Protein AF-0000000078818549 (afdb_homodimer)

Structure (mmCIF, N/CA/C/O backbone):
data_AF-0000000078818549-model_v1
#
loop_
_entity.id
_entity.type
_entity.pdbx_description
1 polymer 'DUF447 family protein'
#
loop_
_atom_site.group_PDB
_atom_site.id
_atom_site.type_symbol
_atom_site.label_atom_id
_atom_site.label_alt_id
_atom_site.label_comp_id
_atom_site.label_asym_id
_atom_site.label_entity_id
_atom_site.label_seq_id
_atom_site.pdbx_PDB_ins_code
_atom_site.Cartn_x
_atom_site.Cartn_y
_atom_site.Cartn_z
_atom_site.occupancy
_atom_site.B_iso_or_equiv
_atom_site.auth_seq_id
_atom_site.auth_comp_id
_atom_site.auth_asym_id
_atom_site.auth_atom_id
_atom_site.pdbx_PDB_model_num
ATOM 1 N N . MET A 1 1 ? 32.688 60.312 -6.199 1 30.67 1 MET A N 1
ATOM 2 C CA . MET A 1 1 ? 31.375 59.781 -6.602 1 30.67 1 MET A CA 1
ATOM 3 C C . MET A 1 1 ? 31.438 58.281 -6.879 1 30.67 1 MET A C 1
ATOM 5 O O . MET A 1 1 ? 31.812 57.875 -7.98 1 30.67 1 MET A O 1
ATOM 9 N N . THR A 1 2 ? 32.062 57.469 -5.953 1 32.62 2 THR A N 1
ATOM 10 C CA . THR A 1 2 ? 32.375 56.031 -5.914 1 32.62 2 THR A CA 1
ATOM 11 C C . THR A 1 2 ? 31.078 55.219 -5.98 1 32.62 2 THR A C 1
ATOM 13 O O . THR A 1 2 ? 30.188 55.375 -5.148 1 32.62 2 THR A O 1
ATOM 16 N N . ASN A 1 3 ? 30.688 54.812 -7.258 1 31.8 3 ASN A N 1
ATOM 17 C CA . ASN A 1 3 ? 29.547 53.969 -7.59 1 31.8 3 ASN A CA 1
ATOM 18 C C . ASN A 1 3 ? 29.594 52.625 -6.84 1 31.8 3 ASN A C 1
ATOM 20 O O . ASN A 1 3 ? 30.531 51.844 -7.008 1 31.8 3 ASN A O 1
ATOM 24 N N . PHE A 1 4 ? 29.016 52.5 -5.602 1 32.09 4 PHE A N 1
ATOM 25 C CA . PHE A 1 4 ? 28.734 51.281 -4.863 1 32.09 4 PHE A CA 1
ATOM 26 C C . PHE A 1 4 ? 27.875 50.312 -5.691 1 32.09 4 PHE A C 1
ATOM 28 O O . PHE A 1 4 ? 26.688 50.562 -5.875 1 32.09 4 PHE A O 1
ATOM 35 N N . SER A 1 5 ? 28.484 49.781 -6.836 1 31.11 5 SER A N 1
ATOM 36 C CA . SER A 1 5 ? 27.766 48.719 -7.523 1 31.11 5 SER A CA 1
ATOM 37 C C . SER A 1 5 ? 27.422 47.594 -6.566 1 31.11 5 SER A C 1
ATOM 39 O O . SER A 1 5 ? 28.328 47 -5.953 1 31.11 5 SER A O 1
ATOM 41 N N . SER A 1 6 ? 26.25 47.656 -5.895 1 30.17 6 SER A N 1
ATOM 42 C CA . SER A 1 6 ? 25.609 46.594 -5.125 1 30.17 6 SER A CA 1
ATOM 43 C C . SER A 1 6 ? 25.547 45.312 -5.914 1 30.17 6 SER A C 1
ATOM 45 O O . SER A 1 6 ? 24.844 45.219 -6.914 1 30.17 6 SER A O 1
ATOM 47 N N . ASP A 1 7 ? 26.688 44.656 -6.164 1 31.66 7 ASP A N 1
ATOM 48 C CA . ASP A 1 7 ? 26.688 43.281 -6.648 1 31.66 7 ASP A CA 1
ATOM 49 C C . ASP A 1 7 ? 25.766 42.375 -5.812 1 31.66 7 ASP A C 1
ATOM 51 O O . ASP A 1 7 ? 26.141 41.938 -4.723 1 31.66 7 ASP A O 1
ATOM 55 N N . CYS A 1 8 ? 24.453 42.594 -5.781 1 24.67 8 CYS A N 1
ATOM 56 C CA . CYS A 1 8 ? 23.516 41.594 -5.289 1 24.67 8 CYS A CA 1
ATOM 57 C C . CYS A 1 8 ? 23.734 40.25 -5.977 1 24.67 8 CYS A C 1
ATOM 59 O O . CYS A 1 8 ? 23.281 40.062 -7.105 1 24.67 8 CYS A O 1
ATOM 61 N N . ARG A 1 9 ? 24.906 39.688 -5.973 1 31.58 9 ARG A N 1
ATOM 62 C CA . ARG A 1 9 ? 24.969 38.281 -6.359 1 31.58 9 ARG A CA 1
ATOM 63 C C . ARG A 1 9 ? 23.781 37.5 -5.809 1 31.58 9 ARG A C 1
ATOM 65 O O . ARG A 1 9 ? 23.547 37.5 -4.598 1 31.58 9 ARG A O 1
ATOM 72 N N . GLY A 1 10 ? 22.688 37.5 -6.469 1 27.11 10 GLY A N 1
ATOM 73 C CA . GLY A 1 10 ? 21.609 36.562 -6.203 1 27.11 10 GLY A CA 1
ATOM 74 C C . GLY A 1 10 ? 22.109 35.188 -5.719 1 27.11 10 GLY A C 1
ATOM 75 O O . GLY A 1 10 ? 22.906 34.562 -6.391 1 27.11 10 GLY A O 1
ATOM 76 N N . PHE A 1 11 ? 22.359 34.969 -4.516 1 31.12 11 PHE A N 1
ATOM 77 C CA . PHE A 1 11 ? 22.438 33.594 -4.02 1 31.12 11 PHE A CA 1
ATOM 78 C C . PHE A 1 11 ? 21.406 32.719 -4.695 1 31.12 11 PHE A C 1
ATOM 80 O O . PHE A 1 11 ? 20.203 32.875 -4.449 1 31.12 11 PHE A O 1
ATOM 87 N N . GLU A 1 12 ? 21.531 32.5 -5.902 1 34.03 12 GLU A N 1
ATOM 88 C CA . GLU A 1 12 ? 20.75 31.359 -6.395 1 34.03 12 GLU A CA 1
ATOM 89 C C . GLU A 1 12 ? 20.828 30.172 -5.434 1 34.03 12 GLU A C 1
ATOM 91 O O . GLU A 1 12 ? 21.891 29.578 -5.254 1 34.03 12 GLU A O 1
ATOM 96 N N . LYS A 1 13 ? 20.219 30.203 -4.285 1 34.94 13 LYS A N 1
ATOM 97 C CA . LYS A 1 13 ? 20.016 28.953 -3.553 1 34.94 13 LYS A CA 1
ATOM 98 C C . LYS A 1 13 ? 19.891 27.766 -4.504 1 34.94 13 LYS A C 1
ATOM 100 O O . LYS A 1 13 ? 18.953 27.719 -5.312 1 34.94 13 LYS A O 1
ATOM 105 N N . SER A 1 14 ? 20.891 27.266 -5.047 1 38.66 14 SER A N 1
ATOM 106 C CA . SER A 1 14 ? 20.859 25.969 -5.734 1 38.66 14 SER A CA 1
ATOM 107 C C . SER A 1 14 ? 20.016 24.953 -4.973 1 38.66 14 SER A C 1
ATOM 109 O O . SER A 1 14 ? 20.484 24.359 -3.998 1 38.66 14 SER A O 1
ATOM 111 N N . TYR A 1 15 ? 18.766 25.141 -4.578 1 43.28 15 TYR A N 1
ATOM 112 C CA . TYR A 1 15 ? 17.922 24.109 -4.016 1 43.28 15 TYR A CA 1
ATOM 113 C C . TYR A 1 15 ? 18.062 22.797 -4.801 1 43.28 15 TYR A C 1
ATOM 115 O O . TYR A 1 15 ? 17.766 22.766 -5.996 1 43.28 15 TYR A O 1
ATOM 123 N N . HIS A 1 16 ? 19.125 22.109 -4.688 1 54.56 16 HIS A N 1
ATOM 124 C CA . HIS A 1 16 ? 19.141 20.75 -5.219 1 54.56 16 HIS A CA 1
ATOM 125 C C . HIS A 1 16 ? 17.734 20.141 -5.219 1 54.56 16 HIS A C 1
ATOM 127 O O . HIS A 1 16 ? 17.031 20.219 -4.215 1 54.56 16 HIS A O 1
ATOM 133 N N . ALA A 1 17 ? 17.156 20.031 -6.449 1 84.12 17 ALA A N 1
ATOM 134 C CA . ALA A 1 17 ? 15.781 19.594 -6.695 1 84.12 17 ALA A CA 1
ATOM 135 C C . ALA A 1 17 ? 15.5 18.25 -6.027 1 84.12 17 ALA A C 1
ATOM 137 O O . ALA A 1 17 ? 16.188 17.266 -6.297 1 84.12 17 ALA A O 1
ATOM 138 N N . ILE A 1 18 ? 15.07 18.281 -4.746 1 94.38 18 ILE A N 1
ATOM 139 C CA . ILE A 1 18 ? 14.609 17.094 -4.047 1 94.38 18 ILE A CA 1
ATOM 140 C C . ILE A 1 18 ? 13.727 16.25 -4.973 1 94.38 18 ILE A C 1
ATOM 142 O O . ILE A 1 18 ? 12.766 16.766 -5.543 1 94.38 18 ILE A O 1
ATOM 146 N N . ASP A 1 19 ? 14.227 15.039 -5.227 1 96.81 19 ASP A N 1
ATOM 147 C CA . ASP A 1 19 ? 13.422 14.086 -5.984 1 96.81 19 ASP A CA 1
ATOM 148 C C . ASP A 1 19 ? 12.273 13.539 -5.133 1 96.81 19 ASP A C 1
ATOM 150 O O . ASP A 1 19 ? 12.453 12.555 -4.41 1 96.81 19 ASP A O 1
ATOM 154 N N . LEU A 1 20 ? 11.172 14.031 -5.207 1 98.19 20 LEU A N 1
ATOM 155 C CA . LEU A 1 20 ? 10.062 13.797 -4.301 1 98.19 20 LEU A CA 1
ATOM 156 C C . LEU A 1 20 ? 9.641 12.328 -4.328 1 98.19 20 LEU A C 1
ATOM 158 O O . LEU A 1 20 ? 9.25 11.766 -3.299 1 98.19 20 LEU A O 1
ATOM 162 N N . SER A 1 21 ? 9.734 11.719 -5.508 1 97.19 21 SER A N 1
ATOM 163 C CA . SER A 1 21 ? 9.297 10.328 -5.613 1 97.19 21 SER A CA 1
ATOM 164 C C . SER A 1 21 ? 10.188 9.406 -4.789 1 97.19 21 SER A C 1
ATOM 166 O O . SER A 1 21 ? 9.727 8.398 -4.262 1 97.19 21 SER A O 1
ATOM 168 N N . SER A 1 22 ? 11.422 9.773 -4.598 1 97 22 SER A N 1
ATOM 169 C CA . SER A 1 22 ? 12.359 8.992 -3.793 1 97 22 SER A CA 1
ATOM 170 C C . SER A 1 22 ? 11.992 9.055 -2.314 1 97 22 SER A C 1
ATOM 172 O O . SER A 1 22 ? 12.477 8.242 -1.519 1 97 22 SER A O 1
ATOM 174 N N . PHE A 1 23 ? 11.117 10.039 -2.008 1 98.12 23 PHE A N 1
ATOM 175 C CA . PHE A 1 23 ? 10.75 10.203 -0.609 1 98.12 23 PHE A CA 1
ATOM 176 C C . PHE A 1 23 ? 9.25 9.977 -0.415 1 98.12 23 PHE A C 1
ATOM 178 O O . PHE A 1 23 ? 8.68 10.391 0.595 1 98.12 23 PHE A O 1
ATOM 185 N N . GLY A 1 24 ? 8.625 9.391 -1.379 1 98.12 24 GLY A N 1
ATOM 186 C CA . GLY A 1 24 ? 7.277 8.883 -1.185 1 98.12 24 GLY A CA 1
ATOM 187 C C . GLY A 1 24 ? 6.207 9.891 -1.543 1 98.12 24 GLY A C 1
ATOM 188 O O . GLY A 1 24 ? 5.078 9.812 -1.05 1 98.12 24 GLY A O 1
ATOM 189 N N . ILE A 1 25 ? 6.586 10.906 -2.264 1 98.75 25 ILE A N 1
ATOM 190 C CA . ILE A 1 25 ? 5.613 11.828 -2.838 1 98.75 25 ILE A CA 1
ATOM 191 C C . ILE A 1 25 ? 5.504 11.594 -4.344 1 98.75 25 ILE A C 1
ATOM 193 O O . ILE A 1 25 ? 6.438 11.883 -5.094 1 98.75 25 ILE A O 1
ATOM 197 N N . ARG A 1 26 ? 4.285 11.102 -4.691 1 98 26 ARG A N 1
ATOM 198 C CA . ARG A 1 26 ? 4.145 10.625 -6.066 1 98 26 ARG A CA 1
ATOM 199 C C . ARG A 1 26 ? 2.883 11.188 -6.711 1 98 26 ARG A C 1
ATOM 201 O O . ARG A 1 26 ? 2.021 11.742 -6.027 1 98 26 ARG A O 1
ATOM 208 N N . GLU A 1 27 ? 2.791 11.039 -8.086 1 98.12 27 GLU A N 1
ATOM 209 C CA . GLU A 1 27 ? 1.569 11.414 -8.797 1 98.12 27 GLU A CA 1
ATOM 210 C C . GLU A 1 27 ? 0.348 10.727 -8.18 1 98.12 27 GLU A C 1
ATOM 212 O O . GLU A 1 27 ? 0.426 9.578 -7.746 1 98.12 27 GLU A O 1
ATOM 217 N N . GLY A 1 28 ? -0.752 11.43 -8.18 1 98.38 28 GLY A N 1
ATOM 218 C CA . GLY A 1 28 ? -1.913 10.953 -7.441 1 98.38 28 GLY A CA 1
ATOM 219 C C . GLY A 1 28 ? -1.933 11.414 -5.996 1 98.38 28 GLY A C 1
ATOM 220 O O . GLY A 1 28 ? -1.523 12.539 -5.691 1 98.38 28 GLY A O 1
ATOM 221 N N . ILE A 1 29 ? -2.479 10.656 -5.133 1 98.88 29 ILE A N 1
ATOM 222 C CA . ILE A 1 29 ? -2.553 11.039 -3.729 1 98.88 29 ILE A CA 1
ATOM 223 C C . ILE A 1 29 ? -1.66 10.117 -2.898 1 98.88 29 ILE A C 1
ATOM 225 O O . ILE A 1 29 ? -1.874 8.898 -2.861 1 98.88 29 ILE A O 1
ATOM 229 N N . SER A 1 30 ? -0.631 10.648 -2.371 1 98.94 30 SER A N 1
ATOM 230 C CA . SER A 1 30 ? 0.213 9.953 -1.408 1 98.94 30 SER A CA 1
ATOM 231 C C . SER A 1 30 ? -0.363 10.047 0.001 1 98.94 30 SER A C 1
ATOM 233 O O . SER A 1 30 ? -0.475 11.141 0.561 1 98.94 30 SER A O 1
ATOM 235 N N . GLU A 1 31 ? -0.776 8.883 0.556 1 98.94 31 GLU A N 1
ATOM 236 C CA . GLU A 1 31 ? -1.288 8.867 1.923 1 98.94 31 GLU A CA 1
ATOM 237 C C . GLU A 1 31 ? -0.149 8.852 2.939 1 98.94 31 GLU A C 1
ATOM 239 O O . GLU A 1 31 ? 0.521 7.828 3.109 1 98.94 31 GLU A O 1
ATOM 244 N N . VAL A 1 32 ? 0.062 9.961 3.574 1 98.94 32 VAL A N 1
ATOM 245 C CA . VAL A 1 32 ? 1.129 10.109 4.559 1 98.94 32 VAL A CA 1
ATOM 246 C C . VAL A 1 32 ? 0.555 10.641 5.867 1 98.94 32 VAL A C 1
ATOM 248 O O . VAL A 1 32 ? -0.626 10.992 5.941 1 98.94 32 VAL A O 1
ATOM 251 N N . ILE A 1 33 ? 1.368 10.547 6.898 1 98.94 33 ILE A N 1
ATOM 252 C CA . ILE A 1 33 ? 1.052 11.305 8.102 1 98.94 33 ILE A CA 1
ATOM 253 C C . ILE A 1 33 ? 1.846 12.602 8.125 1 98.94 33 ILE A C 1
ATOM 255 O O . ILE A 1 33 ? 3.078 12.594 8.07 1 98.94 33 ILE A O 1
ATOM 259 N N . VAL A 1 34 ? 1.136 13.695 8.172 1 98.94 34 VAL A N 1
ATOM 260 C CA . VAL A 1 34 ? 1.768 15.008 8.172 1 98.94 34 VAL A CA 1
ATOM 261 C C . VAL A 1 34 ? 2 15.477 9.609 1 98.94 34 VAL A C 1
ATOM 263 O O . VAL A 1 34 ? 1.132 15.312 10.469 1 98.94 34 VAL A O 1
ATOM 266 N N . SER A 1 35 ? 3.158 15.969 9.82 1 98.94 35 SER A N 1
ATOM 267 C CA . SER A 1 35 ? 3.451 16.609 11.102 1 98.94 35 SER A CA 1
ATOM 268 C C . SER A 1 35 ? 3.627 18.125 10.938 1 98.94 35 SER A C 1
ATOM 270 O O . SER A 1 35 ? 4.164 18.578 9.922 1 98.94 35 SER A O 1
ATOM 272 N N . THR A 1 36 ? 3.152 18.828 11.867 1 98.69 36 THR A N 1
ATOM 273 C CA . THR A 1 36 ? 3.189 20.281 11.891 1 98.69 36 THR A CA 1
ATOM 274 C C . THR A 1 36 ? 3.408 20.797 13.305 1 98.69 36 THR A C 1
ATOM 276 O O . THR A 1 36 ? 3.297 20.031 14.273 1 98.69 36 THR A O 1
ATOM 279 N N . GLY A 1 37 ? 3.812 22.078 13.43 1 97.31 37 GLY A N 1
ATOM 280 C CA . GLY A 1 37 ? 3.879 22.766 14.711 1 97.31 37 GLY A CA 1
ATOM 281 C C . GLY A 1 37 ? 5.273 22.781 15.305 1 97.31 37 GLY A C 1
ATOM 282 O O . GLY A 1 37 ? 5.793 21.734 15.711 1 97.31 37 GLY A O 1
ATOM 283 N N . PHE A 1 38 ? 5.84 23.906 15.492 1 92.38 38 PHE A N 1
ATOM 284 C CA . PHE A 1 38 ? 7.184 24.047 16.031 1 92.38 38 PHE A CA 1
ATOM 285 C C . PHE A 1 38 ? 7.207 23.734 17.531 1 92.38 38 PHE A C 1
ATOM 287 O O . PHE A 1 38 ? 8 22.891 17.969 1 92.38 38 PHE A O 1
ATOM 294 N N . GLU A 1 39 ? 6.379 24.312 18.328 1 89.12 39 GLU A N 1
ATOM 295 C CA . GLU A 1 39 ? 6.367 24.172 19.766 1 89.12 39 GLU A CA 1
ATOM 296 C C . GLU A 1 39 ? 5.5 22.984 20.203 1 89.12 39 GLU A C 1
ATOM 298 O O . GLU A 1 39 ? 5.895 22.203 21.062 1 89.12 39 GLU A O 1
ATOM 303 N N . ASN A 1 40 ? 4.32 22.891 19.641 1 93.38 40 ASN A N 1
ATOM 304 C CA . ASN A 1 40 ? 3.365 21.828 19.906 1 93.38 40 ASN A CA 1
ATOM 305 C C . ASN A 1 40 ? 3.074 21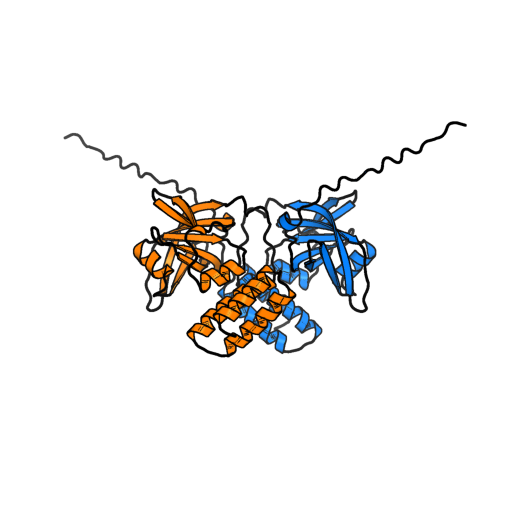 18.656 1 93.38 40 ASN A C 1
ATOM 307 O O . ASN A 1 40 ? 2.107 21.281 17.938 1 93.38 40 ASN A O 1
ATOM 311 N N . PRO A 1 41 ? 3.848 19.938 18.469 1 98 41 PRO A N 1
ATOM 312 C CA . PRO A 1 41 ? 3.715 19.203 17.219 1 98 41 PRO A CA 1
ATOM 313 C C . PRO A 1 41 ? 2.404 18.422 17.125 1 98 41 PRO A C 1
ATOM 315 O O . PRO A 1 41 ? 1.904 17.9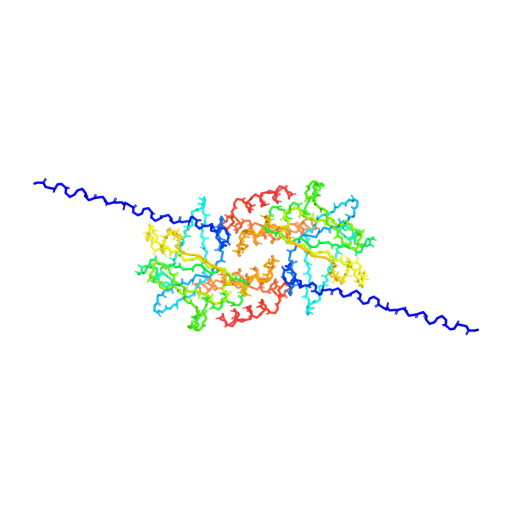38 18.141 1 98 41 PRO A O 1
ATOM 318 N N . ASN A 1 42 ? 1.86 18.391 15.992 1 98.69 42 ASN A N 1
ATOM 319 C CA . ASN A 1 42 ? 0.674 17.625 15.648 1 98.69 42 ASN A CA 1
ATOM 320 C C . ASN A 1 42 ? 0.948 16.672 14.484 1 98.69 42 ASN A C 1
ATOM 322 O O . ASN A 1 42 ? 1.733 16.984 13.586 1 98.69 42 ASN A O 1
ATOM 326 N N . ALA A 1 43 ? 0.365 15.516 14.586 1 98.88 43 ALA A N 1
ATOM 327 C CA . ALA A 1 43 ? 0.417 14.547 13.492 1 98.88 43 ALA A CA 1
ATOM 328 C C . ALA A 1 43 ? -0.987 14.133 13.055 1 98.88 43 ALA A C 1
ATOM 330 O O . ALA A 1 43 ? -1.861 13.898 13.898 1 98.88 43 ALA A O 1
ATOM 331 N N . ALA A 1 44 ? -1.205 14.07 11.766 1 98.81 44 ALA A N 1
ATOM 332 C CA . ALA A 1 44 ? -2.488 13.625 11.227 1 98.81 44 ALA A CA 1
ATOM 333 C C . ALA A 1 44 ? -2.328 13.062 9.82 1 98.81 44 ALA A C 1
ATOM 335 O O . ALA A 1 44 ? -1.536 13.578 9.023 1 98.81 44 ALA A O 1
ATOM 336 N N . PRO A 1 45 ? -3.068 11.992 9.508 1 98.81 45 PRO A N 1
ATOM 337 C CA . PRO A 1 45 ? -3.049 11.516 8.117 1 98.81 45 PRO A CA 1
ATOM 338 C C . PRO A 1 45 ? -3.58 12.555 7.133 1 98.81 45 PRO A C 1
ATOM 340 O O . PRO A 1 45 ? -4.625 13.164 7.375 1 98.81 45 PRO A O 1
ATOM 343 N N . ILE A 1 46 ? -2.83 12.852 6.117 1 98.75 46 ILE A N 1
ATOM 344 C CA . ILE A 1 46 ? -3.178 13.781 5.051 1 98.75 46 ILE A CA 1
ATOM 345 C C . ILE A 1 46 ? -2.771 13.195 3.699 1 98.75 46 ILE A C 1
ATOM 347 O O . ILE A 1 46 ? -1.704 12.594 3.572 1 98.75 46 ILE A O 1
ATOM 351 N N . GLY A 1 47 ? -3.67 13.25 2.717 1 98.81 47 GLY A N 1
ATOM 352 C CA . GLY A 1 47 ? -3.285 12.953 1.345 1 98.81 47 GLY A CA 1
ATOM 353 C C . GLY A 1 47 ? -2.566 14.102 0.666 1 98.81 47 GLY A C 1
ATOM 354 O O . GLY A 1 47 ? -3.139 15.18 0.484 1 98.81 47 GLY A O 1
ATOM 355 N N . VAL A 1 48 ? -1.32 13.914 0.367 1 98.94 48 VAL A N 1
ATOM 356 C CA . VAL A 1 48 ? -0.613 14.875 -0.471 1 98.94 48 VAL A CA 1
ATOM 357 C C . VAL A 1 48 ? -0.939 14.617 -1.94 1 98.94 48 VAL A C 1
ATOM 359 O O . VAL A 1 48 ? -0.656 13.539 -2.467 1 98.94 48 VAL A O 1
ATOM 362 N N . ILE A 1 49 ? -1.545 15.594 -2.58 1 98.88 49 ILE A N 1
ATOM 363 C CA . ILE A 1 49 ? -1.981 15.453 -3.965 1 98.88 49 ILE A CA 1
ATOM 364 C C . ILE A 1 49 ? -0.896 15.977 -4.902 1 98.88 49 ILE A C 1
ATOM 366 O O . ILE A 1 49 ? -0.381 17.078 -4.711 1 98.88 49 ILE A O 1
ATOM 370 N N . THR A 1 50 ? -0.503 15.172 -5.875 1 98.75 50 THR A N 1
ATOM 371 C CA . THR A 1 50 ? 0.484 15.594 -6.859 1 98.75 50 THR A CA 1
ATOM 372 C C . THR A 1 50 ? -0.092 15.508 -8.273 1 98.75 50 THR A C 1
ATOM 374 O O . THR A 1 50 ? -0.582 14.461 -8.688 1 98.75 50 THR A O 1
ATOM 377 N N . LYS A 1 51 ? -0.091 16.531 -8.93 1 97 51 LYS A N 1
ATOM 378 C CA . LYS A 1 51 ? -0.478 16.641 -10.336 1 97 51 LYS A CA 1
ATOM 379 C C . LYS A 1 51 ? 0.63 17.281 -11.164 1 97 51 LYS A C 1
ATOM 381 O O . LYS A 1 51 ? 1.025 18.422 -10.906 1 97 51 LYS A O 1
ATOM 386 N N . GLY A 1 52 ? 1.129 16.562 -12.109 1 95.56 52 GLY A N 1
ATOM 387 C CA . GLY A 1 52 ? 2.205 17.062 -12.945 1 95.56 52 GLY A CA 1
ATOM 388 C C . GLY A 1 52 ? 3.463 17.391 -12.164 1 95.56 52 GLY A C 1
ATOM 389 O O . GLY A 1 52 ? 4.098 18.422 -12.398 1 95.56 52 GLY A O 1
ATOM 390 N N . GLY A 1 53 ? 3.645 16.641 -11.195 1 95.88 53 GLY A N 1
ATOM 391 C CA . GLY A 1 53 ? 4.852 16.812 -10.406 1 95.88 53 GLY A CA 1
ATOM 392 C C . GLY A 1 53 ? 4.742 17.906 -9.367 1 95.88 53 GLY A C 1
ATOM 393 O O . GLY A 1 53 ? 5.715 18.219 -8.672 1 95.88 53 GLY A O 1
ATOM 394 N N . LYS A 1 54 ? 3.592 18.453 -9.234 1 97.62 54 LYS A N 1
ATOM 395 C CA . LYS A 1 54 ? 3.389 19.547 -8.297 1 97.62 54 LYS A CA 1
ATOM 396 C C . LYS A 1 54 ? 2.514 19.125 -7.125 1 97.62 54 LYS A C 1
ATOM 398 O O . LYS A 1 54 ? 1.298 18.984 -7.266 1 97.62 54 LYS A O 1
ATOM 403 N N . PRO A 1 55 ? 3.148 19.031 -5.992 1 98.81 55 PRO A N 1
ATOM 404 C CA . PRO A 1 55 ? 2.355 18.594 -4.844 1 98.81 55 PRO A CA 1
ATOM 405 C C . PRO A 1 55 ? 1.619 19.734 -4.156 1 98.81 55 PRO A C 1
ATOM 407 O O . PRO A 1 55 ? 2.137 20.859 -4.09 1 98.81 55 PRO A O 1
ATOM 410 N N . PHE A 1 56 ? 0.46 19.469 -3.615 1 98.81 56 PHE A N 1
ATOM 411 C CA . PHE A 1 56 ? -0.293 20.406 -2.793 1 98.81 56 PHE A CA 1
ATOM 412 C C . PHE A 1 56 ? -1.16 19.656 -1.782 1 98.81 56 PHE A C 1
ATOM 414 O O . PHE A 1 56 ? -1.288 18.438 -1.846 1 98.81 56 PHE A O 1
ATOM 421 N N . VAL A 1 57 ? -1.697 20.391 -0.779 1 98.81 57 VAL A N 1
ATOM 422 C CA . VAL A 1 57 ? -2.551 19.812 0.252 1 98.81 57 VAL A CA 1
ATOM 423 C C . VAL A 1 57 ? -3.846 20.609 0.364 1 98.81 57 VAL A C 1
ATOM 425 O O . VAL A 1 57 ? -3.898 21.781 -0.04 1 98.81 57 VAL A O 1
ATOM 428 N N . ARG A 1 58 ? -4.828 19.922 0.785 1 98.31 58 ARG A N 1
ATOM 429 C CA . ARG A 1 58 ? -6.109 20.469 1.204 1 98.31 58 ARG A CA 1
ATOM 430 C C . ARG A 1 58 ? -6.379 20.188 2.676 1 98.31 58 ARG A C 1
ATOM 432 O O . ARG A 1 58 ? -6.566 19.031 3.061 1 98.31 58 ARG A O 1
ATOM 439 N N . LEU A 1 59 ? -6.367 21.172 3.465 1 98.44 59 LEU A N 1
ATOM 440 C CA . LEU A 1 59 ? -6.496 21.016 4.91 1 98.44 59 LEU A CA 1
ATOM 441 C C . LEU A 1 59 ? -7.844 21.531 5.398 1 98.44 59 LEU A C 1
ATOM 443 O O . LEU A 1 59 ? -8.219 22.672 5.098 1 98.44 59 LEU A O 1
ATOM 447 N N . PHE A 1 60 ? -8.516 20.75 6.148 1 95.31 60 PHE A N 1
ATOM 448 C CA . PHE A 1 60 ? -9.836 21.125 6.648 1 95.31 60 PHE A CA 1
ATOM 449 C C . PHE A 1 60 ? -9.727 22.234 7.688 1 95.31 60 PHE A C 1
ATOM 451 O O . PHE A 1 60 ? -8.953 22.125 8.641 1 95.31 60 PHE A O 1
ATOM 458 N N . LYS A 1 61 ? -10.531 23.219 7.543 1 94.81 61 LYS A N 1
ATOM 459 C CA . LYS A 1 61 ? -10.523 24.344 8.477 1 94.81 61 LYS A CA 1
ATOM 460 C C . LYS A 1 61 ? -10.898 23.891 9.883 1 94.81 61 LYS A C 1
ATOM 462 O O . LYS A 1 61 ? -11.805 23.062 10.062 1 94.81 61 LYS A O 1
ATOM 467 N N . GLY A 1 62 ? -10.125 24.438 10.859 1 93.38 62 GLY A N 1
ATOM 468 C CA . GLY A 1 62 ? -10.43 24.125 12.242 1 93.38 62 GLY A CA 1
ATOM 469 C C . GLY A 1 62 ? -9.594 22.969 12.773 1 93.38 62 GLY A C 1
ATOM 470 O O . GLY A 1 62 ? -9.57 22.719 13.984 1 93.38 62 GLY A O 1
ATOM 471 N N . SER A 1 63 ? -8.938 22.203 11.906 1 95.38 63 SER A N 1
ATOM 472 C CA . SER A 1 63 ? -8.055 21.141 12.375 1 95.38 63 SER A CA 1
ATOM 473 C C . SER A 1 63 ? -6.777 21.719 12.984 1 95.38 63 SER A C 1
ATOM 475 O O . SER A 1 63 ? -6.434 22.875 12.742 1 95.38 63 SER A O 1
ATOM 477 N N . HIS A 1 64 ? -6.102 20.969 13.789 1 96.69 64 HIS A N 1
ATOM 478 C CA . HIS A 1 64 ? -4.797 21.359 14.312 1 96.69 64 HIS A CA 1
ATOM 479 C C . HIS A 1 64 ? -3.801 21.594 13.18 1 96.69 64 HIS A C 1
ATOM 481 O O . HIS A 1 64 ? -3.033 22.547 13.211 1 96.69 64 HIS A O 1
ATOM 487 N N . THR A 1 65 ? -3.826 20.719 12.141 1 97.5 65 THR A N 1
ATOM 488 C CA . THR A 1 65 ? -2.93 20.844 11 1 97.5 65 THR A CA 1
ATOM 489 C C . THR A 1 65 ? -3.16 22.156 10.266 1 97.5 65 THR A C 1
ATOM 491 O O . THR A 1 65 ? -2.205 22.859 9.93 1 97.5 65 THR A O 1
ATOM 494 N N . TRP A 1 66 ? -4.43 22.453 10.094 1 97.12 66 TRP A N 1
ATOM 495 C CA . TRP A 1 66 ? -4.785 23.719 9.453 1 97.12 66 TRP A CA 1
ATOM 496 C C . TRP A 1 66 ? -4.266 24.906 10.258 1 97.12 66 TRP A C 1
ATOM 498 O O . TRP A 1 66 ? -3.652 25.812 9.695 1 97.12 66 TRP A O 1
ATOM 508 N N . THR A 1 67 ? -4.477 24.938 11.547 1 97.06 67 THR A N 1
ATOM 509 C CA . THR A 1 67 ? -4.062 26.016 12.422 1 97.06 67 THR A CA 1
ATOM 510 C C . THR A 1 67 ? -2.555 26.234 12.344 1 97.06 67 THR A C 1
ATOM 512 O O . THR A 1 67 ? -2.09 27.359 12.18 1 97.06 67 THR A O 1
ATOM 515 N N . ASN A 1 68 ? -1.831 25.156 12.43 1 97.94 68 ASN A N 1
ATOM 516 C CA . ASN A 1 68 ? -0.375 25.234 12.414 1 97.94 68 ASN A CA 1
ATOM 517 C C . ASN A 1 68 ? 0.143 25.734 11.07 1 97.94 68 ASN A C 1
ATOM 519 O O . ASN A 1 68 ? 1.03 26.594 11.023 1 97.94 68 ASN A O 1
ATOM 523 N N . VAL A 1 69 ? -0.401 25.25 9.969 1 97.94 69 VAL A N 1
ATOM 524 C CA . VAL A 1 69 ? 0.061 25.625 8.633 1 97.94 69 VAL A CA 1
ATOM 525 C C . VAL A 1 69 ? -0.33 27.062 8.344 1 97.94 69 VAL A C 1
ATOM 527 O O . VAL A 1 69 ? 0.438 27.812 7.73 1 97.94 69 VAL A O 1
ATOM 530 N N . ALA A 1 70 ? -1.536 27.422 8.781 1 96.56 70 ALA A N 1
ATOM 531 C CA . ALA A 1 70 ? -1.968 28.812 8.594 1 96.56 70 ALA A CA 1
ATOM 532 C C . ALA A 1 70 ? -1.014 29.781 9.289 1 96.56 70 ALA A C 1
ATOM 534 O O . ALA A 1 70 ? -0.738 30.859 8.766 1 96.56 70 ALA A O 1
ATOM 535 N N . LYS A 1 71 ? -0.5 29.391 10.391 1 96.38 71 LYS A N 1
ATOM 536 C CA . LYS A 1 71 ? 0.354 30.25 11.211 1 96.38 71 LYS A CA 1
ATOM 537 C C . LYS A 1 71 ? 1.812 30.141 10.773 1 96.38 71 LYS A C 1
ATOM 539 O O . LYS A 1 71 ? 2.49 31.172 10.609 1 96.38 71 LYS A O 1
ATOM 544 N N . GLU A 1 72 ? 2.293 28.906 10.531 1 97.12 72 GLU A N 1
ATOM 545 C CA . GLU A 1 72 ? 3.729 28.656 10.43 1 97.12 72 GLU A CA 1
ATOM 546 C C . GLU A 1 72 ? 4.145 28.422 8.977 1 97.12 72 GLU A C 1
ATOM 548 O O . GLU A 1 72 ? 5.32 28.547 8.633 1 97.12 72 GLU A O 1
ATOM 553 N N . ARG A 1 73 ? 3.281 27.953 8.125 1 97.56 73 ARG A N 1
ATOM 554 C CA . ARG A 1 73 ? 3.445 27.797 6.68 1 97.56 73 ARG A CA 1
ATOM 555 C C . ARG A 1 73 ? 4.395 26.656 6.352 1 97.56 73 ARG A C 1
ATOM 557 O O . ARG A 1 73 ? 5.062 26.672 5.316 1 97.56 73 ARG A O 1
ATOM 564 N N . TYR A 1 74 ? 4.531 25.688 7.258 1 98.38 74 TYR A N 1
ATOM 565 C CA . TYR A 1 74 ? 5.359 24.516 7.016 1 98.38 74 TYR A CA 1
ATOM 566 C C . TYR A 1 74 ? 4.633 23.234 7.43 1 98.38 74 TYR A C 1
ATOM 568 O O . TYR A 1 74 ? 3.762 23.266 8.305 1 98.38 74 TYR A O 1
ATOM 576 N N . LEU A 1 75 ? 4.941 22.203 6.797 1 98.75 75 LEU A N 1
ATOM 577 C CA . LEU A 1 75 ? 4.555 20.859 7.219 1 98.75 75 LEU A CA 1
ATOM 578 C C . LEU A 1 75 ? 5.598 19.828 6.785 1 98.75 75 LEU A C 1
ATOM 580 O O . LEU A 1 75 ? 6.449 20.125 5.945 1 98.75 75 LEU A O 1
ATOM 584 N N . ALA A 1 76 ? 5.613 18.734 7.422 1 98.88 76 ALA A N 1
ATOM 585 C CA . ALA A 1 76 ? 6.453 17.609 7.016 1 98.88 76 ALA A CA 1
ATOM 586 C C . ALA A 1 76 ? 5.609 16.391 6.684 1 98.88 76 ALA A C 1
ATOM 588 O O . ALA A 1 76 ? 4.703 16.031 7.438 1 98.88 76 ALA A O 1
ATOM 589 N N . SER A 1 77 ? 5.867 15.797 5.539 1 98.94 77 SER A N 1
ATOM 590 C CA . SER A 1 77 ? 5.27 14.5 5.242 1 98.94 77 SER A CA 1
ATOM 591 C C . SER A 1 77 ? 6.09 13.367 5.852 1 98.94 77 SER A C 1
ATOM 593 O O . SER A 1 77 ? 7.32 13.414 5.859 1 98.94 77 SER A O 1
ATOM 595 N N . ASN A 1 78 ? 5.48 12.398 6.445 1 98.94 78 ASN A N 1
ATOM 596 C CA . ASN A 1 78 ? 6.082 11.18 6.988 1 98.94 78 ASN A CA 1
ATOM 597 C C . ASN A 1 78 ? 5.508 9.93 6.328 1 98.94 78 ASN A C 1
ATOM 599 O O . ASN A 1 78 ? 4.324 9.633 6.48 1 98.94 78 ASN A O 1
ATOM 603 N N . VAL A 1 79 ? 6.32 9.219 5.578 1 98.88 79 VAL A N 1
ATOM 604 C CA . VAL A 1 79 ? 5.891 7.938 5.02 1 98.88 79 VAL A CA 1
ATOM 605 C C . VAL A 1 79 ? 5.957 6.852 6.09 1 98.88 79 VAL A C 1
ATOM 607 O O . VAL A 1 79 ? 7.027 6.578 6.637 1 98.88 79 VAL A O 1
ATOM 610 N N . VAL A 1 80 ? 4.836 6.328 6.41 1 98.56 80 VAL A N 1
ATOM 611 C CA . VAL A 1 80 ? 4.707 5.293 7.43 1 98.56 80 VAL A CA 1
ATOM 612 C C . VAL A 1 80 ? 3.898 4.121 6.879 1 98.56 80 VAL A C 1
ATOM 614 O O . VAL A 1 80 ? 2.982 4.316 6.074 1 98.56 80 VAL A O 1
ATOM 617 N N . TYR A 1 81 ? 4.195 2.908 7.293 1 97.94 81 TYR A N 1
ATOM 618 C CA . TYR A 1 81 ? 3.469 1.721 6.859 1 97.94 81 TYR A CA 1
ATOM 619 C C . TYR A 1 81 ? 2.787 1.037 8.039 1 97.94 81 TYR A C 1
ATOM 621 O O . TYR A 1 81 ? 2.334 -0.105 7.922 1 97.94 81 TYR A O 1
ATOM 629 N N . ASP A 1 82 ? 2.721 1.696 9.18 1 97.94 82 ASP A N 1
ATOM 630 C CA . ASP A 1 82 ? 2.107 1.18 10.398 1 97.94 82 ASP A CA 1
ATOM 631 C C . ASP A 1 82 ? 0.617 1.509 10.445 1 97.94 82 ASP A C 1
ATOM 633 O O . ASP A 1 82 ? 0.237 2.662 10.656 1 97.94 82 ASP A O 1
ATOM 637 N N . PRO A 1 83 ? -0.241 0.441 10.281 1 98.75 83 PRO A N 1
ATOM 638 C CA . PRO A 1 83 ? -1.68 0.715 10.281 1 98.75 83 PRO A CA 1
ATOM 639 C C . PRO A 1 83 ? -2.178 1.272 11.609 1 98.75 83 PRO A C 1
ATOM 641 O O . PRO A 1 83 ? -3.092 2.1 11.633 1 98.75 83 PRO A O 1
ATOM 644 N N . LEU A 1 84 ? -1.571 0.882 12.641 1 98.75 84 LEU A N 1
ATOM 645 C CA . LEU A 1 84 ? -1.981 1.359 13.953 1 98.75 84 LEU A CA 1
ATOM 646 C C . LEU A 1 84 ? -1.686 2.848 14.109 1 98.75 84 LEU A C 1
ATOM 648 O O . LEU A 1 84 ? -2.488 3.59 14.68 1 98.75 84 LEU A O 1
ATOM 652 N N . LEU A 1 85 ? -0.582 3.268 13.617 1 98.88 85 LEU A N 1
ATOM 653 C CA . LEU A 1 85 ? -0.201 4.672 13.711 1 98.88 85 LEU A CA 1
ATOM 654 C C . LEU A 1 85 ? -1.149 5.551 12.906 1 98.88 85 LEU A C 1
ATOM 656 O O . LEU A 1 85 ? -1.452 6.676 13.297 1 98.88 85 LEU A O 1
ATOM 660 N N . PHE A 1 86 ? -1.68 5.059 11.773 1 98.94 86 PHE A N 1
ATOM 661 C CA . PHE A 1 86 ? -2.682 5.789 11 1 98.94 86 PHE A CA 1
ATOM 662 C C . PHE A 1 86 ? -3.945 6.004 11.828 1 98.94 86 PHE A C 1
ATOM 664 O O . PHE A 1 86 ? -4.484 7.113 11.867 1 98.94 86 PHE A O 1
ATOM 671 N N . VAL A 1 87 ? -4.359 4.953 12.492 1 98.94 87 VAL A N 1
ATOM 672 C CA . VAL A 1 87 ? -5.57 5.059 13.297 1 98.94 87 VAL A CA 1
ATOM 673 C C . VAL A 1 87 ? -5.32 5.977 14.492 1 98.94 87 VAL A C 1
ATOM 675 O O . VAL A 1 87 ? -6.109 6.887 14.758 1 98.94 87 VAL A O 1
ATOM 678 N N . ARG A 1 88 ? -4.211 5.852 15.18 1 98.88 88 ARG A N 1
ATOM 679 C CA . ARG A 1 88 ? -3.893 6.648 16.359 1 98.88 88 ARG A CA 1
ATOM 680 C C . ARG A 1 88 ? -3.785 8.133 16 1 98.88 88 ARG A C 1
ATOM 682 O O . ARG A 1 88 ? -4.344 8.977 16.703 1 98.88 88 ARG A O 1
ATOM 689 N N . SER A 1 89 ? -3.143 8.422 14.922 1 98.81 89 SER A N 1
ATOM 690 C CA . SER A 1 89 ? -2.914 9.812 14.555 1 98.81 89 SER A CA 1
ATOM 691 C C . SER A 1 89 ? -4.184 10.461 14.008 1 98.81 89 SER A C 1
ATOM 693 O O . SER A 1 89 ? -4.262 11.68 13.883 1 98.81 89 SER A O 1
ATOM 695 N N . THR A 1 90 ? -5.129 9.648 13.648 1 98.69 90 THR A N 1
ATOM 696 C CA . THR A 1 90 ? -6.414 10.172 13.203 1 98.69 90 THR A CA 1
ATOM 697 C C . THR A 1 90 ? -7.266 10.609 14.383 1 98.69 90 THR A C 1
ATOM 699 O O . THR A 1 90 ? -7.914 11.656 14.336 1 98.69 90 THR A O 1
ATOM 702 N N . PHE A 1 91 ? -7.184 9.867 15.477 1 98.38 91 PHE A N 1
ATOM 703 C CA . PHE A 1 91 ? -8.219 10.055 16.484 1 98.38 91 PHE A CA 1
ATOM 704 C C . PHE A 1 91 ? -7.621 10.555 17.797 1 98.38 91 PHE A C 1
ATOM 706 O O . PHE A 1 91 ? -8.352 10.945 18.703 1 98.38 91 PHE A O 1
ATOM 713 N N . PHE A 1 92 ? -6.266 10.547 17.859 1 98.19 92 PHE A N 1
ATOM 714 C CA . PHE A 1 92 ? -5.59 10.969 19.078 1 98.19 92 PHE A CA 1
ATOM 715 C C . PHE A 1 92 ? -4.398 11.867 18.766 1 98.19 92 PHE A C 1
ATOM 717 O O . PHE A 1 92 ? -3.844 11.789 17.656 1 98.19 92 PHE A O 1
ATOM 724 N N . ASP A 1 93 ? -4.066 12.719 19.766 1 98.12 93 ASP A N 1
ATOM 725 C CA . ASP A 1 93 ? -2.783 13.406 19.703 1 98.12 93 ASP A CA 1
ATOM 726 C C . ASP A 1 93 ? -1.636 12.469 20.062 1 98.12 93 ASP A C 1
ATOM 728 O O . ASP A 1 93 ? -1.691 11.773 21.078 1 98.12 93 ASP A O 1
ATOM 732 N N . LEU A 1 94 ? -0.687 12.461 19.219 1 98.62 94 LEU A N 1
ATOM 733 C CA . LEU A 1 94 ? 0.479 11.641 19.531 1 98.62 94 LEU A CA 1
ATOM 734 C C . LEU A 1 94 ? 1.312 12.281 20.641 1 98.62 94 LEU A C 1
ATOM 736 O O . LEU A 1 94 ? 1.275 13.5 20.828 1 98.62 94 LEU A O 1
ATOM 740 N N . GLU A 1 95 ? 2.039 11.477 21.328 1 98.25 95 GLU A N 1
ATOM 741 C CA . GLU A 1 95 ? 2.924 11.977 22.375 1 98.25 95 GLU A CA 1
ATOM 742 C C . GLU A 1 95 ? 4.145 12.672 21.781 1 98.25 95 GLU A C 1
ATOM 744 O O . GLU A 1 95 ? 4.621 12.289 20.703 1 98.25 95 GLU A O 1
ATOM 749 N N . LEU A 1 96 ? 4.637 13.578 22.562 1 97.88 96 LEU A N 1
ATOM 750 C CA . LEU A 1 96 ? 5.812 14.328 22.141 1 97.88 96 LEU A CA 1
ATOM 751 C C . LEU A 1 96 ? 6.98 13.383 21.844 1 97.88 96 LEU A C 1
ATOM 753 O O . LEU A 1 96 ? 7.785 13.641 20.953 1 97.88 96 LEU A O 1
ATOM 757 N N . SER A 1 97 ? 7.066 12.289 22.578 1 98.06 97 SER A N 1
ATOM 758 C CA . SER A 1 97 ? 8.172 11.344 22.469 1 98.06 97 SER A CA 1
ATOM 759 C C . SER A 1 97 ? 8.133 10.609 21.125 1 98.06 97 SER A C 1
ATOM 761 O O . SER A 1 97 ? 9.109 9.953 20.75 1 98.06 97 SER A O 1
ATOM 763 N N . GLU A 1 98 ? 7.098 10.711 20.375 1 98.44 98 GLU A N 1
ATOM 764 C CA . GLU A 1 98 ? 6.961 10.016 19.094 1 98.44 98 GLU A CA 1
ATOM 765 C C . GLU A 1 98 ? 7.484 10.867 17.938 1 98.44 98 GLU A C 1
ATOM 767 O O . GLU A 1 98 ? 7.531 10.414 16.797 1 98.44 98 GLU A O 1
ATOM 772 N N . PHE A 1 99 ? 7.906 12.055 18.312 1 98.56 99 PHE A N 1
ATOM 773 C CA . PHE A 1 99 ? 8.461 12.969 17.328 1 98.56 99 PHE A CA 1
ATOM 774 C C . PHE A 1 99 ? 9.969 13.102 17.5 1 98.56 99 PHE A C 1
ATOM 776 O O . PHE A 1 99 ? 10.5 12.875 18.594 1 98.56 99 PHE A O 1
ATOM 783 N N . GLU A 1 100 ? 10.633 13.367 16.484 1 97.62 100 GLU A N 1
ATOM 784 C CA . GLU A 1 100 ? 11.992 13.898 16.453 1 97.62 100 GLU A CA 1
ATOM 785 C C . GLU A 1 100 ? 12.094 15.117 15.555 1 97.62 100 GLU A C 1
ATOM 787 O O . GLU A 1 100 ? 11.18 15.391 14.766 1 97.62 100 GLU A O 1
ATOM 792 N N . TYR A 1 101 ? 13.102 15.883 15.711 1 97.81 101 TYR A N 1
ATOM 793 C CA . TYR A 1 101 ? 13.203 17.156 15.008 1 97.81 101 TYR A CA 1
ATOM 794 C C . TYR A 1 101 ? 14.375 17.156 14.039 1 97.81 101 TYR A C 1
ATOM 796 O O . TYR A 1 101 ? 15.445 16.641 14.352 1 97.81 101 TYR A O 1
ATOM 804 N N . VAL A 1 102 ? 14.102 17.688 12.883 1 97.75 102 VAL A N 1
ATOM 805 C CA . VAL A 1 102 ? 15.148 17.766 11.867 1 97.75 102 VAL A CA 1
ATOM 806 C C . VAL A 1 102 ? 15.383 19.234 11.477 1 97.75 102 VAL A C 1
ATOM 808 O O . VAL A 1 102 ? 14.445 20.031 11.43 1 97.75 102 VAL A O 1
ATOM 811 N N . PRO A 1 103 ? 16.578 19.547 11.172 1 95.69 103 PRO A N 1
ATOM 812 C CA . PRO A 1 103 ? 16.906 20.922 10.797 1 95.69 103 PRO A CA 1
ATOM 813 C C . PRO A 1 103 ? 16.625 21.203 9.32 1 95.69 103 PRO A C 1
ATOM 815 O O . PRO A 1 103 ? 16.875 20.359 8.469 1 95.69 103 PRO A O 1
ATOM 818 N N . ALA A 1 104 ? 16.031 22.312 9.055 1 92.75 104 ALA A N 1
ATOM 819 C CA . ALA A 1 104 ? 15.883 22.828 7.695 1 92.75 104 ALA A CA 1
ATOM 820 C C . ALA A 1 104 ? 15.797 24.344 7.695 1 92.75 104 ALA A C 1
ATOM 822 O O . ALA A 1 104 ? 14.961 24.938 8.383 1 92.75 104 ALA A O 1
ATOM 823 N N . GLY A 1 105 ? 16.703 25.016 6.926 1 89.88 105 GLY A N 1
ATOM 824 C CA . GLY A 1 105 ? 16.656 26.469 6.793 1 89.88 105 GLY A CA 1
ATOM 825 C C . GLY A 1 105 ? 16.781 27.188 8.117 1 89.88 105 GLY A C 1
ATOM 826 O O . GLY A 1 105 ? 16.078 28.172 8.367 1 89.88 105 GLY A O 1
ATOM 827 N N . GLY A 1 106 ? 17.438 26.688 9.008 1 91.81 106 GLY A N 1
ATOM 828 C CA . GLY A 1 106 ? 17.688 27.344 10.289 1 91.81 106 GLY A CA 1
ATOM 829 C C . GLY A 1 106 ? 16.594 27.078 11.312 1 91.81 106 GLY A C 1
ATOM 830 O O . GLY A 1 106 ? 16.641 27.625 12.422 1 91.81 106 GLY A O 1
ATOM 831 N N . LEU A 1 107 ? 15.633 26.328 10.953 1 95.19 107 LEU A N 1
ATOM 832 C CA . LEU A 1 107 ? 14.547 25.938 11.836 1 95.19 107 LEU A CA 1
ATOM 833 C C . LEU A 1 107 ? 14.578 24.438 12.102 1 95.19 107 LEU A C 1
ATOM 835 O O . LEU A 1 107 ? 15.375 23.719 11.5 1 95.19 107 LEU A O 1
ATOM 839 N N . LYS A 1 108 ? 13.789 24.062 13.07 1 97.31 108 LYS A N 1
ATOM 840 C CA . LYS A 1 108 ? 13.625 22.641 13.352 1 97.31 108 LYS A CA 1
ATOM 841 C C . LYS A 1 108 ? 12.188 22.203 13.125 1 97.31 108 LYS A C 1
ATOM 843 O O . LYS A 1 108 ? 11.25 22.891 13.539 1 97.31 108 LYS A O 1
ATOM 848 N N . PHE A 1 109 ? 12.047 21.109 12.5 1 98.19 109 PHE A N 1
ATOM 849 C CA . PHE A 1 109 ? 10.719 20.641 12.141 1 98.19 109 PHE A CA 1
ATOM 850 C C . PHE A 1 109 ? 10.438 19.266 12.75 1 98.19 109 PHE A C 1
ATOM 852 O O . PHE A 1 109 ? 11.312 18.391 12.758 1 98.19 109 PHE A O 1
ATOM 859 N N . PRO A 1 110 ? 9.305 19.078 13.305 1 98.62 110 PRO A N 1
ATOM 860 C CA . PRO A 1 110 ? 8.953 17.75 13.844 1 98.62 110 PRO A CA 1
ATOM 861 C C . PRO A 1 110 ? 8.68 16.734 12.75 1 98.62 110 PRO A C 1
ATOM 863 O O . PRO A 1 110 ? 7.945 17.016 11.797 1 98.62 110 PRO A O 1
ATOM 866 N N . ILE A 1 111 ? 9.273 15.602 12.812 1 98.69 111 ILE A N 1
ATOM 867 C CA . ILE A 1 111 ? 8.938 14.43 12 1 98.69 111 ILE A CA 1
ATOM 868 C C . ILE A 1 111 ? 8.633 13.242 12.914 1 98.69 111 ILE A C 1
ATOM 870 O O . ILE A 1 111 ? 8.938 13.273 14.109 1 98.69 111 ILE A O 1
ATOM 874 N N . LEU A 1 112 ? 8 12.242 12.391 1 98.81 112 LEU A N 1
ATOM 875 C CA . LEU A 1 112 ? 7.691 11.055 13.172 1 98.81 112 LEU A CA 1
ATOM 876 C C . LEU A 1 112 ? 8.891 10.117 13.242 1 98.81 112 LEU A C 1
ATOM 878 O O . LEU A 1 112 ? 9.523 9.836 12.219 1 98.81 112 LEU A O 1
ATOM 882 N N . LYS A 1 113 ? 9.117 9.578 14.422 1 98.31 113 LYS A N 1
ATOM 883 C CA . LYS A 1 113 ? 10.227 8.641 14.602 1 98.31 113 LYS A CA 1
ATOM 884 C C . LYS A 1 113 ? 10.016 7.379 13.773 1 98.31 113 LYS A C 1
ATOM 886 O O . LYS A 1 113 ? 10.984 6.77 13.312 1 98.31 113 LYS A O 1
ATOM 891 N N . GLU A 1 114 ? 8.789 7.02 13.562 1 98.06 114 GLU A N 1
ATOM 892 C CA . GLU A 1 114 ? 8.453 5.777 12.867 1 98.06 114 GLU A CA 1
ATOM 893 C C . GLU A 1 114 ? 8.469 5.965 11.359 1 98.06 114 GLU A C 1
ATOM 895 O O . GLU A 1 114 ? 8.273 5.008 10.602 1 98.06 114 GLU A O 1
ATOM 900 N N . ALA A 1 115 ? 8.711 7.184 10.891 1 98.56 115 ALA A N 1
ATOM 901 C CA . ALA A 1 115 ? 8.695 7.434 9.445 1 98.56 115 ALA A CA 1
ATOM 902 C C . ALA A 1 115 ? 9.875 6.746 8.758 1 98.56 115 ALA A C 1
ATOM 904 O O . ALA A 1 115 ? 10.992 6.75 9.281 1 98.56 115 ALA A O 1
ATOM 905 N N . VAL A 1 116 ? 9.602 6.148 7.613 1 98.19 116 VAL A N 1
ATOM 906 C CA . VAL A 1 116 ? 10.672 5.605 6.777 1 98.19 116 VAL A CA 1
ATOM 907 C C . VAL A 1 116 ? 11.398 6.746 6.062 1 98.19 116 VAL A C 1
ATOM 909 O O . VAL A 1 116 ? 12.625 6.75 5.973 1 98.19 116 VAL A O 1
ATOM 912 N N . ALA A 1 117 ? 10.656 7.688 5.598 1 98.5 117 ALA A N 1
ATOM 913 C CA . ALA A 1 117 ? 11.133 8.883 4.906 1 98.5 117 ALA A CA 1
ATOM 914 C C . ALA A 1 117 ? 10.273 10.094 5.262 1 98.5 117 ALA A C 1
ATOM 916 O O . ALA A 1 117 ? 9.133 9.953 5.707 1 98.5 117 ALA A O 1
ATOM 917 N N . TRP A 1 118 ? 10.898 11.25 5.125 1 98.75 118 TRP A N 1
ATOM 918 C CA . TRP A 1 118 ? 10.172 12.492 5.391 1 98.75 118 TRP A CA 1
ATOM 919 C C . TRP A 1 118 ? 10.609 13.594 4.43 1 98.75 118 TRP A C 1
ATOM 921 O O . TRP A 1 118 ? 11.727 13.562 3.914 1 98.75 118 TRP A O 1
ATOM 931 N N . VAL A 1 119 ? 9.727 14.523 4.137 1 98.81 119 VAL A N 1
ATOM 932 C CA . VAL A 1 119 ? 10 15.75 3.398 1 98.81 119 VAL A CA 1
ATOM 933 C C . VAL A 1 119 ? 9.414 16.953 4.148 1 98.81 119 VAL A C 1
ATOM 935 O O . VAL A 1 119 ? 8.242 16.938 4.52 1 98.81 119 VAL A O 1
ATOM 938 N N . VAL A 1 120 ? 10.219 17.938 4.434 1 98.81 120 VAL A N 1
ATOM 939 C CA . VAL A 1 120 ? 9.75 19.203 4.949 1 98.81 120 VAL A CA 1
ATOM 940 C C . VAL A 1 120 ? 9.367 20.125 3.791 1 98.81 120 VAL A C 1
ATOM 942 O O . VAL A 1 120 ? 10.148 20.297 2.848 1 98.81 120 VAL A O 1
ATOM 945 N N . PHE A 1 121 ? 8.156 20.672 3.895 1 98.69 121 PHE A N 1
ATOM 946 C CA . PHE A 1 121 ? 7.656 21.547 2.846 1 98.69 121 PHE A CA 1
ATOM 947 C C . PHE A 1 121 ? 7.379 22.953 3.398 1 98.69 121 PHE A C 1
ATOM 949 O O . PHE A 1 121 ? 6.875 23.094 4.516 1 98.69 121 PHE A O 1
ATOM 956 N N . GLU A 1 122 ? 7.695 23.891 2.602 1 98.5 122 GLU A N 1
ATOM 957 C CA . GLU A 1 122 ? 7.074 25.203 2.754 1 98.5 122 GLU A CA 1
ATOM 958 C C . GLU A 1 122 ? 5.746 25.281 2.006 1 98.5 122 GLU A C 1
ATOM 960 O O . GLU A 1 122 ? 5.648 24.844 0.859 1 98.5 122 GLU A O 1
ATOM 965 N N . CYS A 1 123 ? 4.746 25.75 2.684 1 98.5 123 CYS A N 1
ATOM 966 C CA . CYS A 1 123 ? 3.439 25.953 2.066 1 98.5 123 CYS A CA 1
ATOM 967 C C . CYS A 1 123 ? 3.346 27.328 1.418 1 98.5 123 CYS A C 1
ATOM 969 O O . CYS A 1 123 ? 3.436 28.344 2.102 1 98.5 123 CYS A O 1
ATOM 971 N N . VAL A 1 124 ? 3.115 27.312 0.112 1 98.44 124 VAL A N 1
ATOM 972 C CA . VAL A 1 124 ? 3.072 28.562 -0.623 1 98.44 124 VAL A CA 1
ATOM 973 C C . VAL A 1 124 ? 1.764 28.672 -1.404 1 98.44 124 VAL A C 1
ATOM 975 O O . VAL A 1 124 ? 1.023 27.688 -1.515 1 98.44 124 VAL A O 1
ATOM 978 N N . ASN A 1 125 ? 1.433 29.875 -1.911 1 98.06 125 ASN A N 1
ATOM 979 C CA . ASN A 1 125 ? 0.21 30.109 -2.672 1 98.06 125 ASN A CA 1
ATOM 980 C C . ASN A 1 125 ? -1.02 29.578 -1.935 1 98.06 125 ASN A C 1
ATOM 982 O O . ASN A 1 125 ? -1.826 28.844 -2.508 1 98.06 125 ASN A O 1
ATOM 986 N N . VAL A 1 126 ? -1.059 29.953 -0.73 1 97.69 126 VAL A N 1
ATOM 987 C CA . VAL A 1 126 ? -2.107 29.469 0.162 1 97.69 126 VAL A CA 1
ATOM 988 C C . VAL A 1 126 ? -3.438 30.125 -0.2 1 97.69 126 VAL A C 1
ATOM 990 O O . VAL A 1 126 ? -3.529 31.359 -0.286 1 97.69 126 VAL A O 1
ATOM 993 N N . LYS A 1 127 ? -4.391 29.297 -0.512 1 96.5 127 LYS A N 1
ATOM 994 C CA . LYS A 1 127 ? -5.754 29.734 -0.788 1 96.5 127 LYS A CA 1
ATOM 995 C C . LYS A 1 127 ? -6.73 29.188 0.248 1 96.5 127 LYS A C 1
ATOM 997 O O . LYS A 1 127 ? -6.695 28 0.579 1 96.5 127 LYS A O 1
ATOM 1002 N N . ASN A 1 128 ? -7.566 30.109 0.77 1 93.56 128 ASN A N 1
ATOM 1003 C CA . ASN A 1 128 ? -8.594 29.703 1.718 1 93.56 128 ASN A CA 1
ATOM 1004 C C . ASN A 1 128 ? -9.969 29.625 1.056 1 93.56 128 ASN A C 1
ATOM 1006 O O . ASN A 1 128 ? -10.406 30.594 0.42 1 93.56 128 ASN A O 1
ATOM 1010 N N . THR A 1 129 ? -10.516 28.453 1.137 1 92.81 129 THR A N 1
ATOM 1011 C CA . THR A 1 129 ? -11.93 28.328 0.799 1 92.81 129 THR A CA 1
ATOM 1012 C C . THR A 1 129 ? -12.789 28.312 2.061 1 92.81 129 THR A C 1
ATOM 1014 O O . THR A 1 129 ? -12.273 28.484 3.168 1 92.81 129 THR A O 1
ATOM 1017 N N . ASP A 1 130 ? -14.07 28.25 1.879 1 92.31 130 ASP A N 1
ATOM 1018 C CA . ASP A 1 130 ? -14.969 28.219 3.029 1 92.31 130 ASP A CA 1
ATOM 1019 C C . ASP A 1 130 ? -14.68 27 3.914 1 92.31 130 ASP A C 1
ATOM 1021 O O . ASP A 1 130 ? -14.859 27.062 5.133 1 92.31 130 ASP A O 1
ATOM 1025 N N . GLN A 1 131 ? -14.133 25.969 3.289 1 93.38 131 GLN A N 1
ATOM 1026 C CA . GLN A 1 131 ? -14.07 24.734 4.059 1 93.38 131 GLN A CA 1
ATOM 1027 C C . GLN A 1 131 ? -12.633 24.266 4.227 1 93.38 131 GLN A C 1
ATOM 1029 O O . GLN A 1 131 ? -12.344 23.406 5.062 1 93.38 131 GLN A O 1
ATOM 1034 N N . ALA A 1 132 ? -11.742 24.891 3.406 1 95.62 132 ALA A N 1
ATOM 1035 C CA . ALA A 1 132 ? -10.422 24.266 3.395 1 95.62 132 ALA A CA 1
ATOM 1036 C C . ALA A 1 132 ? -9.336 25.281 3.066 1 95.62 132 ALA A C 1
ATOM 1038 O O . ALA A 1 132 ? -9.609 26.312 2.449 1 95.62 132 ALA A O 1
ATOM 1039 N N . LEU A 1 133 ? -8.148 25.031 3.523 1 97.56 133 LEU A N 1
ATOM 1040 C CA . LEU A 1 133 ? -6.91 25.688 3.102 1 97.56 133 LEU A CA 1
ATOM 1041 C C . LEU A 1 133 ? -6.176 24.844 2.068 1 97.56 133 LEU A C 1
ATOM 1043 O O . LEU A 1 133 ? -5.91 23.656 2.301 1 97.56 133 LEU A O 1
ATOM 1047 N N . ILE A 1 134 ? -5.992 25.391 0.874 1 98.38 134 ILE A N 1
ATOM 1048 C CA . ILE A 1 134 ? -5.223 24.734 -0.176 1 98.38 134 ILE A CA 1
ATOM 1049 C C . ILE A 1 134 ? -3.852 25.391 -0.304 1 98.38 134 ILE A C 1
ATOM 1051 O O . ILE A 1 134 ? -3.746 26.609 -0.371 1 98.38 134 ILE A O 1
ATOM 1055 N N . ALA A 1 135 ? -2.791 24.625 -0.275 1 98.69 135 ALA A N 1
ATOM 1056 C CA . ALA A 1 135 ? -1.44 25.172 -0.35 1 98.69 135 ALA A CA 1
ATOM 1057 C C . ALA A 1 135 ? -0.555 24.328 -1.264 1 98.69 135 ALA A C 1
ATOM 1059 O O . ALA A 1 135 ? -0.612 23.094 -1.229 1 98.69 135 ALA A O 1
ATOM 1060 N N . GLU A 1 136 ? 0.158 25 -2.104 1 98.75 136 GLU A N 1
ATOM 1061 C CA . GLU A 1 136 ? 1.226 24.328 -2.846 1 98.75 136 GLU A CA 1
ATOM 1062 C C . GLU A 1 136 ? 2.41 24.016 -1.94 1 98.75 136 GLU A C 1
ATOM 1064 O O . GLU A 1 136 ? 2.688 24.75 -0.988 1 98.75 136 GLU A O 1
ATOM 1069 N N . LEU A 1 137 ? 3.084 22.953 -2.252 1 98.81 137 LEU A N 1
ATOM 1070 C CA . LEU A 1 137 ? 4.16 22.469 -1.389 1 98.81 137 LEU A CA 1
ATOM 1071 C C . LEU A 1 137 ? 5.512 22.594 -2.084 1 98.81 137 LEU A C 1
ATOM 1073 O O . LEU A 1 137 ? 5.711 22.047 -3.168 1 98.81 137 LEU A O 1
ATOM 1077 N N . VAL A 1 138 ? 6.43 23.297 -1.479 1 98.38 138 VAL A N 1
ATOM 1078 C CA . VAL A 1 138 ? 7.801 23.438 -1.962 1 98.38 138 VAL A CA 1
ATOM 1079 C C . VAL A 1 138 ? 8.75 22.703 -1.021 1 98.38 138 VAL A C 1
ATOM 1081 O O . VAL A 1 138 ? 8.906 23.078 0.142 1 98.38 138 VAL A O 1
ATOM 1084 N N . PRO A 1 139 ? 9.367 21.625 -1.536 1 98.44 139 PRO A N 1
ATOM 1085 C CA . PRO A 1 139 ? 10.258 20.891 -0.646 1 98.44 139 PRO A CA 1
ATOM 1086 C C . PRO A 1 139 ? 11.477 21.703 -0.212 1 98.44 139 PRO A C 1
ATOM 1088 O O . PRO A 1 139 ? 12.086 22.391 -1.032 1 98.44 139 PRO A O 1
ATOM 1091 N N . VAL A 1 140 ? 11.812 21.547 1.121 1 97.44 140 VAL A N 1
ATOM 1092 C CA . VAL A 1 140 ? 12.938 22.328 1.63 1 97.44 140 VAL A CA 1
ATOM 1093 C C . VAL A 1 140 ? 14.016 21.391 2.16 1 97.44 140 VAL A C 1
ATOM 1095 O O . VAL A 1 140 ? 15.203 21.734 2.162 1 97.44 140 VAL A O 1
ATOM 1098 N N . GLU A 1 141 ? 13.609 20.266 2.652 1 97.94 141 GLU A N 1
ATOM 1099 C CA . GLU A 1 141 ? 14.508 19.25 3.17 1 97.94 141 GLU A CA 1
ATOM 1100 C C . GLU A 1 141 ? 13.867 17.859 3.125 1 97.94 141 GLU A C 1
ATOM 1102 O O . GLU A 1 141 ? 12.641 17.75 3.146 1 97.94 141 GLU A O 1
ATOM 1107 N N . ALA A 1 142 ? 14.672 16.875 2.949 1 98.56 142 ALA A N 1
ATOM 1108 C CA . ALA A 1 142 ? 14.172 15.5 2.932 1 98.56 142 ALA A CA 1
ATOM 1109 C C . ALA A 1 142 ? 15.188 14.531 3.527 1 98.56 142 ALA A C 1
ATOM 1111 O O . ALA A 1 142 ? 16.375 14.844 3.598 1 98.56 142 ALA A O 1
ATOM 1112 N N . GLY A 1 143 ? 14.672 13.414 3.996 1 98.06 143 GLY A N 1
ATOM 1113 C CA . GLY A 1 143 ? 15.578 12.422 4.551 1 98.06 143 GLY A CA 1
ATOM 1114 C C . GLY A 1 143 ? 14.906 11.078 4.809 1 98.06 143 GLY A C 1
ATOM 1115 O O . GLY A 1 143 ? 13.719 10.914 4.543 1 98.06 143 GLY A O 1
ATOM 1116 N N . PHE A 1 144 ? 15.758 10.078 5.227 1 97.69 144 PHE A N 1
ATOM 1117 C CA . PHE A 1 144 ? 15.328 8.727 5.574 1 97.69 144 PHE A CA 1
ATOM 1118 C C . PHE A 1 144 ? 15.656 8.414 7.031 1 97.69 144 PHE A C 1
ATOM 1120 O O . PHE A 1 144 ? 16.625 8.938 7.578 1 97.69 144 PHE A O 1
ATOM 1127 N N . ASN A 1 145 ? 14.75 7.652 7.613 1 96.94 145 ASN A N 1
ATOM 1128 C CA . ASN A 1 145 ? 15.133 6.918 8.82 1 96.94 145 ASN A CA 1
ATOM 1129 C C . ASN A 1 145 ? 15.625 5.512 8.484 1 96.94 145 ASN A C 1
ATOM 1131 O O . ASN A 1 145 ? 14.828 4.59 8.312 1 96.94 145 ASN A O 1
ATOM 1135 N N . GLU A 1 146 ? 16.844 5.316 8.469 1 93.12 146 GLU A N 1
ATOM 1136 C CA . GLU A 1 146 ? 17.469 4.117 7.938 1 93.12 146 GLU A CA 1
ATOM 1137 C C . GLU A 1 146 ? 17.031 2.873 8.703 1 93.12 146 GLU A C 1
ATOM 1139 O O . GLU A 1 146 ? 16.938 1.784 8.133 1 93.12 146 GLU A O 1
ATOM 1144 N N . GLU A 1 147 ? 16.75 3.066 9.953 1 92.25 147 GLU A N 1
ATOM 1145 C CA . GLU A 1 147 ? 16.344 1.938 10.781 1 92.25 147 GLU A CA 1
ATOM 1146 C C . GLU A 1 147 ? 15.031 1.336 10.281 1 92.25 147 GLU A C 1
ATOM 1148 O O . GLU A 1 147 ? 14.766 0.151 10.492 1 92.25 147 GLU A O 1
ATOM 1153 N N . HIS A 1 148 ? 14.266 2.186 9.586 1 92.62 148 HIS A N 1
ATOM 1154 C CA . HIS A 1 148 ? 12.953 1.725 9.156 1 92.62 148 HIS A CA 1
ATOM 1155 C C . HIS A 1 148 ? 12.945 1.395 7.664 1 92.62 148 HIS A C 1
ATOM 1157 O O . HIS A 1 148 ? 11.898 1.046 7.109 1 92.62 148 HIS A O 1
ATOM 1163 N N . ARG A 1 149 ? 14.07 1.41 7.07 1 90.62 149 ARG A N 1
ATOM 1164 C CA . ARG A 1 149 ? 14.164 1.165 5.633 1 90.62 149 ARG A CA 1
ATOM 1165 C C . ARG A 1 149 ? 14.484 -0.297 5.348 1 90.62 149 ARG A C 1
ATOM 1167 O O . 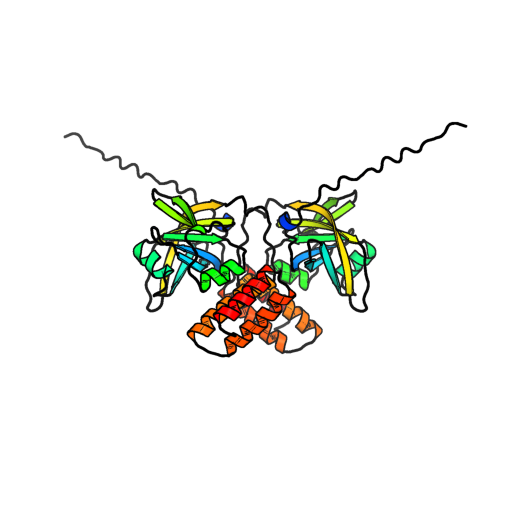ARG A 1 149 ? 14.5 -0.721 4.188 1 90.62 149 ARG A O 1
ATOM 1174 N N . LYS A 1 150 ? 14.68 -0.994 6.32 1 89.44 150 LYS A N 1
ATOM 1175 C CA . LYS A 1 150 ? 15.148 -2.365 6.141 1 89.44 150 LYS A CA 1
ATOM 1176 C C . LYS A 1 150 ? 14.047 -3.246 5.559 1 89.44 150 LYS A C 1
ATOM 1178 O O . LYS A 1 150 ? 14.297 -4.055 4.664 1 89.44 150 LYS A O 1
ATOM 1183 N N . ASP A 1 151 ? 12.883 -3.078 6.035 1 93.81 151 ASP A N 1
ATOM 1184 C CA . ASP A 1 151 ? 11.766 -3.877 5.543 1 93.81 151 ASP A CA 1
ATOM 1185 C C . ASP A 1 151 ? 11.133 -3.242 4.305 1 93.81 151 ASP A C 1
ATOM 1187 O O . ASP A 1 151 ? 10.789 -2.061 4.316 1 93.81 151 ASP A O 1
ATOM 1191 N N . LEU A 1 152 ? 11.055 -4.027 3.262 1 96.31 152 LEU A N 1
ATOM 1192 C CA . LEU A 1 152 ? 10.438 -3.545 2.029 1 96.31 152 LEU A CA 1
ATOM 1193 C C . LEU A 1 152 ? 8.914 -3.566 2.137 1 96.31 152 LEU A C 1
ATOM 1195 O O . LEU A 1 152 ? 8.32 -4.613 2.402 1 96.31 152 LEU A O 1
ATOM 1199 N N . PRO A 1 153 ? 8.32 -2.418 2.014 1 96.69 153 PRO A N 1
ATOM 1200 C CA . PRO A 1 153 ? 6.855 -2.443 1.952 1 96.69 153 PRO A CA 1
ATOM 1201 C C . PRO A 1 153 ? 6.328 -3.309 0.81 1 96.69 153 PRO A C 1
ATOM 1203 O O . PRO A 1 153 ? 6.965 -3.4 -0.244 1 96.69 153 PRO A O 1
ATOM 1206 N N . VAL A 1 154 ? 5.234 -3.953 1.048 1 98.5 154 VAL A N 1
ATOM 1207 C CA . VAL A 1 154 ? 4.582 -4.805 0.059 1 98.5 154 VAL A CA 1
ATOM 1208 C C . VAL A 1 154 ? 3.068 -4.598 0.121 1 98.5 154 VAL A C 1
ATOM 1210 O O . VAL A 1 154 ? 2.512 -4.363 1.196 1 98.5 154 VAL A O 1
ATOM 1213 N N . PRO A 1 155 ? 2.428 -4.59 -1.081 1 98.75 155 PRO A N 1
ATOM 1214 C CA . PRO A 1 155 ? 0.968 -4.477 -1.032 1 98.75 155 PRO A CA 1
ATOM 1215 C C . PRO A 1 155 ? 0.328 -5.504 -0.098 1 98.75 155 PRO A C 1
ATOM 1217 O O . PRO A 1 155 ? 0.686 -6.684 -0.133 1 98.75 155 PRO A O 1
ATOM 1220 N N . ASN A 1 156 ? -0.499 -5.051 0.747 1 98.81 156 ASN A N 1
ATOM 1221 C CA . ASN A 1 156 ? -1.235 -5.828 1.738 1 98.81 156 ASN A CA 1
ATOM 1222 C C . ASN A 1 156 ? -2.676 -5.344 1.872 1 98.81 156 ASN A C 1
ATOM 1224 O O . ASN A 1 156 ? -2.918 -4.207 2.279 1 98.81 156 ASN A O 1
ATOM 1228 N N . ARG A 1 157 ? -3.59 -6.207 1.562 1 98.88 157 ARG A N 1
ATOM 1229 C CA . ARG A 1 157 ? -4.992 -5.809 1.51 1 98.88 157 ARG A CA 1
ATOM 1230 C C . ARG A 1 157 ? -5.539 -5.551 2.908 1 98.88 157 ARG A C 1
ATOM 1232 O O . ARG A 1 157 ? -6.523 -4.824 3.07 1 98.88 157 ARG A O 1
ATOM 1239 N N . GLY A 1 158 ? -4.945 -6.184 3.943 1 98.88 158 GLY A N 1
ATOM 1240 C CA . GLY A 1 158 ? -5.316 -5.852 5.309 1 98.88 158 GLY A CA 1
ATOM 1241 C C . GLY A 1 158 ? -4.949 -4.43 5.695 1 98.88 158 GLY A C 1
ATOM 1242 O O . GLY A 1 158 ? -5.77 -3.705 6.266 1 98.88 158 GLY A O 1
ATOM 1243 N N . PHE A 1 159 ? -3.721 -4.016 5.371 1 98.94 159 PHE A N 1
ATOM 1244 C CA . PHE A 1 159 ? -3.283 -2.645 5.602 1 98.94 159 PHE A CA 1
ATOM 1245 C C . PHE A 1 159 ? -4.191 -1.658 4.879 1 98.94 159 PHE A C 1
ATOM 1247 O O . PHE A 1 159 ? -4.645 -0.675 5.473 1 98.94 159 PHE A O 1
ATOM 1254 N N . ASN A 1 160 ? -4.48 -1.959 3.596 1 98.88 160 ASN A N 1
ATOM 1255 C CA . ASN A 1 160 ? -5.352 -1.109 2.793 1 98.88 160 ASN A CA 1
ATOM 1256 C C . ASN A 1 160 ? -6.734 -0.967 3.426 1 98.88 160 ASN A C 1
ATOM 1258 O O . ASN A 1 160 ? -7.32 0.116 3.406 1 98.88 160 ASN A O 1
ATOM 1262 N N . ALA A 1 161 ? -7.188 -2.084 3.967 1 98.88 161 ALA A N 1
ATOM 1263 C CA . ALA A 1 161 ? -8.5 -2.104 4.602 1 98.88 161 ALA A CA 1
ATOM 1264 C C . ALA A 1 161 ? -8.539 -1.183 5.82 1 98.88 161 ALA A C 1
ATOM 1266 O O . ALA A 1 161 ? -9.523 -0.472 6.039 1 98.88 161 ALA A O 1
ATOM 1267 N N . VAL A 1 162 ? -7.535 -1.205 6.602 1 98.94 162 VAL A N 1
ATOM 1268 C CA . VAL A 1 162 ? -7.473 -0.335 7.77 1 98.94 162 VAL A CA 1
ATOM 1269 C C . VAL A 1 162 ? -7.543 1.126 7.332 1 98.94 162 VAL A C 1
ATOM 1271 O O . VAL A 1 162 ? -8.25 1.93 7.945 1 98.94 162 VAL A O 1
ATOM 1274 N N . LEU A 1 163 ? -6.812 1.499 6.297 1 98.88 163 LEU A N 1
ATOM 1275 C CA . LEU A 1 163 ? -6.844 2.867 5.793 1 98.88 163 LEU A CA 1
ATOM 1276 C C . LEU A 1 163 ? -8.266 3.27 5.406 1 98.88 163 LEU A C 1
ATOM 1278 O O . LEU A 1 163 ? -8.758 4.316 5.832 1 98.88 163 LEU A O 1
ATOM 1282 N N . GLU A 1 164 ? -8.914 2.402 4.641 1 98.88 164 GLU A N 1
ATOM 1283 C CA . GLU A 1 164 ? -10.273 2.697 4.203 1 98.88 164 GLU A CA 1
ATOM 1284 C C . GLU A 1 164 ? -11.234 2.797 5.387 1 98.88 164 GLU A C 1
ATOM 1286 O O . GLU A 1 164 ? -12.062 3.703 5.449 1 98.88 164 GLU A O 1
ATOM 1291 N N . ALA A 1 165 ? -11.094 1.81 6.277 1 98.88 165 ALA A N 1
ATOM 1292 C CA . ALA A 1 165 ? -11.961 1.82 7.453 1 98.88 165 ALA A CA 1
ATOM 1293 C C . ALA A 1 165 ? -11.789 3.113 8.25 1 98.88 165 ALA A C 1
ATOM 1295 O O . ALA A 1 165 ? -12.766 3.66 8.766 1 98.88 165 ALA A O 1
ATOM 1296 N N . THR A 1 166 ? -10.602 3.574 8.383 1 98.88 166 THR A N 1
ATOM 1297 C CA . THR A 1 166 ? -10.312 4.797 9.125 1 98.88 166 THR A CA 1
ATOM 1298 C C . THR A 1 166 ? -10.977 6.004 8.461 1 98.88 166 THR A C 1
ATOM 1300 O O . THR A 1 166 ? -11.539 6.859 9.141 1 98.88 166 THR A O 1
ATOM 1303 N N . VAL A 1 167 ? -10.906 6.094 7.133 1 98.56 167 VAL A N 1
ATOM 1304 C CA . VAL 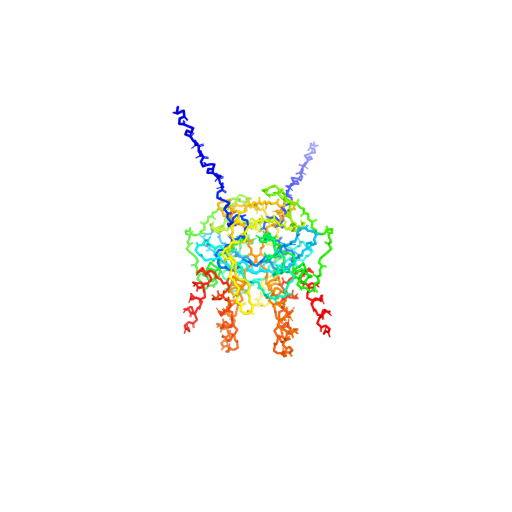A 1 167 ? -11.586 7.152 6.387 1 98.56 167 VAL A CA 1
ATOM 1305 C C . VAL A 1 167 ? -13.086 7.109 6.676 1 98.56 167 VAL A C 1
ATOM 1307 O O . VAL A 1 167 ? -13.688 8.141 6.996 1 98.56 167 VAL A O 1
ATOM 1310 N N . HIS A 1 168 ? -13.656 5.938 6.625 1 98.56 168 HIS A N 1
ATOM 1311 C CA . HIS A 1 168 ? -15.094 5.797 6.867 1 98.56 168 HIS A CA 1
ATOM 1312 C C . HIS A 1 168 ? -15.438 6.117 8.32 1 98.56 168 HIS A C 1
ATOM 1314 O O . HIS A 1 168 ? -16.516 6.645 8.602 1 98.56 168 HIS A O 1
ATOM 1320 N N . ALA A 1 169 ? -14.562 5.75 9.18 1 98.69 169 ALA A N 1
ATOM 1321 C CA . ALA A 1 169 ? -14.789 6.051 10.586 1 98.69 169 ALA A CA 1
ATOM 1322 C C . ALA A 1 169 ? -14.883 7.555 10.82 1 98.69 169 ALA A C 1
ATOM 1324 O O . ALA A 1 169 ? -15.734 8.023 11.586 1 98.69 169 ALA A O 1
ATOM 1325 N N . THR A 1 170 ? -14 8.312 10.18 1 97.69 170 THR A N 1
ATOM 1326 C CA . THR A 1 170 ? -14.047 9.766 10.297 1 97.69 170 THR A CA 1
ATOM 1327 C C . THR A 1 170 ? -15.367 10.305 9.766 1 97.69 170 THR A C 1
ATOM 1329 O O . THR A 1 170 ? -15.969 11.195 10.375 1 97.69 170 THR A O 1
ATOM 1332 N N . ARG A 1 171 ? -15.836 9.75 8.672 1 96.88 171 ARG A N 1
ATOM 1333 C CA . ARG A 1 171 ? -17.109 10.18 8.102 1 96.88 171 ARG A CA 1
ATOM 1334 C C . ARG A 1 171 ? -18.266 9.805 9.008 1 96.88 171 ARG A C 1
ATOM 1336 O O . ARG A 1 171 ? -19.219 10.57 9.164 1 96.88 171 ARG A O 1
ATOM 1343 N N . TYR A 1 172 ? -18.141 8.664 9.562 1 97.75 172 TYR A N 1
ATOM 1344 C CA . TYR A 1 172 ? -19.172 8.219 10.484 1 97.75 172 TYR A CA 1
ATOM 1345 C C . TYR A 1 172 ? -19.281 9.156 11.688 1 97.75 172 TYR A C 1
ATOM 1347 O O . TYR A 1 172 ? -20.375 9.531 12.102 1 97.75 172 TYR A O 1
ATOM 1355 N N . GLN A 1 173 ? -18.188 9.523 12.211 1 96.06 173 GLN A N 1
ATOM 1356 C CA . GLN A 1 173 ? -18.172 10.43 13.352 1 96.06 173 GLN A CA 1
ATOM 1357 C C . GLN A 1 173 ? -18.75 11.797 12.977 1 96.06 173 GLN A C 1
ATOM 1359 O O . GLN A 1 173 ? -19.406 12.445 13.789 1 96.06 173 GLN A O 1
ATOM 1364 N N . LEU A 1 174 ? -18.531 12.172 11.758 1 94 174 LEU A N 1
ATOM 1365 C CA . LEU A 1 174 ? -18.984 13.477 11.289 1 94 174 LEU A CA 1
ATOM 1366 C C . LEU A 1 174 ? -20.469 13.461 10.984 1 94 174 LEU A C 1
ATOM 1368 O O . LEU A 1 174 ? -21.188 14.43 11.266 1 94 174 LEU A O 1
ATOM 1372 N N . THR A 1 175 ? -21 12.297 10.484 1 96.56 175 THR A N 1
ATOM 1373 C CA . THR A 1 175 ? -22.328 12.344 9.898 1 96.56 175 THR A CA 1
ATOM 1374 C C . THR A 1 175 ? -23.297 11.461 10.688 1 96.56 175 THR A C 1
ATOM 1376 O O . THR A 1 175 ? -24.516 11.672 10.641 1 96.56 175 THR A O 1
ATOM 1379 N N . GLY A 1 176 ? -22.781 10.414 11.25 1 95.12 176 GLY A N 1
ATOM 1380 C CA . GLY A 1 176 ? -23.609 9.445 11.945 1 95.12 176 GLY A CA 1
ATOM 1381 C C . GLY A 1 176 ? -24.328 8.492 11 1 95.12 176 GLY A C 1
ATOM 1382 O O . GLY A 1 176 ? -25.172 7.699 11.438 1 95.12 176 GLY A O 1
ATOM 1383 N N . GLU A 1 177 ? -24.031 8.539 9.766 1 97.31 177 GLU A N 1
ATOM 1384 C CA . GLU A 1 177 ? -24.734 7.699 8.789 1 97.31 177 GLU A CA 1
ATOM 1385 C C . GLU A 1 177 ? -24.297 6.242 8.906 1 97.31 177 GLU A C 1
ATOM 1387 O O . GLU A 1 177 ? -23.109 5.934 8.766 1 97.31 177 GLU A O 1
ATOM 1392 N N . GLU A 1 178 ? -25.203 5.328 8.914 1 96.44 178 GLU A N 1
ATOM 1393 C CA . GLU A 1 178 ? -24.984 3.914 9.195 1 96.44 178 GLU A CA 1
ATOM 1394 C C . GLU A 1 178 ? -24.266 3.23 8.031 1 96.44 178 GLU A C 1
ATOM 1396 O O . GLU A 1 178 ? -23.625 2.199 8.219 1 96.44 178 GLU A O 1
ATOM 1401 N N . LYS A 1 179 ? -24.375 3.824 6.91 1 96.69 179 LYS A N 1
ATOM 1402 C CA . LYS A 1 179 ? -23.719 3.225 5.754 1 96.69 179 LYS A CA 1
ATOM 1403 C C . LYS A 1 179 ? -22.203 3.115 5.973 1 96.69 179 LYS A C 1
ATOM 1405 O O . LYS A 1 179 ? -21.578 2.168 5.5 1 96.69 179 LYS A O 1
ATOM 1410 N N . TYR A 1 180 ? -21.625 4.02 6.707 1 98 180 TYR A N 1
ATOM 1411 C CA . TYR A 1 180 ? -20.188 4 6.961 1 98 180 TYR A CA 1
ATOM 1412 C C . TYR A 1 180 ? -19.812 2.861 7.906 1 98 180 TYR A C 1
ATOM 1414 O O . TYR A 1 180 ? -18.719 2.287 7.797 1 98 180 TYR A O 1
ATOM 1422 N N . LEU A 1 181 ? -20.734 2.496 8.773 1 97.5 181 LEU A N 1
ATOM 1423 C CA . LEU A 1 181 ? -20.484 1.351 9.641 1 97.5 181 LEU A CA 1
ATOM 1424 C C . LEU A 1 181 ? -20.438 0.058 8.836 1 97.5 181 LEU A C 1
ATOM 1426 O O . LEU A 1 181 ? -19.641 -0.832 9.141 1 97.5 181 LEU A O 1
ATOM 1430 N N . GLU A 1 182 ? -21.266 -0.011 7.836 1 96.75 182 GLU A N 1
ATOM 1431 C CA . GLU A 1 182 ? -21.25 -1.183 6.965 1 96.75 182 GLU A CA 1
ATOM 1432 C C . GLU A 1 182 ? -19.922 -1.301 6.223 1 96.75 182 GLU A C 1
ATOM 1434 O O . GLU A 1 182 ? -19.359 -2.393 6.113 1 96.75 182 GLU A O 1
ATOM 1439 N N . TRP A 1 183 ? -19.484 -0.171 5.812 1 97.25 183 TRP A N 1
ATOM 1440 C CA . TRP A 1 183 ? -18.172 -0.141 5.152 1 97.25 183 TRP A CA 1
ATOM 1441 C C . TRP A 1 183 ? -17.062 -0.554 6.113 1 97.25 183 TRP A C 1
ATOM 1443 O O . TRP A 1 183 ? -16.188 -1.35 5.758 1 97.25 183 TRP A O 1
ATOM 1453 N N . ILE A 1 184 ? -17.125 -0.06 7.266 1 98.62 184 ILE A N 1
ATOM 1454 C CA . ILE A 1 184 ? -16.109 -0.367 8.266 1 98.62 184 ILE A CA 1
ATOM 1455 C C . ILE A 1 184 ? -16.094 -1.866 8.547 1 98.62 184 ILE A C 1
ATOM 1457 O O . ILE A 1 184 ? -15.039 -2.484 8.633 1 98.62 184 ILE A O 1
ATOM 1461 N N . ARG A 1 185 ? -17.25 -2.469 8.656 1 97.88 185 ARG A N 1
ATOM 1462 C CA . ARG A 1 185 ? -17.344 -3.902 8.914 1 97.88 185 ARG A CA 1
ATOM 1463 C C . ARG A 1 185 ? -16.766 -4.707 7.75 1 97.88 185 ARG A C 1
ATOM 1465 O O . ARG A 1 185 ? -16.078 -5.707 7.957 1 97.88 185 ARG A O 1
ATOM 1472 N N . HIS A 1 186 ? -17.109 -4.246 6.598 1 97.12 186 HIS A N 1
ATOM 1473 C CA . HIS A 1 186 ? -16.547 -4.883 5.41 1 97.12 186 HIS A CA 1
ATOM 1474 C C . HIS A 1 186 ? -15.023 -4.867 5.445 1 97.12 186 HIS A C 1
ATOM 1476 O O . HIS A 1 186 ? -14.391 -5.902 5.227 1 97.12 186 HIS A O 1
ATOM 1482 N N . TYR A 1 187 ? -14.43 -3.768 5.738 1 98.62 187 TYR A N 1
ATOM 1483 C CA . TYR A 1 187 ? -12.977 -3.629 5.742 1 98.62 187 TYR A CA 1
ATOM 1484 C C . TYR A 1 187 ? -12.367 -4.359 6.93 1 98.62 187 TYR A C 1
ATOM 1486 O O . TYR A 1 187 ? -11.25 -4.879 6.84 1 98.62 187 TYR A O 1
ATOM 1494 N N . GLU A 1 188 ? -13.133 -4.398 8.016 1 98.75 188 GLU A N 1
ATOM 1495 C CA . GLU A 1 188 ? -12.664 -5.188 9.148 1 98.75 188 GLU A CA 1
ATOM 1496 C C . GLU A 1 188 ? -12.492 -6.656 8.766 1 98.75 188 GLU A C 1
ATOM 1498 O O . GLU A 1 188 ? -11.531 -7.301 9.18 1 98.75 188 GLU A O 1
ATOM 1503 N N . THR A 1 189 ? -13.398 -7.16 8 1 98.44 189 THR A N 1
ATOM 1504 C CA . THR A 1 189 ? -13.305 -8.539 7.523 1 98.44 189 THR A CA 1
ATOM 1505 C C . THR A 1 189 ? -12.039 -8.727 6.688 1 98.44 189 THR A C 1
ATOM 1507 O O . THR A 1 189 ? -11.312 -9.711 6.863 1 98.44 189 THR A O 1
ATOM 1510 N N . LEU A 1 190 ? -11.734 -7.809 5.816 1 98.5 190 LEU A N 1
ATOM 1511 C CA . LEU A 1 190 ? -10.539 -7.867 4.977 1 98.5 190 LEU A CA 1
ATOM 1512 C C . LEU A 1 190 ? -9.273 -7.77 5.82 1 98.5 190 LEU A C 1
ATOM 1514 O O . LEU A 1 190 ? -8.312 -8.508 5.59 1 98.5 190 LEU A O 1
ATOM 1518 N N . ALA A 1 191 ? -9.266 -6.84 6.781 1 98.88 191 ALA A N 1
ATOM 1519 C CA . ALA A 1 191 ? -8.109 -6.684 7.664 1 98.88 191 ALA A CA 1
ATOM 1520 C C . ALA A 1 191 ? -7.844 -7.965 8.453 1 98.88 191 ALA A C 1
ATOM 1522 O O . ALA A 1 191 ? -6.691 -8.359 8.633 1 98.88 191 ALA A O 1
ATOM 1523 N N . SER A 1 192 ? -8.906 -8.602 8.898 1 98.5 192 SER A N 1
ATOM 1524 C CA . SER A 1 192 ? -8.797 -9.828 9.68 1 98.5 192 SER A CA 1
ATOM 1525 C C . SER A 1 192 ? -8.25 -10.977 8.828 1 98.5 192 SER A C 1
ATOM 1527 O O . SER A 1 192 ? -7.434 -11.766 9.305 1 98.5 192 SER A O 1
ATOM 1529 N N . LYS A 1 193 ? -8.633 -11.008 7.59 1 98.06 193 LYS A N 1
ATOM 1530 C CA . LYS A 1 193 ? -8.273 -12.117 6.711 1 98.06 193 LYS A CA 1
ATOM 1531 C C . LYS A 1 193 ? -6.883 -11.906 6.113 1 98.06 193 LYS A C 1
ATOM 1533 O O . LYS A 1 193 ? -6.117 -12.867 5.961 1 98.06 193 LYS A O 1
ATOM 1538 N N . CYS A 1 194 ? -6.531 -10.688 5.789 1 98.62 194 CYS A N 1
ATOM 1539 C CA . CYS A 1 194 ? -5.367 -10.453 4.938 1 98.62 194 CYS A CA 1
ATOM 1540 C C . CYS A 1 194 ? -4.242 -9.789 5.723 1 98.62 194 CYS A C 1
ATOM 1542 O O . CYS A 1 194 ? -3.1 -9.75 5.266 1 98.62 194 CYS A O 1
ATOM 1544 N N . GLY A 1 195 ? -4.609 -9.203 6.883 1 98.56 195 GLY A N 1
ATOM 1545 C CA . GLY A 1 195 ? -3.627 -8.453 7.648 1 98.56 195 GLY A CA 1
ATOM 1546 C C . GLY A 1 195 ? -2.881 -9.305 8.656 1 98.56 195 GLY A C 1
ATOM 1547 O O . GLY A 1 195 ? -3.195 -10.484 8.828 1 98.56 195 GLY A O 1
ATOM 1548 N N . SER A 1 196 ? -1.849 -8.773 9.219 1 98 196 SER A N 1
ATOM 1549 C CA . SER A 1 196 ? -1.165 -9.336 10.383 1 98 196 SER A CA 1
ATOM 1550 C C . SER A 1 196 ? -1.841 -8.914 11.68 1 98 196 SER A C 1
ATOM 1552 O O . SER A 1 196 ? -2.945 -8.359 11.664 1 98 196 SER A O 1
ATOM 1554 N N . ASP A 1 197 ? -1.176 -9.172 12.758 1 97.69 197 ASP A N 1
ATOM 1555 C CA . ASP A 1 197 ? -1.678 -8.758 14.062 1 97.69 197 ASP A CA 1
ATOM 1556 C C . ASP A 1 197 ? -1.758 -7.238 14.164 1 97.69 197 ASP A C 1
ATOM 1558 O O . ASP A 1 197 ? -2.629 -6.699 14.852 1 97.69 197 ASP A O 1
ATOM 1562 N N . GLU A 1 198 ? -0.903 -6.539 13.484 1 97.88 198 GLU A N 1
ATOM 1563 C CA . GLU A 1 198 ? -0.897 -5.078 13.547 1 97.88 198 GLU A CA 1
ATOM 1564 C C . GLU A 1 198 ? -2.176 -4.496 12.953 1 97.88 198 GLU A C 1
ATOM 1566 O O . GLU A 1 198 ? -2.752 -3.557 13.508 1 97.88 198 GLU A O 1
ATOM 1571 N N . GLU A 1 199 ? -2.623 -5.07 11.82 1 98.81 199 GLU A N 1
ATOM 1572 C CA . GLU A 1 199 ? -3.879 -4.613 11.234 1 98.81 199 GLU A CA 1
ATOM 1573 C C . GLU A 1 199 ? -5.062 -4.941 12.141 1 98.81 199 GLU A C 1
ATOM 1575 O O . GLU A 1 199 ? -5.988 -4.141 12.273 1 98.81 199 GLU A O 1
ATOM 1580 N N . LYS A 1 200 ? -5.004 -6.078 12.703 1 98.69 200 LYS A N 1
ATOM 1581 C CA . LYS A 1 200 ? -6.078 -6.473 13.609 1 98.69 200 LYS A CA 1
ATOM 1582 C C . LYS A 1 200 ? -6.145 -5.543 14.82 1 98.69 200 LYS A C 1
ATOM 1584 O O . LYS A 1 200 ? -7.23 -5.133 15.234 1 98.69 200 LYS A O 1
ATOM 1589 N N . LYS A 1 201 ? -5.016 -5.227 15.367 1 98.75 201 LYS A N 1
ATOM 1590 C CA . LYS A 1 201 ? -4.945 -4.281 16.484 1 98.75 201 LYS A CA 1
ATOM 1591 C C . LYS A 1 201 ? -5.48 -2.914 16.078 1 98.75 201 LYS A C 1
ATOM 1593 O O . LYS A 1 201 ? -6.191 -2.266 16.844 1 98.75 201 LYS A O 1
ATOM 1598 N N . ALA A 1 202 ? -5.137 -2.486 14.891 1 98.88 202 ALA A N 1
ATOM 1599 C CA . ALA A 1 202 ? -5.602 -1.195 14.391 1 98.88 202 ALA A CA 1
ATOM 1600 C C . ALA A 1 202 ? -7.125 -1.163 14.289 1 98.88 202 ALA A C 1
ATOM 1602 O O . ALA A 1 202 ? -7.762 -0.196 14.711 1 98.88 202 ALA A O 1
ATOM 1603 N N . MET A 1 203 ? -7.699 -2.248 13.789 1 98.88 203 MET A N 1
ATOM 1604 C CA . MET A 1 203 ? -9.156 -2.316 13.664 1 98.88 203 MET A CA 1
ATOM 1605 C C . MET A 1 203 ? -9.812 -2.342 15.039 1 98.88 203 MET A C 1
ATOM 1607 O O . MET A 1 203 ? -10.867 -1.727 15.234 1 98.88 203 MET A O 1
ATOM 1611 N N . LYS A 1 204 ? -9.219 -3.09 15.93 1 98.75 204 LYS A N 1
ATOM 1612 C CA . LYS A 1 204 ? -9.742 -3.123 17.281 1 98.75 204 LYS A CA 1
ATOM 1613 C C . LYS A 1 204 ? -9.789 -1.723 17.891 1 98.75 204 LYS A C 1
ATOM 1615 O O . LYS A 1 204 ? -10.797 -1.328 18.484 1 98.75 204 LYS A O 1
ATOM 1620 N N . LEU A 1 205 ? -8.711 -0.995 17.766 1 98.81 205 LEU A N 1
ATOM 1621 C CA . LEU A 1 205 ? -8.656 0.373 18.266 1 98.81 205 LEU A CA 1
ATOM 1622 C C . LEU A 1 205 ? -9.734 1.232 17.609 1 98.81 205 LEU A C 1
ATOM 1624 O O . LEU A 1 205 ? -10.383 2.039 18.281 1 98.81 205 LEU A O 1
ATOM 1628 N N . LEU A 1 206 ? -9.898 1.064 16.297 1 98.75 206 LEU A N 1
ATOM 1629 C CA . LEU A 1 206 ? -10.898 1.82 15.555 1 98.75 206 LEU A CA 1
ATOM 1630 C C . LEU A 1 206 ? -12.297 1.561 16.109 1 98.75 206 LEU A C 1
ATOM 1632 O O . LEU A 1 206 ? -13.078 2.496 16.297 1 98.75 206 LEU A O 1
ATOM 1636 N N . TYR A 1 207 ? -12.562 0.354 16.438 1 98.25 207 TYR A N 1
ATOM 1637 C CA . TYR A 1 207 ? -13.844 -0.012 17.016 1 98.25 207 TYR A CA 1
ATOM 1638 C C . TYR A 1 207 ? -14.008 0.616 18.406 1 98.25 207 TYR A C 1
ATOM 1640 O O . TYR A 1 207 ? -15.094 1.105 18.734 1 98.25 207 TYR A O 1
ATOM 1648 N N . GLU A 1 208 ? -12.984 0.593 19.141 1 98.25 208 GLU A N 1
ATOM 1649 C CA . GLU A 1 208 ? -13.023 1.208 20.469 1 98.25 208 GLU A CA 1
ATOM 1650 C C . GLU A 1 208 ? -13.328 2.701 20.375 1 98.25 208 GLU A C 1
ATOM 1652 O O . GLU A 1 208 ? -14.148 3.223 21.125 1 98.25 208 GLU A O 1
ATOM 1657 N N . VAL A 1 209 ? -12.656 3.34 19.453 1 97.88 209 VAL A N 1
ATOM 1658 C CA . VAL A 1 209 ? -12.844 4.773 19.234 1 97.88 209 VAL A CA 1
ATOM 1659 C C . VAL A 1 209 ? -14.305 5.059 18.906 1 97.88 209 VAL A C 1
ATOM 1661 O O . VAL A 1 209 ? -14.867 6.062 19.344 1 97.88 209 VAL A O 1
ATOM 1664 N N . LEU A 1 210 ? -14.93 4.18 18.141 1 96.88 210 LEU A N 1
ATOM 1665 C CA . LEU A 1 210 ? -16.297 4.391 17.672 1 96.88 210 LEU A CA 1
ATOM 1666 C C . LEU A 1 210 ? -17.312 3.906 18.688 1 96.88 210 LEU A C 1
ATOM 1668 O O . LEU A 1 210 ? -18.5 4.207 18.578 1 96.88 210 LEU A O 1
ATOM 1672 N N . GLY A 1 211 ? -16.844 3.148 19.703 1 95.25 211 GLY A N 1
ATOM 1673 C CA . GLY A 1 211 ? -17.75 2.609 20.719 1 95.25 211 GLY A CA 1
ATOM 1674 C C . GLY A 1 211 ? -18.625 1.489 20.188 1 95.25 211 GLY A C 1
ATOM 1675 O O . GLY A 1 211 ? -19.797 1.394 20.562 1 95.25 211 GLY A O 1
ATOM 1676 N N . ILE A 1 212 ? -18.172 0.789 19.281 1 87.75 212 ILE A N 1
ATOM 1677 C CA . ILE A 1 212 ? -18.953 -0.306 18.703 1 87.75 212 ILE A CA 1
ATOM 1678 C C . ILE A 1 212 ? -18.172 -1.613 18.844 1 87.75 212 ILE A C 1
ATOM 1680 O O . ILE A 1 212 ? -16.953 -1.603 18.969 1 87.75 212 ILE A O 1
ATOM 1684 N N . MET B 1 1 ? 41.688 -54.75 6.887 1 30.56 1 MET B N 1
ATOM 1685 C CA . MET B 1 1 ? 40.344 -54.375 7.254 1 30.56 1 MET B CA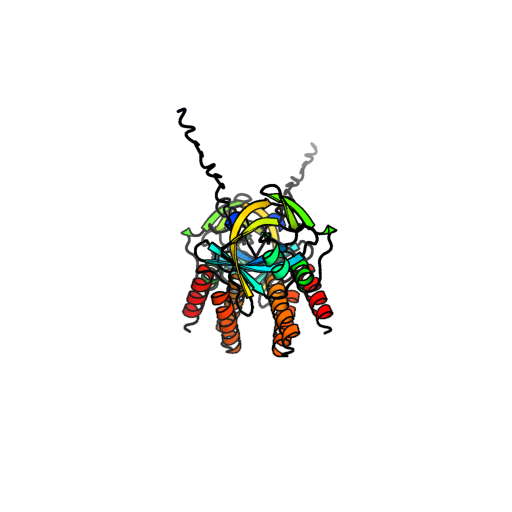 1
ATOM 1686 C C . MET B 1 1 ? 40.219 -52.875 7.516 1 30.56 1 MET B C 1
ATOM 1688 O O . MET B 1 1 ? 40.5 -52.406 8.625 1 30.56 1 MET B O 1
ATOM 1692 N N . THR B 1 2 ? 40.781 -51.969 6.605 1 33.22 2 THR B N 1
ATOM 1693 C CA . THR B 1 2 ? 40.906 -50.531 6.578 1 33.22 2 THR B CA 1
ATOM 1694 C C . THR B 1 2 ? 39.531 -49.844 6.605 1 33.22 2 THR B C 1
ATOM 1696 O O . THR B 1 2 ? 38.688 -50.156 5.773 1 33.22 2 THR B O 1
ATOM 1699 N N . ASN B 1 3 ? 39.094 -49.438 7.867 1 31.34 3 ASN B N 1
ATOM 1700 C CA . ASN B 1 3 ? 37.844 -48.719 8.203 1 31.34 3 ASN B CA 1
ATOM 1701 C C . ASN B 1 3 ? 37.719 -47.438 7.406 1 31.34 3 ASN B C 1
ATOM 1703 O O . ASN B 1 3 ? 38.531 -46.531 7.547 1 31.34 3 ASN B O 1
ATOM 1707 N N . PHE B 1 4 ? 37.188 -47.438 6.16 1 32.62 4 PHE B N 1
ATOM 1708 C CA . PHE B 1 4 ? 36.781 -46.281 5.375 1 32.62 4 PHE B CA 1
ATOM 1709 C C . PHE B 1 4 ? 35.75 -45.438 6.137 1 32.62 4 PHE B C 1
ATOM 1711 O O . PHE B 1 4 ? 34.594 -45.844 6.258 1 32.62 4 PHE B O 1
ATOM 1718 N N . SER B 1 5 ? 36.219 -44.812 7.305 1 31.02 5 SER B N 1
ATOM 1719 C CA . SER B 1 5 ? 35.312 -43.875 7.949 1 31.02 5 SER B CA 1
ATOM 1720 C C . SER B 1 5 ? 34.844 -42.781 6.973 1 31.02 5 SER B C 1
ATOM 1722 O O . SER B 1 5 ? 35.688 -42.062 6.414 1 31.02 5 SER B O 1
ATOM 1724 N N . SER B 1 6 ? 33.781 -43.062 6.219 1 30.22 6 SER B N 1
ATOM 1725 C CA . SER B 1 6 ? 33.031 -42.125 5.402 1 30.22 6 SER B CA 1
ATOM 1726 C C . SER B 1 6 ? 32.688 -40.844 6.184 1 30.22 6 SER B C 1
ATOM 1728 O O . SER B 1 6 ? 31.906 -40.875 7.129 1 30.22 6 SER B O 1
ATOM 1730 N N . ASP B 1 7 ? 33.688 -39.969 6.5 1 32.34 7 ASP B N 1
ATOM 1731 C CA . ASP B 1 7 ? 33.438 -38.625 7 1 32.34 7 ASP B CA 1
ATOM 1732 C C . ASP B 1 7 ? 32.406 -37.906 6.129 1 32.34 7 ASP B C 1
ATOM 1734 O O . ASP B 1 7 ? 32.75 -37.406 5.062 1 32.34 7 ASP B O 1
ATOM 1738 N N . CYS B 1 8 ? 31.156 -38.312 6.051 1 24.56 8 CYS B N 1
ATOM 1739 C CA . CYS B 1 8 ? 30.078 -37.469 5.516 1 24.56 8 CYS B CA 1
ATOM 1740 C C . CYS B 1 8 ? 30.016 -36.125 6.211 1 24.56 8 CYS B C 1
ATOM 1742 O O . CYS B 1 8 ? 29.484 -36 7.312 1 24.56 8 CYS B O 1
ATOM 1744 N N . ARG B 1 9 ? 31.094 -35.375 6.281 1 32.28 9 ARG B N 1
ATOM 1745 C CA . ARG B 1 9 ? 30.875 -33.969 6.703 1 32.28 9 ARG B CA 1
ATOM 1746 C C . ARG B 1 9 ? 29.609 -33.406 6.086 1 32.28 9 ARG B C 1
ATOM 1748 O O . ARG B 1 9 ? 29.438 -33.438 4.863 1 32.28 9 ARG B O 1
ATOM 1755 N N . GLY B 1 10 ? 28.531 -33.562 6.691 1 28.27 10 GLY B N 1
ATOM 1756 C CA . GLY B 1 10 ? 27.312 -32.812 6.359 1 28.27 10 GLY B CA 1
ATOM 1757 C C . GLY B 1 10 ? 27.578 -31.422 5.852 1 28.27 10 GLY B C 1
ATOM 1758 O O . GLY B 1 10 ? 28.234 -30.625 6.527 1 28.27 10 GLY B O 1
ATOM 1759 N N . PHE B 1 11 ? 27.828 -31.172 4.633 1 30.91 11 PHE B N 1
ATOM 1760 C CA . PHE B 1 11 ? 27.703 -29.812 4.125 1 30.91 11 PHE B CA 1
ATOM 1761 C C . PHE B 1 11 ? 26.5 -29.094 4.754 1 30.91 11 PHE B C 1
ATOM 1763 O O . PHE B 1 11 ? 25.359 -29.422 4.438 1 30.91 11 PHE B O 1
ATOM 1770 N N . GLU B 1 12 ? 26.547 -28.844 5.973 1 33.81 12 GLU B N 1
ATOM 1771 C CA . GLU B 1 12 ? 25.578 -27.844 6.434 1 33.81 12 GLU B CA 1
ATOM 1772 C C . GLU B 1 12 ? 25.516 -26.656 5.484 1 33.81 12 GLU B C 1
ATOM 1774 O O . GLU B 1 12 ? 26.5 -25.906 5.367 1 33.81 12 GLU B O 1
ATOM 1779 N N . LYS B 1 13 ? 24.984 -26.781 4.25 1 35.25 13 LYS B N 1
ATOM 1780 C CA . LYS B 1 13 ? 24.641 -25.578 3.506 1 35.25 13 LYS B CA 1
ATOM 1781 C C . LYS B 1 13 ? 24.281 -24.438 4.449 1 35.25 13 LYS B C 1
ATOM 1783 O O . LYS B 1 13 ? 23.312 -24.531 5.219 1 35.25 13 LYS B O 1
ATOM 1788 N N . SER B 1 14 ? 25.141 -23.766 5.035 1 39.41 14 SER B N 1
ATOM 1789 C CA . SER B 1 14 ? 24.875 -22.516 5.719 1 39.41 14 SER B CA 1
ATOM 1790 C C . SER B 1 14 ? 23.891 -21.641 4.934 1 39.41 14 SER B C 1
ATOM 1792 O O . SER B 1 14 ? 24.266 -21.016 3.947 1 39.41 14 SER B O 1
ATOM 1794 N N . TYR B 1 15 ? 22.703 -22.062 4.488 1 42.78 15 TYR B N 1
ATOM 1795 C CA . TYR B 1 15 ? 21.719 -21.172 3.898 1 42.78 15 TYR B CA 1
ATOM 1796 C C . TYR B 1 15 ? 21.625 -19.859 4.676 1 42.78 15 TYR B C 1
ATOM 1798 O O . TYR B 1 15 ? 21.297 -19.859 5.867 1 42.78 15 TYR B O 1
ATOM 1806 N N . HIS B 1 16 ? 22.547 -19 4.574 1 55.12 16 HIS B N 1
ATOM 1807 C CA . HIS B 1 16 ? 22.312 -17.656 5.098 1 55.12 16 HIS B CA 1
ATOM 1808 C C . HIS B 1 16 ? 20.828 -17.312 5.051 1 55.12 16 HIS B C 1
ATOM 1810 O O . HIS B 1 16 ? 20.172 -17.5 4.023 1 55.12 16 HIS B O 1
ATOM 1816 N N . ALA B 1 17 ? 20.203 -17.328 6.254 1 84.81 17 ALA B N 1
ATOM 1817 C CA . ALA B 1 17 ? 18.766 -17.141 6.457 1 84.81 17 ALA B CA 1
ATOM 1818 C C . ALA B 1 17 ? 18.281 -15.859 5.789 1 84.81 17 ALA B C 1
ATOM 1820 O O . ALA B 1 17 ? 18.781 -14.773 6.082 1 84.81 17 ALA B O 1
ATOM 1821 N N . ILE B 1 18 ? 17.891 -15.93 4.508 1 94.31 18 ILE B N 1
ATOM 1822 C CA . ILE B 1 18 ? 17.25 -14.82 3.799 1 94.31 18 ILE B CA 1
ATOM 1823 C C . ILE B 1 18 ? 16.219 -14.148 4.711 1 94.31 18 ILE B C 1
ATOM 1825 O O . ILE B 1 18 ? 15.344 -14.812 5.266 1 94.31 18 ILE B O 1
ATOM 1829 N N . ASP B 1 19 ? 16.516 -12.867 4.992 1 96.81 19 ASP B N 1
ATOM 1830 C CA . ASP B 1 19 ? 15.547 -12.07 5.734 1 96.81 19 ASP B CA 1
ATOM 1831 C C . ASP B 1 19 ? 14.344 -11.711 4.863 1 96.81 19 ASP B C 1
ATOM 1833 O O . ASP B 1 19 ? 14.367 -10.711 4.141 1 96.81 19 ASP B O 1
ATOM 1837 N N . LEU B 1 20 ? 13.336 -12.383 4.918 1 98.19 20 LEU B N 1
ATOM 1838 C CA . LEU B 1 20 ? 12.211 -12.328 3.99 1 98.19 20 LEU B CA 1
ATOM 1839 C C . LEU B 1 20 ? 11.555 -10.953 4.008 1 98.19 20 LEU B C 1
ATOM 1841 O O . LEU B 1 20 ? 11.094 -10.469 2.969 1 98.19 20 LEU B O 1
ATOM 1845 N N . SER B 1 21 ? 11.523 -10.336 5.195 1 97.12 21 SER B N 1
ATOM 1846 C CA . SER B 1 21 ? 10.859 -9.039 5.289 1 97.12 21 SER B CA 1
ATOM 1847 C C . SER B 1 21 ? 11.602 -7.98 4.477 1 97.12 21 SER B C 1
ATOM 1849 O O . SER B 1 21 ? 10.984 -7.062 3.936 1 97.12 21 SER B O 1
ATOM 1851 N N . SER B 1 22 ? 12.875 -8.117 4.312 1 97 22 SER B N 1
ATOM 1852 C CA . SER B 1 22 ? 13.68 -7.199 3.52 1 97 22 SER B CA 1
ATOM 1853 C C . SER B 1 22 ? 13.352 -7.316 2.033 1 97 22 SER B C 1
ATOM 1855 O O . SER B 1 22 ? 13.711 -6.434 1.246 1 97 22 SER B O 1
ATOM 1857 N N . PHE B 1 23 ? 12.664 -8.43 1.71 1 98.12 23 PHE B N 1
ATOM 1858 C CA . PHE B 1 23 ? 12.352 -8.656 0.305 1 98.12 23 PHE B CA 1
ATOM 1859 C C . PHE B 1 23 ? 10.844 -8.68 0.089 1 98.12 23 PHE B C 1
ATOM 1861 O O . PHE B 1 23 ? 10.359 -9.18 -0.928 1 98.12 23 PHE B O 1
ATOM 1868 N N . GLY B 1 24 ? 10.109 -8.203 1.042 1 98.12 24 GLY B N 1
ATOM 1869 C CA . GLY B 1 24 ? 8.695 -7.93 0.829 1 98.12 24 GLY B CA 1
ATOM 1870 C C . GLY B 1 24 ? 7.801 -9.102 1.173 1 98.12 24 GLY B C 1
ATOM 1871 O O . GLY B 1 24 ? 6.684 -9.211 0.667 1 98.12 24 GLY B O 1
ATOM 1872 N N . ILE B 1 25 ? 8.344 -10.047 1.902 1 98.75 25 ILE B N 1
ATOM 1873 C CA . ILE B 1 25 ? 7.527 -11.125 2.463 1 98.75 25 ILE B CA 1
ATOM 1874 C C . ILE B 1 25 ? 7.352 -10.906 3.965 1 98.75 25 ILE B C 1
ATOM 1876 O O . ILE B 1 25 ? 8.312 -11.031 4.73 1 98.75 25 ILE B O 1
ATOM 1880 N N . ARG B 1 26 ? 6.055 -10.625 4.293 1 97.94 26 ARG B N 1
ATOM 1881 C CA . ARG B 1 26 ? 5.816 -10.188 5.664 1 97.94 26 ARG B CA 1
ATOM 1882 C C . ARG B 1 26 ? 4.656 -10.961 6.289 1 97.94 26 ARG B C 1
ATOM 1884 O O . ARG B 1 26 ? 3.92 -11.656 5.59 1 97.94 26 ARG B O 1
ATOM 1891 N N . GLU B 1 27 ? 4.527 -10.82 7.66 1 98.12 27 GLU B N 1
ATOM 1892 C CA . GLU B 1 27 ? 3.373 -11.398 8.352 1 98.12 27 GLU B CA 1
ATOM 1893 C C . GLU B 1 27 ? 2.064 -10.93 7.719 1 98.12 27 GLU B C 1
ATOM 1895 O O . GLU B 1 27 ? 1.953 -9.789 7.281 1 98.12 27 GLU B O 1
ATOM 1900 N N . GLY B 1 28 ? 1.097 -11.812 7.699 1 98.38 28 GLY B N 1
ATOM 1901 C CA . GLY B 1 28 ? -0.116 -11.539 6.945 1 98.38 28 GLY B CA 1
ATOM 1902 C C . GLY B 1 28 ? -0.036 -11.992 5.5 1 98.38 28 GLY B C 1
ATOM 1903 O O . GLY B 1 28 ? 0.562 -13.023 5.203 1 98.38 28 GLY B O 1
ATOM 1904 N N . ILE B 1 29 ? -0.68 -11.336 4.637 1 98.88 29 ILE B N 1
ATOM 1905 C CA . ILE B 1 29 ? -0.668 -11.719 3.229 1 98.88 29 ILE B CA 1
ATOM 1906 C C . ILE B 1 29 ? 0.067 -10.656 2.408 1 98.88 29 ILE B C 1
ATOM 1908 O O . ILE B 1 29 ? -0.343 -9.5 2.375 1 98.88 29 ILE B O 1
ATOM 1912 N N . SER B 1 30 ? 1.172 -11.016 1.894 1 98.94 30 SER B N 1
ATOM 1913 C CA . SER B 1 30 ? 1.9 -10.18 0.942 1 98.94 30 SER B CA 1
ATOM 1914 C C . SER B 1 30 ? 1.369 -10.367 -0.475 1 98.94 30 SER B C 1
ATOM 1916 O O . SER B 1 30 ? 1.452 -11.461 -1.035 1 98.94 30 SER B O 1
ATOM 1918 N N . GLU B 1 31 ? 0.776 -9.289 -1.036 1 98.94 31 GLU B N 1
ATOM 1919 C CA . GLU B 1 31 ? 0.29 -9.352 -2.41 1 98.94 31 GLU B CA 1
ATOM 1920 C C . GLU B 1 31 ? 1.425 -9.141 -3.408 1 98.94 31 GLU B C 1
ATOM 1922 O O . GLU B 1 31 ? 1.924 -8.023 -3.561 1 98.94 31 GLU B O 1
ATOM 1927 N N . VAL B 1 32 ? 1.826 -10.203 -4.047 1 98.94 32 VAL B N 1
ATOM 1928 C CA . VAL B 1 32 ? 2.918 -10.164 -5.016 1 98.94 32 VAL B CA 1
ATOM 1929 C C . VAL B 1 32 ? 2.459 -10.781 -6.332 1 98.94 32 VAL B C 1
ATOM 1931 O O . VAL B 1 32 ? 1.352 -11.32 -6.426 1 98.94 32 VAL B O 1
ATOM 1934 N N . ILE B 1 33 ? 3.26 -10.555 -7.344 1 98.94 33 ILE B N 1
ATOM 1935 C CA . ILE B 1 33 ? 3.092 -11.344 -8.555 1 98.94 33 ILE B CA 1
ATOM 1936 C C . ILE B 1 33 ? 4.094 -12.5 -8.562 1 98.94 33 ILE B C 1
ATOM 1938 O O . ILE B 1 33 ? 5.305 -12.281 -8.5 1 98.94 33 ILE B O 1
ATOM 1942 N N . VAL B 1 34 ? 3.572 -13.695 -8.609 1 98.94 34 VAL B N 1
ATOM 1943 C CA . VAL B 1 34 ? 4.414 -14.883 -8.602 1 98.94 34 VAL B CA 1
ATOM 1944 C C . VAL B 1 34 ? 4.742 -15.305 -10.031 1 98.94 34 VAL B C 1
ATOM 1946 O O . VAL B 1 34 ? 3.871 -15.281 -10.906 1 98.94 34 VAL B O 1
ATOM 1949 N N . SER B 1 35 ? 5.973 -15.602 -10.234 1 98.94 35 SER B N 1
ATOM 1950 C CA . SER B 1 35 ? 6.387 -16.188 -11.508 1 98.94 35 SER B CA 1
ATOM 1951 C C . SER B 1 35 ? 6.809 -17.641 -11.336 1 98.94 35 SER B C 1
ATOM 1953 O O . SER B 1 35 ? 7.398 -18.016 -10.32 1 98.94 35 SER B O 1
ATOM 1955 N N . THR B 1 36 ? 6.473 -18.406 -12.258 1 98.69 36 THR B N 1
ATOM 1956 C CA . THR B 1 36 ? 6.754 -19.844 -12.281 1 98.69 36 THR B CA 1
ATOM 1957 C C . THR B 1 36 ? 7.078 -20.312 -13.695 1 98.69 36 THR B C 1
ATOM 1959 O O . THR B 1 36 ? 6.871 -19.578 -14.664 1 98.69 36 THR B O 1
ATOM 1962 N N . GLY B 1 37 ? 7.688 -21.5 -13.812 1 97.31 37 GLY B N 1
ATOM 1963 C CA . GLY B 1 37 ? 7.891 -22.156 -15.094 1 97.31 37 GLY B CA 1
ATOM 1964 C C . GLY B 1 37 ? 9.281 -21.953 -15.664 1 97.31 37 GLY B C 1
ATOM 1965 O O . GLY B 1 37 ? 9.633 -20.828 -16.062 1 97.31 37 GLY B O 1
ATOM 1966 N N . PHE B 1 38 ? 10.031 -22.953 -15.836 1 92.12 38 PHE B N 1
ATOM 1967 C CA . PHE B 1 38 ? 11.391 -22.891 -16.359 1 92.12 38 PHE B CA 1
ATOM 1968 C C . PHE B 1 38 ? 11.391 -22.547 -17.844 1 92.12 38 PHE B C 1
ATOM 1970 O O . PHE B 1 38 ? 12.039 -21.594 -18.266 1 92.12 38 PHE B O 1
ATOM 1977 N N . GLU B 1 39 ? 10.688 -23.266 -18.656 1 88.88 39 GLU B N 1
ATOM 1978 C CA . GLU B 1 39 ? 10.68 -23.125 -20.109 1 88.88 39 GLU B CA 1
ATOM 1979 C C . GLU B 1 39 ? 9.633 -22.109 -20.562 1 88.88 39 GLU B C 1
ATOM 1981 O O . GLU B 1 39 ? 9.906 -21.25 -21.406 1 88.88 39 GLU B O 1
ATOM 1986 N N . ASN B 1 40 ? 8.445 -22.219 -20.016 1 93.44 40 ASN B N 1
ATOM 1987 C CA . ASN B 1 40 ? 7.324 -21.328 -20.312 1 93.44 40 ASN B CA 1
ATOM 1988 C C . ASN B 1 40 ? 6.871 -20.562 -19.062 1 93.44 40 ASN B C 1
ATOM 1990 O O . ASN B 1 40 ? 5.949 -21 -18.375 1 93.44 40 ASN B O 1
ATOM 1994 N N . PRO B 1 41 ? 7.457 -19.391 -18.875 1 98.06 41 PRO B N 1
ATOM 1995 C CA . PRO B 1 41 ? 7.18 -18.688 -17.625 1 98.06 41 PRO B CA 1
ATOM 1996 C C . PRO B 1 41 ? 5.754 -18.141 -17.547 1 98.06 41 PRO B C 1
ATOM 1998 O O . PRO B 1 41 ? 5.191 -17.734 -18.578 1 98.06 41 PRO B O 1
ATOM 2001 N N . ASN B 1 42 ? 5.199 -18.203 -16.422 1 98.69 42 ASN B N 1
ATOM 2002 C CA . ASN B 1 42 ? 3.895 -17.641 -16.094 1 98.69 42 ASN B CA 1
ATOM 2003 C C . ASN B 1 42 ? 3.984 -16.656 -14.93 1 98.69 42 ASN B C 1
ATOM 2005 O O . ASN B 1 42 ? 4.793 -16.844 -14.016 1 98.69 42 ASN B O 1
ATOM 2009 N N . ALA B 1 43 ? 3.215 -15.617 -15.039 1 98.88 43 ALA B N 1
ATOM 2010 C CA . ALA B 1 43 ? 3.086 -14.656 -13.953 1 98.88 43 ALA B CA 1
ATOM 2011 C C . ALA B 1 43 ? 1.628 -14.484 -13.531 1 98.88 43 ALA B C 1
ATOM 2013 O O . ALA B 1 43 ? 0.738 -14.398 -14.383 1 98.88 43 ALA B O 1
ATOM 2014 N N . ALA B 1 44 ? 1.378 -14.453 -12.242 1 98.88 44 ALA B N 1
ATOM 2015 C CA . ALA B 1 44 ? 0.031 -14.234 -11.727 1 98.88 44 ALA B CA 1
ATOM 2016 C C . ALA B 1 44 ? 0.075 -13.656 -10.312 1 98.88 44 ALA B C 1
ATOM 2018 O O . ALA B 1 44 ? 0.93 -14.031 -9.508 1 98.88 44 ALA B O 1
ATOM 2019 N N . PRO B 1 45 ? -0.833 -12.727 -10.016 1 98.81 45 PRO B N 1
ATOM 2020 C CA . PRO B 1 45 ? -0.912 -12.258 -8.633 1 98.81 45 PRO B CA 1
ATOM 2021 C C . PRO B 1 45 ? -1.273 -13.375 -7.648 1 98.81 45 PRO B C 1
ATOM 2023 O O . PRO B 1 45 ? -2.195 -14.148 -7.906 1 98.81 45 PRO B O 1
ATOM 2026 N N . ILE B 1 46 ? -0.504 -13.531 -6.625 1 98.75 46 ILE B N 1
ATOM 2027 C CA . ILE B 1 46 ? -0.704 -14.508 -5.562 1 98.75 46 ILE B CA 1
ATOM 2028 C C . ILE B 1 46 ? -0.427 -13.859 -4.207 1 98.75 46 ILE B C 1
ATOM 2030 O O . ILE B 1 46 ? 0.513 -13.078 -4.066 1 98.75 46 ILE B O 1
ATOM 2034 N N . GLY B 1 47 ? -1.314 -14.078 -3.236 1 98.81 47 GLY B N 1
ATOM 2035 C CA . GLY B 1 47 ? -1.009 -13.719 -1.859 1 98.81 47 GLY B CA 1
ATOM 2036 C C . GLY B 1 47 ? -0.117 -14.734 -1.167 1 98.81 47 GLY B C 1
ATOM 2037 O O . GLY B 1 47 ? -0.506 -15.891 -0.985 1 98.81 47 GLY B O 1
ATOM 2038 N N . VAL B 1 48 ? 1.077 -14.328 -0.843 1 98.94 48 VAL B N 1
ATOM 2039 C CA . VAL B 1 48 ? 1.925 -15.156 0.004 1 98.94 48 VAL B CA 1
ATOM 2040 C C . VAL B 1 48 ? 1.541 -14.961 1.47 1 98.94 48 VAL B C 1
ATOM 2042 O O . VAL B 1 48 ? 1.63 -13.852 1.998 1 98.94 48 VAL B O 1
ATOM 2045 N N . ILE B 1 49 ? 1.097 -16.031 2.098 1 98.88 49 ILE B N 1
ATOM 2046 C CA . ILE B 1 49 ? 0.622 -15.969 3.477 1 98.88 49 ILE B CA 1
ATOM 2047 C C . ILE B 1 49 ? 1.765 -16.312 4.43 1 98.88 49 ILE B C 1
ATOM 2049 O O . ILE B 1 49 ? 2.455 -17.312 4.246 1 98.88 49 ILE B O 1
ATOM 2053 N N . THR B 1 50 ? 2.006 -15.453 5.41 1 98.75 50 THR B N 1
ATOM 2054 C CA . THR B 1 50 ? 3.039 -15.711 6.406 1 98.75 50 THR B CA 1
ATOM 2055 C C . THR B 1 50 ? 2.441 -15.727 7.812 1 98.75 50 THR B C 1
ATOM 2057 O O . THR B 1 50 ? 1.773 -14.773 8.219 1 98.75 50 THR B O 1
ATOM 2060 N N . LYS B 1 51 ? 2.615 -16.734 8.477 1 96.94 51 LYS B N 1
ATOM 2061 C CA . LYS B 1 51 ? 2.236 -16.906 9.875 1 96.94 51 LYS B CA 1
ATOM 2062 C C . LYS B 1 51 ? 3.43 -17.344 10.719 1 96.94 51 LYS B C 1
ATOM 2064 O O . LYS B 1 51 ? 4.012 -18.406 10.469 1 96.94 51 LYS B O 1
ATOM 2069 N N . GLY B 1 52 ? 3.789 -16.547 11.656 1 95.5 52 GLY B N 1
ATOM 2070 C CA . GLY B 1 52 ? 4.926 -16.875 12.508 1 95.5 52 GLY B CA 1
ATOM 2071 C C . GLY B 1 52 ? 6.23 -16.984 11.734 1 95.5 52 GLY B C 1
ATOM 2072 O O . GLY B 1 52 ? 7.023 -17.906 11.984 1 95.5 52 GLY B O 1
ATOM 2073 N N . GLY B 1 53 ? 6.289 -16.219 10.773 1 95.75 53 GLY B N 1
ATOM 2074 C CA . GLY B 1 53 ? 7.516 -16.188 9.992 1 95.75 53 GLY B CA 1
ATOM 2075 C C . GLY B 1 53 ? 7.605 -17.297 8.961 1 95.75 53 GLY B C 1
ATOM 2076 O O . GLY B 1 53 ? 8.625 -17.438 8.281 1 95.75 53 GLY B O 1
ATOM 2077 N N . LYS B 1 54 ? 6.562 -18 8.812 1 97.62 54 LYS B N 1
ATOM 2078 C CA . LYS B 1 54 ? 6.555 -19.125 7.879 1 97.62 54 LYS B CA 1
ATOM 2079 C C . LYS B 1 54 ? 5.633 -18.859 6.691 1 97.62 54 LYS B C 1
ATOM 2081 O O . LYS B 1 54 ? 4.41 -18.938 6.82 1 97.62 54 LYS B O 1
ATOM 2086 N N . PRO B 1 55 ? 6.254 -18.656 5.57 1 98.81 55 PRO B N 1
ATOM 2087 C CA . PRO B 1 55 ? 5.41 -18.344 4.414 1 98.81 55 PRO B CA 1
ATOM 2088 C C . PRO B 1 55 ? 4.883 -19.594 3.719 1 98.81 55 PRO B C 1
ATOM 2090 O O . PRO B 1 55 ? 5.582 -20.609 3.658 1 98.81 55 PRO B O 1
ATOM 2093 N N . PHE B 1 56 ? 3.705 -19.516 3.16 1 98.81 56 PHE B N 1
ATOM 2094 C CA . PHE B 1 56 ? 3.129 -20.562 2.328 1 98.81 56 PHE B CA 1
ATOM 2095 C C . PHE B 1 56 ? 2.166 -19.984 1.304 1 98.81 56 PHE B C 1
ATOM 2097 O O . PHE B 1 56 ? 1.835 -18.797 1.364 1 98.81 56 PHE B O 1
ATOM 2104 N N . VAL B 1 57 ? 1.768 -20.781 0.294 1 98.81 57 VAL B N 1
ATOM 2105 C CA . VAL B 1 57 ? 0.844 -20.359 -0.75 1 98.81 57 VAL B CA 1
ATOM 2106 C C . VAL B 1 57 ? -0.298 -21.359 -0.88 1 98.81 57 VAL B C 1
ATOM 2108 O O . VAL B 1 57 ? -0.163 -22.516 -0.476 1 98.81 57 VAL B O 1
ATOM 2111 N N . ARG B 1 58 ? -1.375 -20.844 -1.318 1 98.31 58 ARG B N 1
ATOM 2112 C CA . ARG B 1 58 ? -2.541 -21.594 -1.756 1 98.31 58 ARG B CA 1
ATOM 2113 C C . ARG B 1 58 ? -2.834 -21.359 -3.232 1 98.31 58 ARG B C 1
ATOM 2115 O O . ARG B 1 58 ? -3.215 -20.25 -3.619 1 98.31 58 ARG B O 1
ATOM 2122 N N . LEU B 1 59 ? -2.643 -22.328 -4.02 1 98.44 59 LEU B N 1
ATOM 2123 C CA . LEU B 1 59 ? -2.77 -22.188 -5.465 1 98.44 59 LEU B CA 1
ATOM 2124 C C . LEU B 1 59 ? -4.004 -22.922 -5.977 1 98.44 59 LEU B C 1
ATOM 2126 O O . LEU B 1 59 ? -4.188 -24.109 -5.688 1 98.44 59 LEU B O 1
ATOM 2130 N N . PHE B 1 60 ? -4.793 -22.25 -6.727 1 95.38 60 PHE B N 1
ATOM 2131 C CA . PHE B 1 60 ? -6.023 -22.844 -7.246 1 95.38 60 PHE B CA 1
ATOM 2132 C C . PHE B 1 60 ? -5.719 -23.922 -8.281 1 95.38 60 PHE B C 1
ATOM 2134 O O . PHE B 1 60 ? -4.961 -23.672 -9.227 1 95.38 60 PHE B O 1
ATOM 2141 N N . LYS B 1 61 ? -6.352 -25.016 -8.156 1 94.75 61 LYS B N 1
ATOM 2142 C CA . LYS B 1 61 ? -6.152 -26.125 -9.086 1 94.75 61 LYS B CA 1
ATOM 2143 C C . LYS B 1 61 ? -6.566 -25.734 -10.508 1 94.75 61 LYS B C 1
ATOM 2145 O O . LYS B 1 61 ? -7.594 -25.094 -10.703 1 94.75 61 LYS B O 1
ATOM 2150 N N . GLY B 1 62 ? -5.695 -26.172 -11.453 1 93.31 62 GLY B N 1
ATOM 2151 C CA . GLY B 1 62 ? -6.02 -25.906 -12.844 1 93.31 62 GLY B CA 1
ATOM 2152 C C . GLY B 1 62 ? -5.387 -24.625 -13.367 1 93.31 62 GLY B C 1
ATOM 2153 O O . GLY B 1 62 ? -5.367 -24.391 -14.578 1 93.31 62 GLY B O 1
ATOM 2154 N N . SER B 1 63 ? -4.883 -23.766 -12.477 1 95.31 63 SER B N 1
ATOM 2155 C CA . SER B 1 63 ? -4.184 -22.562 -12.938 1 95.31 63 SER B CA 1
ATOM 2156 C C . SER B 1 63 ? -2.818 -22.906 -13.523 1 95.31 63 SER B C 1
ATOM 2158 O O . SER B 1 63 ? -2.291 -24 -13.281 1 95.31 63 SER B O 1
ATOM 2160 N N . HIS B 1 64 ? -2.27 -22.062 -14.328 1 96.62 64 HIS B N 1
ATOM 2161 C CA . HIS B 1 64 ? -0.91 -22.234 -14.828 1 96.62 64 HIS B CA 1
ATOM 2162 C C . HIS B 1 64 ? 0.095 -22.297 -13.688 1 96.62 64 HIS B C 1
ATOM 2164 O O . HIS B 1 64 ? 1.009 -23.125 -13.703 1 96.62 64 HIS B O 1
ATOM 2170 N N . THR B 1 65 ? -0.087 -21.453 -12.656 1 97.5 65 THR B N 1
ATOM 2171 C CA . THR B 1 65 ? 0.802 -21.422 -11.492 1 97.5 65 THR B CA 1
ATOM 2172 C C . THR B 1 65 ? 0.781 -22.766 -10.766 1 97.5 65 THR B C 1
ATOM 2174 O O . THR B 1 65 ? 1.833 -23.297 -10.414 1 97.5 65 THR B O 1
ATOM 2177 N N . TRP B 1 66 ? -0.431 -23.25 -10.609 1 97.12 66 TRP B N 1
ATOM 2178 C CA . TRP B 1 66 ? -0.585 -24.562 -9.969 1 97.12 66 TRP B CA 1
ATOM 2179 C C . TRP B 1 66 ? 0.138 -25.641 -10.766 1 97.12 66 TRP B C 1
ATOM 2181 O O . TRP B 1 66 ? 0.885 -26.438 -10.195 1 97.12 66 TRP B O 1
ATOM 2191 N N . THR B 1 67 ? -0.039 -25.703 -12.055 1 97.06 67 THR B N 1
ATOM 2192 C CA . THR B 1 67 ? 0.562 -26.703 -12.93 1 97.06 67 THR B CA 1
ATOM 2193 C C . THR B 1 67 ? 2.084 -26.672 -12.828 1 97.06 67 THR B C 1
ATOM 2195 O O . THR B 1 67 ? 2.727 -27.703 -12.656 1 97.06 67 THR B O 1
ATOM 2198 N N . ASN B 1 68 ? 2.621 -25.484 -12.898 1 97.94 68 ASN B N 1
ATOM 2199 C CA . ASN B 1 68 ? 4.07 -25.312 -12.867 1 97.94 68 ASN B CA 1
ATOM 2200 C C . ASN B 1 68 ? 4.648 -25.734 -11.516 1 97.94 68 ASN B C 1
ATOM 2202 O O . ASN B 1 68 ? 5.664 -26.422 -11.453 1 97.94 68 ASN B O 1
ATOM 2206 N N . VAL B 1 69 ? 4.016 -25.344 -10.422 1 97.94 69 VAL B N 1
ATOM 2207 C CA . VAL B 1 69 ? 4.516 -25.641 -9.086 1 97.94 69 VAL B CA 1
ATOM 2208 C C . VAL B 1 69 ? 4.367 -27.141 -8.797 1 97.94 69 VAL B C 1
ATOM 2210 O O . VAL B 1 69 ? 5.242 -27.734 -8.172 1 97.94 69 VAL B O 1
ATOM 2213 N N . ALA B 1 70 ? 3.242 -27.688 -9.25 1 96.62 70 ALA B N 1
ATOM 2214 C CA . ALA B 1 70 ? 3.047 -29.125 -9.062 1 96.62 70 ALA B CA 1
ATOM 2215 C C . ALA B 1 70 ? 4.16 -29.922 -9.742 1 96.62 70 ALA B C 1
ATOM 2217 O O . ALA B 1 70 ? 4.605 -30.938 -9.219 1 96.62 70 ALA B O 1
ATOM 2218 N N . LYS B 1 71 ? 4.625 -29.438 -10.836 1 96.38 71 LYS B N 1
ATOM 2219 C CA . LYS B 1 71 ? 5.621 -30.141 -11.641 1 96.38 71 LYS B CA 1
ATOM 2220 C C . LYS B 1 71 ? 7.035 -29.797 -11.188 1 96.38 71 LYS B C 1
ATOM 2222 O O . LYS B 1 71 ? 7.871 -30.688 -11.016 1 96.38 71 LYS B O 1
ATOM 2227 N N . GLU B 1 72 ? 7.301 -28.5 -10.938 1 97.06 72 GLU B N 1
ATOM 2228 C CA . GLU B 1 72 ? 8.672 -28.031 -10.805 1 97.06 72 GLU B CA 1
ATOM 2229 C C . GLU B 1 72 ? 9.016 -27.719 -9.352 1 97.06 72 GLU B C 1
ATOM 2231 O O . GLU B 1 72 ? 10.195 -27.641 -8.992 1 97.06 72 GLU B O 1
ATOM 2236 N N . ARG B 1 73 ? 8.078 -27.406 -8.516 1 97.56 73 ARG B N 1
ATOM 2237 C CA . ARG B 1 73 ? 8.188 -27.234 -7.07 1 97.56 73 ARG B CA 1
ATOM 2238 C C . ARG B 1 73 ? 8.93 -25.938 -6.734 1 97.56 73 ARG B C 1
ATOM 2240 O O . ARG B 1 73 ? 9.578 -25.844 -5.688 1 97.56 73 ARG B O 1
ATOM 2247 N N . TYR B 1 74 ? 8.906 -24.969 -7.637 1 98.38 74 TYR B N 1
ATOM 2248 C CA . TYR B 1 74 ? 9.523 -23.672 -7.387 1 98.38 74 TYR B CA 1
ATOM 2249 C C . TYR B 1 74 ? 8.602 -22.531 -7.812 1 98.38 74 TYR B C 1
ATOM 2251 O O . TYR B 1 74 ? 7.762 -22.703 -8.703 1 98.38 74 TYR B O 1
ATOM 2259 N N . LEU B 1 75 ? 8.727 -21.453 -7.184 1 98.75 75 LEU B N 1
ATOM 2260 C CA . LEU B 1 75 ? 8.133 -20.203 -7.613 1 98.75 75 LEU B CA 1
ATOM 2261 C C . LEU B 1 75 ? 8.977 -19.016 -7.168 1 98.75 75 LEU B C 1
ATOM 2263 O O . LEU B 1 75 ? 9.852 -19.156 -6.309 1 98.75 75 LEU B O 1
ATOM 2267 N N . ALA B 1 76 ? 8.82 -17.922 -7.797 1 98.88 76 ALA B N 1
ATOM 2268 C CA . ALA B 1 76 ? 9.453 -16.688 -7.383 1 98.88 76 ALA B CA 1
ATOM 2269 C C . ALA B 1 76 ? 8.414 -15.609 -7.062 1 98.88 76 ALA B C 1
ATOM 2271 O O . ALA B 1 76 ? 7.469 -15.406 -7.832 1 98.88 76 ALA B O 1
ATOM 2272 N N . SER B 1 77 ? 8.555 -14.992 -5.914 1 98.94 77 SER B N 1
ATOM 2273 C CA . SER B 1 77 ? 7.742 -13.812 -5.625 1 98.94 77 SER B CA 1
ATOM 2274 C C . SER B 1 77 ? 8.367 -12.555 -6.223 1 98.94 77 SER B C 1
ATOM 2276 O O . SER B 1 77 ? 9.586 -12.398 -6.211 1 98.94 77 SER B O 1
ATOM 2278 N N . ASN B 1 78 ? 7.617 -11.695 -6.828 1 98.94 78 ASN B N 1
ATOM 2279 C CA . ASN B 1 78 ? 8.016 -10.391 -7.363 1 98.94 78 ASN B CA 1
ATOM 2280 C C . ASN B 1 78 ? 7.23 -9.258 -6.715 1 98.94 78 ASN B C 1
ATOM 2282 O O . ASN B 1 78 ? 6.016 -9.156 -6.887 1 98.94 78 ASN B O 1
ATOM 2286 N N . VAL B 1 79 ? 7.895 -8.422 -5.949 1 98.88 79 VAL B N 1
ATOM 2287 C CA . VAL B 1 79 ? 7.25 -7.238 -5.395 1 98.88 79 VAL B CA 1
ATOM 2288 C C . VAL B 1 79 ? 7.152 -6.156 -6.465 1 98.88 79 VAL B C 1
ATOM 2290 O O . VAL B 1 79 ? 8.172 -5.703 -6.996 1 98.88 79 VAL B O 1
ATOM 2293 N N . VAL B 1 80 ? 5.953 -5.812 -6.809 1 98.5 80 VAL B N 1
ATOM 2294 C CA . VAL B 1 80 ? 5.672 -4.812 -7.832 1 98.5 80 VAL B CA 1
ATOM 2295 C C . VAL B 1 80 ? 4.672 -3.793 -7.297 1 98.5 80 VAL B C 1
ATOM 2297 O O . VAL B 1 80 ? 3.785 -4.137 -6.512 1 98.5 80 VAL B O 1
ATOM 2300 N N . TYR B 1 81 ? 4.77 -2.543 -7.695 1 97.81 81 TYR B N 1
ATOM 2301 C CA . TYR B 1 81 ? 3.842 -1.496 -7.281 1 97.81 81 TYR B CA 1
ATOM 2302 C C . TYR B 1 81 ? 3.086 -0.933 -8.477 1 97.81 81 TYR B C 1
ATOM 2304 O O . TYR B 1 81 ? 2.473 0.134 -8.383 1 97.81 81 TYR B O 1
ATOM 2312 N N . ASP B 1 82 ? 3.146 -1.602 -9.617 1 97.88 82 ASP B N 1
ATOM 2313 C CA . ASP B 1 82 ? 2.477 -1.198 -10.844 1 97.88 82 ASP B CA 1
ATOM 2314 C C . ASP B 1 82 ? 1.062 -1.771 -10.914 1 97.88 82 ASP B C 1
ATOM 2316 O O . ASP B 1 82 ? 0.882 -2.969 -11.133 1 97.88 82 ASP B O 1
ATOM 2320 N N . PRO B 1 83 ? 0.034 -0.865 -10.766 1 98.75 83 PRO B N 1
ATOM 2321 C CA . PRO B 1 83 ? -1.34 -1.373 -10.781 1 98.75 83 PRO B CA 1
ATOM 2322 C C . PRO B 1 83 ? -1.722 -2.004 -12.117 1 98.75 83 PRO B C 1
ATOM 2324 O O . PRO B 1 83 ? -2.486 -2.971 -12.148 1 98.75 83 PRO B O 1
ATOM 2327 N N . LEU B 1 84 ? -1.173 -1.513 -13.141 1 98.75 84 LEU B N 1
ATOM 2328 C CA . LEU B 1 84 ? -1.478 -2.051 -14.461 1 98.75 84 LEU B CA 1
ATOM 2329 C C . LEU B 1 84 ? -0.935 -3.467 -14.609 1 98.75 84 LEU B C 1
ATOM 2331 O O . LEU B 1 84 ? -1.597 -4.332 -15.188 1 98.75 84 LEU B O 1
ATOM 2335 N N . LEU B 1 85 ? 0.216 -3.699 -14.102 1 98.81 85 LEU B N 1
ATOM 2336 C CA . LEU B 1 85 ? 0.826 -5.023 -14.195 1 98.81 85 LEU B CA 1
ATOM 2337 C C . LEU B 1 85 ? 0.026 -6.043 -13.391 1 98.81 85 LEU B C 1
ATOM 2339 O O . LEU B 1 85 ? -0.08 -7.207 -13.789 1 98.81 85 LEU B O 1
ATOM 2343 N N . PHE B 1 86 ? -0.592 -5.656 -12.273 1 98.94 86 PHE B N 1
ATOM 2344 C CA . PHE B 1 86 ? -1.468 -6.543 -11.516 1 98.94 86 PHE B CA 1
ATOM 2345 C C . PHE B 1 86 ? -2.666 -6.965 -12.359 1 98.94 86 PHE B C 1
ATOM 2347 O O . PHE B 1 86 ? -3.01 -8.148 -12.406 1 98.94 86 PHE B O 1
ATOM 2354 N N . VAL B 1 87 ? -3.236 -5.992 -13.031 1 98.94 87 VAL B N 1
ATOM 2355 C CA . VAL B 1 87 ? -4.406 -6.301 -13.852 1 98.94 87 VAL B CA 1
ATOM 2356 C C . VAL B 1 87 ? -3.988 -7.164 -15.039 1 98.94 87 VAL B C 1
ATOM 2358 O O . VAL B 1 87 ? -4.609 -8.195 -15.32 1 98.94 87 VAL B O 1
ATOM 2361 N N . ARG B 1 88 ? -2.91 -6.852 -15.703 1 98.88 88 ARG B N 1
ATOM 2362 C CA . ARG B 1 88 ? -2.445 -7.582 -16.875 1 98.88 88 ARG B CA 1
ATOM 2363 C C . ARG B 1 88 ? -2.098 -9.023 -16.516 1 98.88 88 ARG B C 1
ATOM 2365 O O . ARG B 1 88 ? -2.498 -9.961 -17.219 1 98.88 88 ARG B O 1
ATOM 2372 N N . SER B 1 89 ? -1.424 -9.203 -15.43 1 98.81 89 SER B N 1
ATOM 2373 C CA . SER B 1 89 ? -0.972 -10.547 -15.062 1 98.81 89 SER B CA 1
ATOM 2374 C C . SER B 1 89 ? -2.123 -11.391 -14.531 1 98.81 89 SER B C 1
ATOM 2376 O O . SER B 1 89 ? -1.995 -12.609 -14.398 1 98.81 89 SER B O 1
ATOM 2378 N N . THR B 1 90 ? -3.193 -10.75 -14.188 1 98.75 90 THR B N 1
ATOM 2379 C CA . THR B 1 90 ? -4.379 -11.484 -13.758 1 98.75 90 THR B CA 1
ATOM 2380 C C . THR B 1 90 ? -5.125 -12.062 -14.953 1 98.75 90 THR B C 1
ATOM 2382 O O . THR B 1 90 ? -5.59 -13.203 -14.914 1 98.75 90 THR B O 1
ATOM 2385 N N . PHE B 1 91 ? -5.152 -11.312 -16.047 1 98.38 91 PHE B N 1
ATOM 2386 C CA . PHE B 1 91 ? -6.129 -11.672 -17.062 1 98.38 91 PHE B CA 1
ATOM 2387 C C . PHE B 1 91 ? -5.434 -12.062 -18.359 1 98.38 91 PHE B C 1
ATOM 2389 O O . PHE B 1 91 ? -6.074 -12.57 -19.281 1 98.38 91 PHE B O 1
ATOM 2396 N N . PHE B 1 92 ? -4.098 -11.82 -18.422 1 98.25 92 PHE B N 1
ATOM 2397 C CA . PHE B 1 92 ? -3.344 -12.125 -19.625 1 98.25 92 PHE B CA 1
ATOM 2398 C C . PHE B 1 92 ? -2.021 -12.805 -19.281 1 98.25 92 PHE B C 1
ATOM 2400 O O . PHE B 1 92 ? -1.503 -12.641 -18.172 1 98.25 92 PHE B O 1
ATOM 2407 N N . ASP B 1 93 ? -1.547 -13.586 -20.281 1 98.19 93 ASP B N 1
ATOM 2408 C CA . ASP B 1 93 ? -0.165 -14.047 -20.188 1 98.19 93 ASP B CA 1
ATOM 2409 C C . ASP B 1 93 ? 0.812 -12.93 -20.547 1 98.19 93 ASP B C 1
ATOM 2411 O O . ASP B 1 93 ? 0.647 -12.25 -21.562 1 98.19 93 ASP B O 1
ATOM 2415 N N . LEU B 1 94 ? 1.737 -12.766 -19.703 1 98.62 94 LEU B N 1
ATOM 2416 C CA . LEU B 1 94 ? 2.754 -11.766 -20 1 98.62 94 LEU B CA 1
ATOM 2417 C C . LEU B 1 94 ? 3.693 -12.25 -21.094 1 98.62 94 LEU B C 1
ATOM 2419 O O . LEU B 1 94 ? 3.861 -13.461 -21.281 1 98.62 94 LEU B O 1
ATOM 2423 N N . GLU B 1 95 ? 4.285 -11.328 -21.766 1 98.25 95 GLU B N 1
ATOM 2424 C CA . GLU B 1 95 ? 5.258 -11.672 -22.812 1 98.25 95 GLU B CA 1
ATOM 2425 C C . GLU B 1 95 ? 6.57 -12.148 -22.188 1 98.25 95 GLU B C 1
ATOM 2427 O O . GLU B 1 95 ? 6.957 -11.695 -21.109 1 98.25 95 GLU B O 1
ATOM 2432 N N . LEU B 1 96 ? 7.219 -12.977 -22.969 1 97.88 96 LEU B N 1
ATOM 2433 C CA . LEU B 1 96 ? 8.5 -13.516 -22.516 1 97.88 96 LEU B CA 1
ATOM 2434 C C . LEU B 1 96 ? 9.484 -12.398 -22.219 1 97.88 96 LEU B C 1
ATOM 2436 O O . LEU B 1 96 ? 10.305 -12.516 -21.297 1 97.88 96 LEU B O 1
ATOM 2440 N N . SER B 1 97 ? 9.398 -11.297 -22.938 1 98.06 97 SER B N 1
ATOM 2441 C CA . SER B 1 97 ? 10.328 -10.18 -22.812 1 98.06 97 SER B CA 1
ATOM 2442 C C . SER B 1 97 ? 10.148 -9.469 -21.469 1 98.06 97 SER B C 1
ATOM 2444 O O . SER B 1 97 ? 10.992 -8.664 -21.078 1 98.06 97 SER B O 1
ATOM 2446 N N . GLU B 1 98 ? 9.125 -9.742 -20.734 1 98.44 98 GLU B N 1
ATOM 2447 C CA . GLU B 1 98 ? 8.859 -9.086 -19.453 1 98.44 98 GLU B CA 1
ATOM 2448 C C . GLU B 1 98 ? 9.5 -9.836 -18.297 1 98.44 98 GLU B C 1
ATOM 2450 O O . GLU B 1 98 ? 9.461 -9.375 -17.156 1 98.44 98 GLU B O 1
ATOM 2455 N N . PHE B 1 99 ? 10.117 -10.938 -18.656 1 98.56 99 PHE B N 1
ATOM 2456 C CA . PHE B 1 99 ? 10.805 -11.75 -17.656 1 98.56 99 PHE B CA 1
ATOM 2457 C C . PHE B 1 99 ? 12.312 -11.625 -17.812 1 98.56 99 PHE B C 1
ATOM 2459 O O . PHE B 1 99 ? 12.812 -11.312 -18.891 1 98.56 99 PHE B O 1
ATOM 2466 N N . GLU B 1 100 ? 12.984 -11.773 -16.781 1 97.62 100 GLU B N 1
ATOM 2467 C CA . GLU B 1 100 ? 14.414 -12.062 -16.75 1 97.62 100 GLU B CA 1
ATOM 2468 C C . GLU B 1 100 ? 14.703 -13.258 -15.836 1 97.62 100 GLU B C 1
ATOM 2470 O O . GLU B 1 100 ? 13.844 -13.68 -15.062 1 97.62 100 GLU B O 1
ATOM 2475 N N . TYR B 1 101 ? 15.844 -13.852 -15.977 1 97.81 101 TYR B N 1
ATOM 2476 C CA . TYR B 1 101 ? 16.141 -15.094 -15.273 1 97.81 101 TYR B CA 1
ATOM 2477 C C . TYR B 1 101 ? 17.281 -14.898 -14.281 1 97.81 101 TYR B C 1
ATOM 2479 O O . TYR B 1 101 ? 18.266 -14.203 -14.586 1 97.81 101 TYR B O 1
ATOM 2487 N N . VAL B 1 102 ? 17.094 -15.469 -13.133 1 97.75 102 VAL B N 1
ATOM 2488 C CA . VAL B 1 102 ? 18.125 -15.367 -12.109 1 97.75 102 VAL B CA 1
ATOM 2489 C C . VAL B 1 102 ? 18.594 -16.766 -11.711 1 97.75 102 VAL B C 1
ATOM 2491 O O . VAL B 1 102 ? 17.797 -17.703 -11.68 1 97.75 102 VAL B O 1
ATOM 2494 N N . PRO B 1 103 ? 19.812 -16.875 -11.383 1 95.62 103 PRO B N 1
ATOM 2495 C CA . PRO B 1 103 ? 20.359 -18.188 -11 1 95.62 103 PRO B CA 1
ATOM 2496 C C . PRO B 1 103 ? 20.109 -18.516 -9.531 1 95.62 103 PRO B C 1
ATOM 2498 O O . PRO B 1 103 ? 20.203 -17.641 -8.672 1 95.62 103 PRO B O 1
ATOM 2501 N N . ALA B 1 104 ? 19.719 -19.703 -9.266 1 92.69 104 ALA B N 1
ATOM 2502 C CA . ALA B 1 104 ? 19.625 -20.234 -7.906 1 92.69 104 ALA B CA 1
ATOM 2503 C C . ALA B 1 104 ? 19.812 -21.75 -7.906 1 92.69 104 ALA B C 1
ATOM 2505 O O . ALA B 1 104 ? 19.094 -22.469 -8.609 1 92.69 104 ALA B O 1
ATOM 2506 N N . GLY B 1 105 ? 20.812 -22.25 -7.117 1 89.75 105 GLY B N 1
ATOM 2507 C CA . GLY B 1 105 ? 21.016 -23.688 -6.98 1 89.75 105 GLY B CA 1
ATOM 2508 C C . GLY B 1 105 ? 21.281 -24.391 -8.305 1 89.75 105 GLY B C 1
ATOM 2509 O O . GLY B 1 105 ? 20.75 -25.469 -8.562 1 89.75 105 GLY B O 1
ATOM 2510 N N . GLY B 1 106 ? 21.844 -23.766 -9.188 1 91.69 106 GLY B N 1
ATOM 2511 C CA . GLY B 1 106 ? 22.219 -24.375 -10.453 1 91.69 106 GLY B CA 1
ATOM 2512 C C . GLY B 1 106 ? 21.125 -24.297 -11.5 1 91.69 106 GLY B C 1
ATOM 2513 O O . GLY B 1 106 ? 21.281 -24.812 -12.609 1 91.69 106 GLY B O 1
ATOM 2514 N N . LEU B 1 107 ? 20.047 -23.734 -11.156 1 95.06 107 LEU B N 1
ATOM 2515 C CA . LEU B 1 107 ? 18.922 -23.516 -12.062 1 95.06 107 LEU B CA 1
ATOM 2516 C C . LEU B 1 107 ? 18.688 -22.031 -12.328 1 95.06 107 LEU B C 1
ATOM 2518 O O . LEU B 1 107 ? 19.344 -21.188 -11.711 1 95.06 107 LEU B O 1
ATOM 2522 N N . LYS B 1 108 ? 17.875 -21.812 -13.305 1 97.31 108 LYS B N 1
ATOM 2523 C CA . LYS B 1 108 ? 17.469 -20.438 -13.594 1 97.31 108 LYS B CA 1
ATOM 2524 C C . LYS B 1 108 ? 15.969 -20.234 -13.391 1 97.31 108 LYS B C 1
ATOM 2526 O O . LYS B 1 108 ? 15.172 -21.078 -13.805 1 97.31 108 LYS B O 1
ATOM 2531 N N . PHE B 1 109 ? 15.633 -19.188 -12.781 1 98.19 109 PHE B N 1
ATOM 2532 C CA . PHE B 1 109 ? 14.242 -18.953 -12.438 1 98.19 109 PHE B CA 1
ATOM 2533 C C . PHE B 1 109 ? 13.742 -17.641 -13.047 1 98.19 109 PHE B C 1
ATOM 2535 O O . PHE B 1 109 ? 14.453 -16.641 -13.031 1 98.19 109 PHE B O 1
ATOM 2542 N N . PRO B 1 110 ? 12.602 -17.641 -13.625 1 98.62 110 PRO B N 1
ATOM 2543 C CA . PRO B 1 110 ? 12.039 -16.391 -14.172 1 98.62 110 PRO B CA 1
ATOM 2544 C C . PRO B 1 110 ? 11.578 -15.43 -13.078 1 98.62 110 PRO B C 1
ATOM 2546 O O . PRO B 1 110 ? 10.891 -15.836 -12.141 1 98.62 110 PRO B O 1
ATOM 2549 N N . ILE B 1 111 ? 11.977 -14.219 -13.125 1 98.69 111 ILE B N 1
ATOM 2550 C CA . ILE B 1 111 ? 11.445 -13.117 -12.328 1 98.69 111 ILE B CA 1
ATOM 2551 C C . ILE B 1 111 ? 10.961 -12 -13.242 1 98.69 111 ILE B C 1
ATOM 2553 O O . ILE B 1 111 ? 11.273 -11.984 -14.438 1 98.69 111 ILE B O 1
ATOM 2557 N N . LEU B 1 112 ? 10.164 -11.117 -12.734 1 98.88 112 LEU B N 1
ATOM 2558 C CA . LEU B 1 112 ? 9.664 -9.992 -13.523 1 98.88 112 LEU B CA 1
ATOM 2559 C C . LEU B 1 112 ? 10.695 -8.867 -13.578 1 98.88 112 LEU B C 1
ATOM 2561 O O . LEU B 1 112 ? 11.25 -8.484 -12.547 1 98.88 112 LEU B O 1
ATOM 2565 N N . LYS B 1 113 ? 10.852 -8.305 -14.75 1 98.31 113 LYS B N 1
ATOM 2566 C CA . LYS B 1 113 ? 11.781 -7.191 -14.922 1 98.31 113 LYS B CA 1
ATOM 2567 C C . LYS B 1 113 ? 11.352 -5.984 -14.094 1 98.31 113 LYS B C 1
ATOM 2569 O O . LYS B 1 113 ? 12.195 -5.219 -13.617 1 98.31 113 LYS B O 1
ATOM 2574 N N . GLU B 1 114 ? 10.078 -5.832 -13.891 1 98.06 114 GLU B N 1
ATOM 2575 C CA . GLU B 1 114 ? 9.531 -4.668 -13.211 1 98.06 114 GLU B CA 1
ATOM 2576 C C . GLU B 1 114 ? 9.547 -4.852 -11.695 1 98.06 114 GLU B C 1
ATOM 2578 O O . GLU B 1 114 ? 9.188 -3.941 -10.945 1 98.06 114 GLU B O 1
ATOM 2583 N N . ALA B 1 115 ? 9.992 -6.008 -11.227 1 98.56 115 ALA B N 1
ATOM 2584 C CA . ALA B 1 115 ? 10 -6.258 -9.789 1 98.56 115 ALA B CA 1
ATOM 2585 C C . ALA B 1 115 ? 11.023 -5.379 -9.078 1 98.56 115 ALA B C 1
ATOM 2587 O O . ALA B 1 115 ? 12.141 -5.191 -9.586 1 98.56 115 ALA B O 1
ATOM 2588 N N . VAL B 1 116 ? 10.641 -4.832 -7.93 1 98.19 116 VAL B N 1
ATOM 2589 C CA . VAL B 1 116 ? 11.586 -4.121 -7.078 1 98.19 116 VAL B CA 1
ATOM 2590 C C . VAL B 1 116 ? 12.484 -5.125 -6.355 1 98.19 116 VAL B C 1
ATOM 2592 O O . VAL B 1 116 ? 13.695 -4.918 -6.254 1 98.19 116 VAL B O 1
ATOM 2595 N N . ALA B 1 117 ? 11.922 -6.184 -5.898 1 98.5 117 ALA B N 1
ATOM 2596 C CA . ALA B 1 117 ? 12.578 -7.289 -5.207 1 98.5 117 ALA B CA 1
ATOM 2597 C C . ALA B 1 117 ? 11.945 -8.625 -5.574 1 98.5 117 ALA B C 1
ATOM 2599 O O . ALA B 1 117 ? 10.797 -8.672 -6.031 1 98.5 117 ALA B O 1
ATOM 2600 N N . TRP B 1 118 ? 12.75 -9.664 -5.426 1 98.75 118 TRP B N 1
ATOM 2601 C CA . TRP B 1 118 ? 12.242 -11.008 -5.703 1 98.75 118 TRP B CA 1
ATOM 2602 C C . TRP B 1 118 ? 12.844 -12.023 -4.738 1 98.75 118 TRP B C 1
ATOM 2604 O O . TRP B 1 118 ? 13.938 -11.805 -4.203 1 98.75 118 TRP B O 1
ATOM 2614 N N . VAL B 1 119 ? 12.125 -13.086 -4.461 1 98.81 119 VAL B N 1
ATOM 2615 C CA . VAL B 1 119 ? 12.594 -14.25 -3.719 1 98.81 119 VAL B CA 1
ATOM 2616 C C . VAL B 1 119 ? 12.227 -15.531 -4.477 1 98.81 119 VAL B C 1
ATOM 2618 O O . VAL B 1 119 ? 11.07 -15.711 -4.871 1 98.81 119 VAL B O 1
ATOM 2621 N N . VAL B 1 120 ? 13.18 -16.359 -4.742 1 98.81 120 VAL B N 1
ATOM 2622 C CA . VAL B 1 120 ? 12.938 -17.703 -5.266 1 98.81 120 VAL B CA 1
ATOM 2623 C C . VAL B 1 120 ? 12.703 -18.672 -4.113 1 98.81 120 VAL B C 1
ATOM 2625 O O . VAL B 1 120 ? 13.484 -18.719 -3.156 1 98.81 120 VAL B O 1
ATOM 2628 N N . PHE B 1 121 ? 11.609 -19.406 -4.23 1 98.62 121 PHE B N 1
ATOM 2629 C CA . PHE B 1 121 ? 11.242 -20.359 -3.189 1 98.62 121 PHE B CA 1
ATOM 2630 C C . PHE B 1 121 ? 11.211 -21.781 -3.746 1 98.62 121 PHE B C 1
ATOM 2632 O O . PHE B 1 121 ? 10.75 -22 -4.871 1 98.62 121 PHE B O 1
ATOM 2639 N N . GLU B 1 122 ? 11.664 -22.672 -2.943 1 98.44 122 GLU B N 1
ATOM 2640 C CA . GLU B 1 122 ? 11.273 -24.078 -3.104 1 98.44 122 GLU B CA 1
ATOM 2641 C C . GLU B 1 122 ? 9.969 -24.359 -2.375 1 98.44 122 GLU B C 1
ATOM 2643 O O . GLU B 1 122 ? 9.781 -23.953 -1.23 1 98.44 122 GLU B O 1
ATOM 2648 N N . CYS B 1 123 ? 9.07 -25 -3.059 1 98.5 123 CYS B N 1
ATOM 2649 C CA . CYS B 1 123 ? 7.805 -25.422 -2.461 1 98.5 123 CYS B CA 1
ATOM 2650 C C . CYS B 1 123 ? 7.93 -26.797 -1.812 1 98.5 123 CYS B C 1
ATOM 2652 O O . CYS B 1 123 ? 8.195 -27.781 -2.494 1 98.5 123 CYS B O 1
ATOM 2654 N N . VAL B 1 124 ? 7.688 -26.797 -0.508 1 98.38 124 VAL B N 1
ATOM 2655 C CA . VAL B 1 124 ? 7.844 -28.062 0.227 1 98.38 124 VAL B CA 1
ATOM 2656 C C . VAL B 1 124 ? 6.555 -28.375 0.981 1 98.38 124 VAL B C 1
ATOM 2658 O O . VAL B 1 124 ? 5.656 -27.531 1.073 1 98.38 124 VAL B O 1
ATOM 2661 N N . ASN B 1 125 ? 6.418 -29.625 1.484 1 98 125 ASN B N 1
ATOM 2662 C CA . ASN B 1 125 ? 5.242 -30.062 2.223 1 98 125 ASN B CA 1
ATOM 2663 C C . ASN B 1 125 ? 3.955 -29.75 1.467 1 98 125 ASN B C 1
ATOM 2665 O O . ASN B 1 125 ? 3.025 -29.156 2.029 1 98 125 ASN B O 1
ATOM 2669 N N . VAL B 1 126 ? 4 -30.125 0.272 1 97.69 126 VAL B N 1
ATOM 2670 C CA . VAL B 1 126 ? 2.902 -29.812 -0.635 1 97.69 126 VAL B CA 1
ATOM 2671 C C . VAL B 1 126 ? 1.692 -30.672 -0.297 1 97.69 126 VAL B C 1
ATOM 2673 O O . VAL B 1 126 ? 1.806 -31.906 -0.214 1 97.69 126 VAL B O 1
ATOM 2676 N N . LYS B 1 127 ? 0.614 -30.016 -0.009 1 96.5 127 LYS B N 1
ATOM 2677 C CA . LYS B 1 127 ? -0.66 -30.688 0.243 1 96.5 127 LYS B CA 1
ATOM 2678 C C . LYS B 1 127 ? -1.696 -30.312 -0.812 1 96.5 127 LYS B C 1
ATOM 2680 O O . LYS B 1 127 ? -1.857 -29.125 -1.138 1 96.5 127 LYS B O 1
ATOM 2685 N N . ASN B 1 128 ? -2.365 -31.344 -1.347 1 93.5 128 ASN B N 1
ATOM 2686 C CA . ASN B 1 128 ? -3.432 -31.109 -2.314 1 93.5 128 ASN B CA 1
ATOM 2687 C C . ASN B 1 128 ? -4.809 -31.281 -1.682 1 93.5 128 ASN B C 1
ATOM 2689 O O . ASN B 1 128 ? -5.094 -32.312 -1.064 1 93.5 128 ASN B O 1
ATOM 2693 N N . THR B 1 129 ? -5.547 -30.219 -1.76 1 92.75 129 THR B N 1
ATOM 2694 C CA . THR B 1 129 ? -6.965 -30.328 -1.443 1 92.75 129 THR B CA 1
ATOM 2695 C C . THR B 1 129 ? -7.797 -30.453 -2.719 1 92.75 129 THR B C 1
ATOM 2697 O O . THR B 1 129 ? -7.246 -30.531 -3.818 1 92.75 129 THR B O 1
ATOM 2700 N N . ASP B 1 130 ? -9.078 -30.594 -2.566 1 92.38 130 ASP B N 1
ATOM 2701 C CA . ASP B 1 130 ? -9.945 -30.719 -3.732 1 92.38 130 ASP B CA 1
ATOM 2702 C C . ASP B 1 130 ? -9.867 -29.469 -4.602 1 92.38 130 ASP B C 1
ATOM 2704 O O . ASP B 1 130 ? -10.023 -29.531 -5.824 1 92.38 130 ASP B O 1
ATOM 2708 N N . GLN B 1 131 ? -9.492 -28.359 -3.969 1 93.38 131 GLN B N 1
ATOM 2709 C CA . GLN B 1 131 ? -9.625 -27.125 -4.73 1 93.38 131 GLN B CA 1
ATOM 2710 C C . GLN B 1 131 ? -8.281 -26.422 -4.879 1 93.38 131 GLN B C 1
ATOM 2712 O O . GLN B 1 131 ? -8.133 -25.516 -5.711 1 93.38 131 GLN B O 1
ATOM 2717 N N . ALA B 1 132 ? -7.312 -26.891 -4.039 1 95.62 132 ALA B N 1
ATOM 2718 C CA . ALA B 1 132 ? -6.117 -26.047 -4.008 1 95.62 132 ALA B CA 1
ATOM 2719 C C . ALA B 1 132 ? -4.879 -26.875 -3.658 1 95.62 132 ALA B C 1
ATOM 2721 O O . ALA B 1 132 ? -4.988 -27.938 -3.037 1 95.62 132 ALA B O 1
ATOM 2722 N N . LEU B 1 133 ? -3.74 -26.422 -4.098 1 97.56 133 LEU B N 1
ATOM 2723 C CA . LEU B 1 133 ? -2.42 -26.859 -3.658 1 97.56 133 LEU B CA 1
ATOM 2724 C C . LEU B 1 133 ? -1.85 -25.906 -2.615 1 97.56 133 LEU B C 1
ATOM 2726 O O . LEU B 1 133 ? -1.775 -24.703 -2.848 1 97.56 133 LEU B O 1
ATOM 2730 N N . ILE B 1 134 ? -1.603 -26.422 -1.416 1 98.38 134 ILE B N 1
ATOM 2731 C CA . ILE B 1 134 ? -0.974 -25.656 -0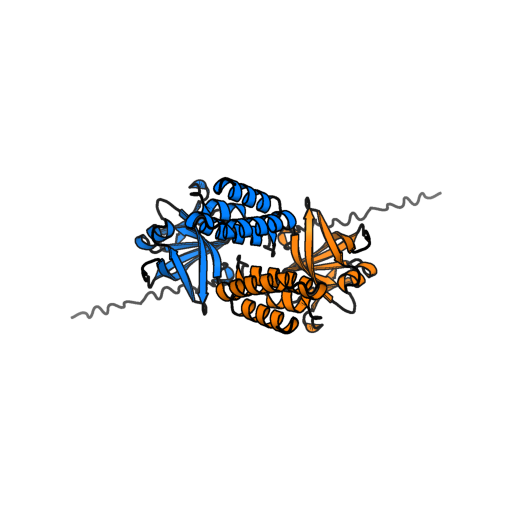.353 1 98.38 134 ILE B CA 1
ATOM 2732 C C . ILE B 1 134 ? 0.487 -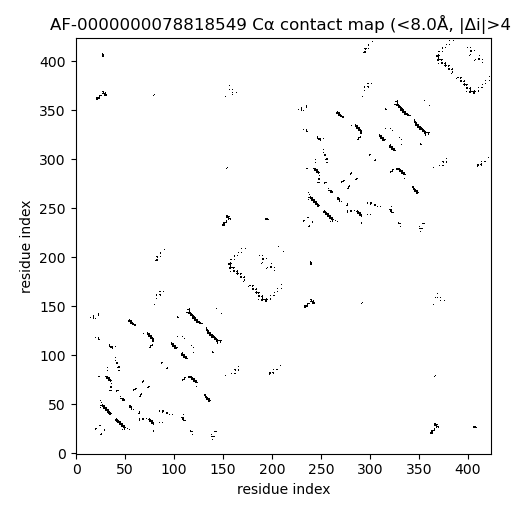26.078 -0.204 1 98.38 134 ILE B C 1
ATOM 2734 O O . ILE B 1 134 ? 0.794 -27.266 -0.131 1 98.38 134 ILE B O 1
ATOM 2738 N N . ALA B 1 135 ? 1.412 -25.141 -0.216 1 98.69 135 ALA B N 1
ATOM 2739 C CA . ALA B 1 135 ? 2.834 -25.453 -0.122 1 98.69 135 ALA B CA 1
ATOM 2740 C C . ALA B 1 135 ? 3.555 -24.484 0.802 1 98.69 135 ALA B C 1
ATOM 2742 O O . ALA B 1 135 ? 3.297 -23.281 0.764 1 98.69 135 ALA B O 1
ATOM 2743 N N . GLU B 1 136 ? 4.355 -25.031 1.655 1 98.75 136 GLU B N 1
ATOM 2744 C CA . GLU B 1 136 ? 5.285 -24.188 2.414 1 98.75 136 GLU B CA 1
ATOM 2745 C C . GLU B 1 136 ? 6.414 -23.672 1.525 1 98.75 136 GLU B C 1
ATOM 2747 O O . GLU B 1 136 ? 6.828 -24.359 0.583 1 98.75 136 GLU B O 1
ATOM 2752 N N . LEU B 1 137 ? 6.891 -22.516 1.838 1 98.81 137 LEU B N 1
ATOM 2753 C CA . LEU B 1 137 ? 7.887 -21.859 0.99 1 98.81 137 LEU B CA 1
ATOM 2754 C C . LEU B 1 137 ? 9.227 -21.766 1.706 1 98.81 137 LEU B C 1
ATOM 2756 O O . LEU B 1 137 ? 9.312 -21.188 2.789 1 98.81 137 LEU B O 1
ATOM 2760 N N . VAL B 1 138 ? 10.258 -22.297 1.114 1 98.31 138 VAL B N 1
ATOM 2761 C CA . VAL B 1 138 ? 11.625 -22.203 1.617 1 98.31 138 VAL B CA 1
ATOM 2762 C C . VAL B 1 138 ? 12.453 -21.312 0.688 1 98.31 138 VAL B C 1
ATOM 2764 O O . VAL B 1 138 ? 12.68 -21.672 -0.472 1 98.31 138 VAL B O 1
ATOM 2767 N N . PRO B 1 139 ? 12.875 -20.172 1.21 1 98.44 139 PRO B N 1
ATOM 2768 C CA . PRO B 1 139 ? 13.641 -19.281 0.331 1 98.44 139 PRO B CA 1
ATOM 2769 C C . PRO B 1 139 ? 14.984 -19.891 -0.084 1 98.44 139 PRO B C 1
ATOM 2771 O O . PRO B 1 139 ? 15.688 -20.469 0.746 1 98.44 139 PRO B O 1
ATOM 2774 N N . VAL B 1 140 ? 15.305 -19.688 -1.404 1 97.44 140 VAL B N 1
ATOM 2775 C CA . VAL B 1 140 ? 16.547 -20.266 -1.897 1 97.44 140 VAL B CA 1
ATOM 2776 C C . VAL B 1 140 ? 17.469 -19.156 -2.404 1 97.44 140 VAL B C 1
ATOM 2778 O O . VAL B 1 140 ? 18.703 -19.297 -2.383 1 97.44 140 VAL B O 1
ATOM 2781 N N . GLU B 1 141 ? 16.891 -18.109 -2.904 1 97.94 141 GLU B N 1
ATOM 2782 C CA . GLU B 1 141 ? 17.609 -16.938 -3.402 1 97.94 141 GLU B CA 1
ATOM 2783 C C . GLU B 1 141 ? 16.734 -15.695 -3.367 1 97.94 141 GLU B C 1
ATOM 2785 O O . GLU B 1 141 ? 15.516 -15.781 -3.406 1 97.94 141 GLU B O 1
ATOM 2790 N N . ALA B 1 142 ? 17.375 -14.578 -3.184 1 98.56 142 ALA B N 1
ATOM 2791 C CA . ALA B 1 142 ? 16.641 -13.312 -3.176 1 98.56 142 ALA B CA 1
ATOM 2792 C C . ALA B 1 142 ? 17.5 -12.188 -3.758 1 98.56 142 ALA B C 1
ATOM 2794 O O . ALA B 1 142 ? 18.719 -12.289 -3.812 1 98.56 142 ALA B O 1
ATOM 2795 N N . GLY B 1 143 ? 16.797 -11.172 -4.238 1 98.06 143 GLY B N 1
ATOM 2796 C CA . GLY B 1 143 ? 17.531 -10.039 -4.781 1 98.06 143 GLY B CA 1
ATOM 2797 C C . GLY B 1 143 ? 16.656 -8.836 -5.055 1 98.06 143 GLY B C 1
ATOM 2798 O O . GLY B 1 143 ? 15.453 -8.867 -4.797 1 98.06 143 GLY B O 1
ATOM 2799 N N . PHE B 1 144 ? 17.344 -7.695 -5.461 1 97.69 144 PHE B N 1
ATOM 2800 C CA . PHE B 1 144 ? 16.688 -6.438 -5.824 1 97.69 144 PHE B CA 1
ATOM 2801 C C . PHE B 1 144 ? 16.984 -6.078 -7.273 1 97.69 144 PHE B C 1
ATOM 2803 O O . PHE B 1 144 ? 18.031 -6.449 -7.816 1 97.69 144 PHE B O 1
ATOM 2810 N N . ASN B 1 145 ? 15.977 -5.473 -7.875 1 96.94 145 ASN B N 1
ATOM 2811 C CA . ASN B 1 145 ? 16.25 -4.688 -9.078 1 96.94 145 ASN B CA 1
ATOM 2812 C C . ASN B 1 145 ? 16.5 -3.221 -8.742 1 96.94 145 ASN B C 1
ATOM 2814 O O . ASN B 1 145 ? 15.547 -2.445 -8.586 1 96.94 145 ASN B O 1
ATOM 2818 N N . GLU B 1 146 ? 17.656 -2.824 -8.703 1 93 146 GLU B N 1
ATOM 2819 C CA . GLU B 1 146 ? 18.078 -1.533 -8.172 1 93 146 GLU B CA 1
ATOM 2820 C C . GLU B 1 146 ? 17.438 -0.382 -8.945 1 93 146 GLU B C 1
ATOM 2822 O O . GLU B 1 146 ? 17.156 0.676 -8.375 1 93 146 GLU B O 1
ATOM 2827 N N . GLU B 1 147 ? 17.219 -0.62 -10.203 1 92.19 147 GLU B N 1
ATOM 2828 C CA . GLU B 1 147 ? 16.625 0.424 -11.039 1 92.19 147 GLU B CA 1
ATOM 2829 C C . GLU B 1 147 ? 15.227 0.796 -10.555 1 92.19 147 GLU B C 1
ATOM 2831 O O . GLU B 1 147 ? 14.766 1.914 -10.789 1 92.19 147 GLU B O 1
ATOM 2836 N N . HIS B 1 148 ? 14.617 -0.165 -9.852 1 92.44 148 HIS B N 1
ATOM 2837 C CA . HIS B 1 148 ? 13.234 0.066 -9.445 1 92.44 148 HIS B CA 1
ATOM 2838 C C . HIS B 1 148 ? 13.141 0.385 -7.953 1 92.44 148 HIS B C 1
ATOM 2840 O O . HIS B 1 148 ? 12.047 0.547 -7.414 1 92.44 148 HIS B O 1
ATOM 2846 N N . ARG B 1 149 ? 14.25 0.568 -7.34 1 90.56 149 ARG B N 1
ATOM 2847 C CA . ARG B 1 149 ? 14.273 0.814 -5.902 1 90.56 149 ARG B CA 1
ATOM 2848 C C . ARG B 1 149 ? 14.336 2.309 -5.602 1 90.56 149 ARG B C 1
ATOM 2850 O O . ARG B 1 149 ? 14.25 2.721 -4.445 1 90.56 149 ARG B O 1
ATOM 2857 N N . LYS B 1 150 ? 14.438 3.039 -6.582 1 89.25 150 LYS B N 1
ATOM 2858 C CA . LYS B 1 150 ? 14.656 4.469 -6.387 1 89.25 150 LYS B CA 1
ATOM 2859 C C . LYS B 1 150 ? 13.406 5.141 -5.82 1 89.25 150 LYS B C 1
ATOM 2861 O O . LYS B 1 150 ? 13.5 5.961 -4.902 1 89.25 150 LYS B O 1
ATOM 2866 N N . ASP B 1 151 ? 12.305 4.789 -6.32 1 93.69 151 ASP B N 1
ATOM 2867 C CA . ASP B 1 151 ? 11.055 5.387 -5.855 1 93.69 151 ASP B CA 1
ATOM 2868 C C . ASP B 1 151 ? 10.516 4.656 -4.629 1 93.69 151 ASP B C 1
ATOM 2870 O O . ASP B 1 151 ? 10.359 3.432 -4.645 1 93.69 151 ASP B O 1
ATOM 2874 N N . LEU B 1 152 ? 10.289 5.414 -3.59 1 96.31 152 LEU B N 1
ATOM 2875 C CA . LEU B 1 152 ? 9.75 4.836 -2.367 1 96.31 152 LEU B CA 1
ATOM 2876 C C . LEU B 1 152 ? 8.242 4.609 -2.496 1 96.31 152 LEU B C 1
ATOM 2878 O O . LEU B 1 152 ? 7.492 5.547 -2.76 1 96.31 152 LEU B O 1
ATOM 2882 N N . PRO B 1 153 ? 7.852 3.373 -2.387 1 96.81 153 PRO B N 1
ATOM 2883 C CA . PRO B 1 153 ? 6.402 3.15 -2.348 1 96.81 153 PRO B CA 1
ATOM 2884 C C . PRO B 1 153 ? 5.719 3.904 -1.209 1 96.81 153 PRO B C 1
ATOM 2886 O O . PRO B 1 153 ? 6.309 4.078 -0.139 1 96.81 153 PRO B O 1
ATOM 2889 N N . VAL B 1 154 ? 4.539 4.387 -1.467 1 98.5 154 VAL B N 1
ATOM 2890 C CA . VAL B 1 154 ? 3.742 5.113 -0.484 1 98.5 154 VAL B CA 1
ATOM 2891 C C . VAL B 1 154 ? 2.285 4.66 -0.565 1 98.5 154 VAL B C 1
ATOM 2893 O O . VAL B 1 154 ? 1.785 4.348 -1.648 1 98.5 154 VAL B O 1
ATOM 2896 N N . PRO B 1 155 ? 1.645 4.531 0.631 1 98.75 155 PRO B N 1
ATOM 2897 C CA . PRO B 1 155 ? 0.224 4.176 0.564 1 98.75 155 PRO B CA 1
ATOM 2898 C C . PRO B 1 155 ? -0.565 5.082 -0.379 1 98.75 155 PRO B C 1
ATOM 2900 O O . PRO B 1 155 ? -0.409 6.305 -0.343 1 98.75 155 PRO B O 1
ATOM 2903 N N . ASN B 1 156 ? -1.3 4.504 -1.233 1 98.81 156 ASN B N 1
ATOM 2904 C CA . ASN B 1 156 ? -2.143 5.148 -2.234 1 98.81 156 ASN B CA 1
ATOM 2905 C C . ASN B 1 156 ? -3.48 4.43 -2.389 1 98.81 156 ASN B C 1
ATOM 2907 O O . ASN B 1 156 ? -3.521 3.268 -2.801 1 98.81 156 ASN B O 1
ATOM 2911 N N . ARG B 1 157 ? -4.531 5.129 -2.092 1 98.88 157 ARG B N 1
ATOM 2912 C CA . ARG B 1 157 ? -5.848 4.5 -2.061 1 98.88 157 ARG B CA 1
ATOM 2913 C C . ARG B 1 157 ? -6.32 4.152 -3.469 1 98.88 157 ARG B C 1
ATOM 2915 O O . ARG B 1 157 ? -7.164 3.271 -3.646 1 98.88 157 ARG B O 1
ATOM 2922 N N . GLY B 1 158 ? -5.824 4.879 -4.5 1 98.88 158 GLY B N 1
ATOM 2923 C CA . GLY B 1 158 ? -6.113 4.488 -5.871 1 98.88 158 GLY B CA 1
ATOM 2924 C C . GLY B 1 158 ? -5.508 3.15 -6.25 1 98.88 158 GLY B C 1
ATOM 2925 O O . GLY B 1 158 ? -6.184 2.301 -6.836 1 98.88 158 GLY B O 1
ATOM 2926 N N . PHE B 1 159 ? -4.23 2.945 -5.898 1 98.94 159 PHE B N 1
ATOM 2927 C CA . PHE B 1 159 ? -3.566 1.667 -6.121 1 98.94 159 PHE B CA 1
ATOM 2928 C C . PHE B 1 159 ? -4.309 0.54 -5.414 1 98.94 159 PHE B C 1
ATOM 2930 O O . PHE B 1 159 ? -4.578 -0.504 -6.012 1 98.94 159 PHE B O 1
ATOM 2937 N N . ASN B 1 160 ? -4.66 0.786 -4.133 1 98.88 160 ASN B N 1
ATOM 2938 C CA . ASN B 1 160 ? -5.391 -0.199 -3.344 1 98.88 160 ASN B CA 1
ATOM 2939 C C . ASN B 1 160 ? -6.715 -0.572 -4 1 98.88 160 ASN B C 1
ATOM 2941 O O . ASN B 1 160 ? -7.113 -1.738 -3.99 1 98.88 160 ASN B O 1
ATOM 2945 N N . ALA B 1 161 ? -7.344 0.459 -4.551 1 98.88 161 ALA B N 1
ATOM 2946 C CA . ALA B 1 161 ? -8.633 0.257 -5.207 1 98.88 161 ALA B CA 1
ATOM 2947 C C . ALA B 1 161 ? -8.492 -0.653 -6.422 1 98.88 161 ALA B C 1
ATOM 2949 O O . ALA B 1 161 ? -9.344 -1.517 -6.66 1 98.88 161 ALA B O 1
ATOM 2950 N N . VAL B 1 162 ? -7.492 -0.462 -7.188 1 98.94 162 VAL B N 1
ATOM 2951 C CA . VAL B 1 162 ? -7.266 -1.308 -8.359 1 98.94 162 VAL B CA 1
ATOM 2952 C C . VAL B 1 162 ? -7.098 -2.76 -7.918 1 98.94 162 VAL B C 1
ATOM 2954 O O . VAL B 1 162 ? -7.652 -3.67 -8.539 1 98.94 162 VAL B O 1
ATOM 2957 N N . LEU B 1 163 ? -6.332 -3.01 -6.871 1 98.88 163 LEU B N 1
ATOM 2958 C CA . LEU B 1 163 ? -6.145 -4.367 -6.367 1 98.88 163 LEU B CA 1
ATOM 2959 C C . LEU B 1 163 ? -7.48 -5 -6 1 98.88 163 LEU B C 1
ATOM 2961 O O . LEU B 1 163 ? -7.781 -6.117 -6.434 1 98.88 163 LEU B O 1
ATOM 2965 N N . GLU B 1 164 ? -8.281 -4.25 -5.246 1 98.88 164 GLU B N 1
ATOM 2966 C CA . GLU B 1 164 ? -9.578 -4.77 -4.828 1 98.88 164 GLU B CA 1
ATOM 2967 C C . GLU B 1 164 ? -10.484 -5.027 -6.027 1 98.88 164 GLU B C 1
ATOM 2969 O O . GLU B 1 164 ? -11.148 -6.062 -6.098 1 98.88 164 GLU B O 1
ATOM 2974 N N . ALA B 1 165 ? -10.5 -4.027 -6.91 1 98.88 165 ALA B N 1
ATOM 2975 C CA . ALA B 1 165 ? -11.336 -4.18 -8.102 1 98.88 165 ALA B CA 1
ATOM 2976 C C . ALA B 1 165 ? -10.938 -5.426 -8.891 1 98.88 165 ALA B C 1
ATOM 2978 O O . ALA B 1 165 ? -11.797 -6.129 -9.422 1 98.88 165 ALA B O 1
ATOM 2979 N N . THR B 1 166 ? -9.68 -5.688 -9.016 1 98.88 166 THR B N 1
ATOM 2980 C CA . THR B 1 166 ? -9.18 -6.844 -9.742 1 98.88 166 THR B CA 1
ATOM 2981 C C . THR B 1 166 ? -9.641 -8.141 -9.094 1 98.88 166 THR B C 1
ATOM 2983 O O . THR B 1 166 ? -10.047 -9.078 -9.781 1 98.88 166 THR B O 1
ATOM 2986 N N . VAL B 1 167 ? -9.578 -8.227 -7.762 1 98.62 167 VAL B N 1
ATOM 2987 C CA . VAL B 1 167 ? -10.078 -9.383 -7.027 1 98.62 167 VAL B CA 1
ATOM 2988 C C . VAL B 1 167 ? -11.562 -9.594 -7.34 1 98.62 167 VAL B C 1
ATOM 2990 O O . VAL B 1 167 ? -11.977 -10.711 -7.668 1 98.62 167 VAL B O 1
ATOM 2993 N N . HIS B 1 168 ? -12.328 -8.531 -7.293 1 98.62 168 HIS B N 1
ATOM 2994 C CA . HIS B 1 168 ? -13.758 -8.633 -7.559 1 98.62 168 HIS B CA 1
ATOM 2995 C C . HIS B 1 168 ? -14.023 -9.008 -9.008 1 98.62 168 HIS B C 1
ATOM 2997 O O . HIS B 1 168 ? -14.992 -9.711 -9.305 1 98.62 168 HIS B O 1
ATOM 3003 N N . ALA B 1 169 ? -13.219 -8.492 -9.859 1 98.69 169 ALA B N 1
ATOM 3004 C CA . ALA B 1 169 ? -13.367 -8.836 -11.273 1 98.69 169 ALA B CA 1
ATOM 3005 C C . ALA B 1 169 ? -13.203 -10.336 -11.5 1 98.69 169 ALA B C 1
ATOM 3007 O O . ALA B 1 169 ? -13.945 -10.938 -12.273 1 98.69 169 ALA B O 1
ATOM 3008 N N . THR B 1 170 ? -12.203 -10.922 -10.852 1 97.69 170 THR B N 1
ATOM 3009 C CA . THR B 1 170 ? -12 -12.367 -10.961 1 97.69 170 THR B CA 1
ATOM 3010 C C . THR B 1 170 ? -13.219 -13.125 -10.445 1 97.69 170 THR B C 1
ATOM 3012 O O . THR B 1 170 ? -13.656 -14.102 -11.062 1 97.69 170 THR B O 1
ATOM 3015 N N . ARG B 1 171 ? -13.797 -12.664 -9.367 1 96.94 171 ARG B N 1
ATOM 3016 C CA . ARG B 1 171 ? -14.984 -13.305 -8.812 1 96.94 171 ARG B CA 1
ATOM 3017 C C . ARG B 1 171 ? -16.188 -13.133 -9.742 1 96.94 171 ARG B C 1
ATOM 3019 O O . ARG B 1 171 ? -16.984 -14.055 -9.906 1 96.94 171 ARG B O 1
ATOM 3026 N N . TYR B 1 172 ? -16.234 -11.992 -10.289 1 97.81 172 TYR B N 1
ATOM 3027 C CA . TYR B 1 172 ? -17.312 -11.727 -11.227 1 97.81 172 TYR B CA 1
ATOM 3028 C C . TYR B 1 172 ? -17.234 -12.664 -12.43 1 97.81 172 TYR B C 1
ATOM 3030 O O . TYR B 1 172 ? -18.25 -13.219 -12.859 1 97.81 172 TYR B O 1
ATOM 3038 N N . GLN B 1 173 ? -16.094 -12.844 -12.938 1 96.06 173 GLN B N 1
ATOM 3039 C CA . GLN B 1 173 ? -15.914 -13.734 -14.078 1 96.06 173 GLN B CA 1
ATOM 3040 C C . GLN B 1 173 ? -16.25 -15.172 -13.703 1 96.06 173 GLN B C 1
ATOM 3042 O O . GLN B 1 173 ? -16.766 -15.93 -14.531 1 96.06 173 GLN B O 1
ATOM 3047 N N . LEU B 1 174 ? -15.992 -15.508 -12.484 1 94.12 174 LEU B N 1
ATOM 3048 C CA . LEU B 1 174 ? -16.219 -16.875 -12.023 1 94.12 174 LEU B CA 1
ATOM 3049 C C . LEU B 1 174 ? -17.703 -17.109 -11.734 1 94.12 174 LEU B C 1
ATOM 3051 O O . LEU B 1 174 ? -18.219 -18.188 -12.031 1 94.12 174 LEU B O 1
ATOM 3055 N N . THR B 1 175 ? -18.422 -16.047 -11.242 1 96.62 175 THR B N 1
ATOM 3056 C CA . THR B 1 175 ? -19.734 -16.328 -10.68 1 96.62 175 THR B CA 1
ATOM 3057 C C . THR B 1 175 ? -20.828 -15.625 -11.477 1 96.62 175 THR B C 1
ATOM 3059 O O . THR B 1 175 ? -21.984 -16.031 -11.445 1 96.62 175 THR B O 1
ATOM 3062 N N . GLY B 1 176 ? -20.484 -14.5 -12.039 1 95.25 176 GLY B N 1
ATOM 3063 C CA . GLY B 1 176 ? -21.469 -13.688 -12.742 1 95.25 176 GLY B CA 1
ATOM 3064 C C . GLY B 1 176 ? -22.344 -12.867 -11.82 1 95.25 176 GLY B C 1
ATOM 3065 O O . GLY B 1 176 ? -23.297 -12.219 -12.266 1 95.25 176 GLY B O 1
ATOM 3066 N N . GLU B 1 177 ? -22.047 -12.859 -10.57 1 97.38 177 GLU B N 1
ATOM 3067 C CA . GLU B 1 177 ? -22.891 -12.148 -9.609 1 97.38 177 GLU B CA 1
ATOM 3068 C C . GLU B 1 177 ? -22.703 -10.633 -9.719 1 97.38 177 GLU B C 1
ATOM 3070 O O . GLU B 1 177 ? -21.578 -10.133 -9.57 1 97.38 177 GLU B O 1
ATOM 3075 N N . GLU B 1 178 ? -23.781 -9.898 -9.758 1 96.5 178 GLU B N 1
ATOM 3076 C CA . GLU B 1 178 ? -23.781 -8.469 -10.039 1 96.5 178 GLU B CA 1
ATOM 3077 C C . GLU B 1 178 ? -23.219 -7.668 -8.867 1 96.5 178 GLU B C 1
ATOM 3079 O O . GLU B 1 178 ? -22.75 -6.543 -9.047 1 96.5 178 GLU B O 1
ATOM 3084 N N . LYS B 1 179 ? -23.234 -8.266 -7.746 1 96.69 179 LYS B N 1
ATOM 3085 C CA . LYS B 1 179 ? -22.703 -7.555 -6.582 1 96.69 179 LYS B CA 1
ATOM 3086 C C . LYS B 1 179 ? -21.234 -7.191 -6.781 1 96.69 179 LYS B C 1
ATOM 3088 O O . LYS B 1 179 ? -20.781 -6.148 -6.305 1 96.69 179 LYS B O 1
ATOM 3093 N N . TYR B 1 180 ? -20.5 -7.984 -7.5 1 98 180 TYR B N 1
ATOM 3094 C CA . TYR B 1 180 ? -19.078 -7.723 -7.734 1 98 180 TYR B CA 1
ATOM 3095 C C . TYR B 1 180 ? -18.891 -6.539 -8.672 1 98 180 TYR B C 1
ATOM 3097 O O . TYR B 1 180 ? -17.922 -5.793 -8.555 1 98 180 TYR B O 1
ATOM 3105 N N . LEU B 1 181 ? -19.844 -6.336 -9.555 1 97.56 181 LEU B N 1
ATOM 3106 C CA . LEU B 1 181 ? -19.781 -5.168 -10.422 1 97.56 181 LEU B CA 1
ATOM 3107 C C . LEU B 1 181 ? -19.953 -3.883 -9.625 1 97.56 181 LEU B C 1
ATOM 3109 O O . LEU B 1 181 ? -19.312 -2.871 -9.914 1 97.56 181 LEU B O 1
ATOM 3113 N N . GLU B 1 182 ? -20.812 -3.951 -8.633 1 96.81 182 GLU B N 1
ATOM 3114 C CA . GLU B 1 182 ? -21 -2.791 -7.77 1 96.81 182 GLU B CA 1
ATOM 3115 C C . GLU B 1 182 ? -19.734 -2.451 -7.008 1 96.81 182 GLU B C 1
ATOM 3117 O O . GLU B 1 182 ? -19.359 -1.281 -6.891 1 96.81 182 GLU B O 1
ATOM 3122 N N . TRP B 1 183 ? -19.094 -3.486 -6.578 1 97.31 183 TRP B N 1
ATOM 3123 C CA . TRP B 1 183 ? -17.828 -3.299 -5.895 1 97.31 183 TRP B CA 1
ATOM 3124 C C . TRP B 1 183 ? -16.781 -2.703 -6.836 1 97.31 183 TRP B C 1
ATOM 3126 O O . TRP B 1 183 ? -16.062 -1.771 -6.469 1 97.31 183 TRP B O 1
ATOM 3136 N N . ILE B 1 184 ? -16.75 -3.203 -7.996 1 98.62 184 ILE B N 1
ATOM 3137 C CA . ILE B 1 184 ? -15.773 -2.729 -8.977 1 98.62 184 ILE B CA 1
ATOM 3138 C C . ILE B 1 184 ? -16.016 -1.25 -9.266 1 98.62 184 ILE B C 1
ATOM 3140 O O . ILE B 1 184 ? -15.07 -0.461 -9.336 1 98.62 184 ILE B O 1
ATOM 3144 N N . ARG B 1 185 ? -17.25 -0.846 -9.391 1 97.94 185 ARG B N 1
ATOM 3145 C CA . ARG B 1 185 ? -17.578 0.551 -9.656 1 97.94 185 ARG B CA 1
ATOM 3146 C C . ARG B 1 185 ? -17.172 1.44 -8.484 1 97.94 185 ARG B C 1
ATOM 3148 O O . ARG B 1 185 ? -16.656 2.541 -8.688 1 97.94 185 ARG B O 1
ATOM 3155 N N . HIS B 1 186 ? -17.438 0.926 -7.332 1 97.19 186 HIS B N 1
ATOM 3156 C CA . HIS B 1 186 ? -17.016 1.646 -6.137 1 97.19 186 HIS B CA 1
ATOM 3157 C C . HIS B 1 186 ? -15.508 1.89 -6.148 1 97.19 186 HIS B C 1
ATOM 3159 O O . HIS B 1 186 ? -15.055 3.014 -5.922 1 97.19 186 HIS B O 1
ATOM 3165 N N . TYR B 1 187 ? -14.727 0.909 -6.43 1 98.62 187 TYR B N 1
ATOM 3166 C CA . TYR B 1 187 ? -13.273 1.015 -6.406 1 98.62 187 TYR B CA 1
ATOM 3167 C C . TYR B 1 187 ? -12.773 1.838 -7.586 1 98.62 187 TYR B C 1
ATOM 3169 O O . TYR B 1 187 ? -11.758 2.533 -7.477 1 98.62 187 TYR B O 1
ATOM 3177 N N . GLU B 1 188 ? -13.523 1.748 -8.688 1 98.75 188 GLU B N 1
ATOM 3178 C CA . GLU B 1 188 ? -13.164 2.607 -9.812 1 98.75 188 GLU B CA 1
ATOM 3179 C C . GLU B 1 188 ? -13.25 4.082 -9.43 1 98.75 188 GLU B C 1
ATOM 3181 O O . GLU B 1 188 ? -12.398 4.879 -9.828 1 98.75 188 GLU B O 1
ATOM 3186 N N . THR B 1 189 ? -14.242 4.422 -8.688 1 98.5 189 THR B N 1
ATOM 3187 C CA . THR B 1 189 ? -14.383 5.797 -8.211 1 98.5 189 THR B CA 1
ATOM 3188 C C . THR B 1 189 ? -13.188 6.195 -7.355 1 98.5 189 THR B C 1
ATOM 3190 O O . THR B 1 189 ? -12.633 7.285 -7.52 1 98.5 189 THR B O 1
ATOM 3193 N N . LEU B 1 190 ? -12.742 5.336 -6.477 1 98.5 190 LEU B N 1
ATOM 3194 C CA . LEU B 1 190 ? -11.594 5.594 -5.621 1 98.5 190 LEU B CA 1
ATOM 3195 C C . LEU B 1 190 ? -10.312 5.711 -6.441 1 98.5 190 LEU B C 1
ATOM 3197 O O . LEU B 1 190 ? -9.492 6.598 -6.203 1 98.5 190 LEU B O 1
ATOM 3201 N N . ALA B 1 191 ? -10.133 4.797 -7.406 1 98.88 191 ALA B N 1
ATOM 3202 C CA . ALA B 1 191 ? -8.961 4.836 -8.273 1 98.88 191 ALA B CA 1
ATOM 3203 C C . ALA B 1 191 ? -8.898 6.141 -9.055 1 98.88 191 ALA B C 1
ATOM 3205 O O . ALA B 1 191 ? -7.824 6.727 -9.227 1 98.88 191 ALA B O 1
ATOM 3206 N N . SER B 1 192 ? -10.039 6.59 -9.523 1 98.5 192 SER B N 1
ATOM 3207 C CA . SER B 1 192 ? -10.133 7.82 -10.297 1 98.5 192 SER B CA 1
ATOM 3208 C C . SER B 1 192 ? -9.797 9.039 -9.445 1 98.5 192 SER B C 1
ATOM 3210 O O . SER B 1 192 ? -9.117 9.961 -9.906 1 98.5 192 SER B O 1
ATOM 3212 N N . LYS B 1 193 ? -10.203 9.008 -8.211 1 98.12 193 LYS B N 1
ATOM 3213 C CA . LYS B 1 193 ? -10.039 10.156 -7.332 1 98.12 193 LYS B CA 1
ATOM 3214 C C . 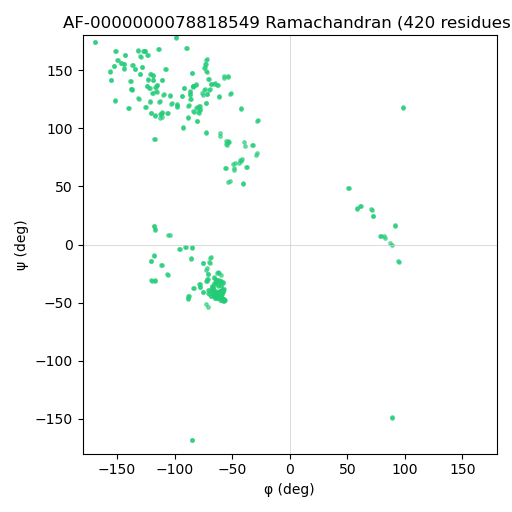LYS B 1 193 ? -8.648 10.188 -6.711 1 98.12 193 LYS B C 1
ATOM 3216 O O . LYS B 1 193 ? -8.055 11.258 -6.551 1 98.12 193 LYS B O 1
ATOM 3221 N N . CYS B 1 194 ? -8.102 9.047 -6.371 1 98.69 194 CYS B N 1
ATOM 3222 C CA . CYS B 1 194 ? -6.93 9.008 -5.504 1 98.69 194 CYS B CA 1
ATOM 3223 C C . CYS B 1 194 ? -5.699 8.539 -6.273 1 98.69 194 CYS B C 1
ATOM 3225 O O . CYS B 1 194 ? -4.57 8.703 -5.801 1 98.69 194 CYS B O 1
ATOM 3227 N N . GLY B 1 195 ? -5.941 7.902 -7.434 1 98.56 195 GLY B N 1
ATOM 3228 C CA . GLY B 1 195 ? -4.836 7.328 -8.188 1 98.56 195 GLY B CA 1
ATOM 3229 C C . GLY B 1 195 ? -4.227 8.297 -9.18 1 98.56 195 GLY B C 1
ATOM 3230 O O . GLY B 1 195 ? -4.723 9.414 -9.359 1 98.56 195 GLY B O 1
ATOM 3231 N N . SER B 1 196 ? -3.113 7.949 -9.734 1 98 196 SER B N 1
ATOM 3232 C CA . SER B 1 196 ? -2.516 8.617 -10.891 1 98 196 SER B CA 1
ATOM 3233 C C . SER B 1 196 ? -3.092 8.086 -12.195 1 98 196 SER B C 1
ATOM 3235 O O . SER B 1 196 ? -4.086 7.359 -12.195 1 98 196 SER B O 1
ATOM 3237 N N . ASP B 1 197 ? -2.455 8.453 -13.25 1 97.69 197 ASP B N 1
ATOM 3238 C CA . ASP B 1 197 ? -2.861 7.969 -14.57 1 97.69 197 ASP B CA 1
ATOM 3239 C C . ASP B 1 197 ? -2.682 6.453 -14.672 1 97.69 197 ASP B C 1
ATOM 3241 O O . ASP B 1 197 ? -3.443 5.781 -15.367 1 97.69 197 ASP B O 1
ATOM 3245 N N . GLU B 1 198 ? -1.734 5.91 -13.977 1 97.88 198 GLU B N 1
ATOM 3246 C CA . GLU B 1 198 ? -1.482 4.473 -14.047 1 97.88 198 GLU B CA 1
ATOM 3247 C C . GLU B 1 198 ? -2.652 3.682 -13.469 1 97.88 198 GLU B C 1
ATOM 3249 O O . GLU B 1 198 ? -3.055 2.662 -14.031 1 97.88 198 GLU B O 1
ATOM 3254 N N . GLU B 1 199 ? -3.207 4.176 -12.336 1 98.81 199 GLU B N 1
ATOM 3255 C CA . GLU B 1 199 ? -4.375 3.516 -11.766 1 98.81 199 GLU B CA 1
ATOM 3256 C C . GLU B 1 199 ? -5.586 3.643 -12.688 1 98.81 199 GLU B C 1
ATOM 3258 O O . GLU B 1 199 ? -6.363 2.697 -12.836 1 98.81 199 GLU B O 1
ATOM 3263 N N . LYS B 1 200 ? -5.707 4.77 -13.25 1 98.69 200 LYS B N 1
ATOM 3264 C CA . LYS B 1 200 ? -6.82 4.98 -14.172 1 98.69 200 LYS B CA 1
ATOM 3265 C C . LYS B 1 200 ? -6.715 4.055 -15.383 1 98.69 200 LYS B C 1
ATOM 3267 O O . LYS B 1 200 ? -7.711 3.471 -15.812 1 98.69 200 LYS B O 1
ATOM 3272 N N . LYS B 1 201 ? -5.539 3.932 -15.914 1 98.75 201 LYS B N 1
ATOM 3273 C CA . LYS B 1 201 ? -5.297 3.014 -17.016 1 98.75 201 LYS B CA 1
ATOM 3274 C C . LYS B 1 201 ? -5.605 1.574 -16.625 1 98.75 201 LYS B C 1
ATOM 3276 O O . LYS B 1 201 ? -6.188 0.819 -17.406 1 98.75 201 LYS B O 1
ATOM 3281 N N . ALA B 1 202 ? -5.215 1.207 -15.438 1 98.88 202 ALA B N 1
ATOM 3282 C CA . ALA B 1 202 ? -5.469 -0.144 -14.945 1 98.88 202 ALA B CA 1
ATOM 3283 C C . ALA B 1 202 ? -6.965 -0.427 -14.867 1 98.88 202 ALA B C 1
ATOM 3285 O O . ALA B 1 202 ? -7.426 -1.486 -15.305 1 98.88 202 ALA B O 1
ATOM 3286 N N . MET B 1 203 ? -7.723 0.549 -14.375 1 98.88 203 MET B N 1
ATOM 3287 C CA . MET B 1 203 ? -9.164 0.378 -14.273 1 98.88 203 MET B CA 1
ATOM 3288 C C . MET B 1 203 ? -9.805 0.296 -15.656 1 98.88 203 MET B C 1
ATOM 3290 O O . MET B 1 203 ? -10.734 -0.483 -15.867 1 98.88 203 MET B O 1
ATOM 3294 N N . LYS B 1 204 ? -9.32 1.131 -16.531 1 98.75 204 LYS B N 1
ATOM 3295 C CA . LYS B 1 204 ? -9.828 1.078 -17.906 1 98.75 204 LYS B CA 1
ATOM 3296 C C . LYS B 1 204 ? -9.633 -0.309 -18.516 1 98.75 204 LYS B C 1
ATOM 3298 O O . LYS B 1 204 ? -10.547 -0.865 -19.109 1 98.75 204 LYS B O 1
ATOM 3303 N N . LEU B 1 205 ? -8.453 -0.852 -18.359 1 98.81 205 LEU B N 1
ATOM 3304 C CA . LEU B 1 205 ? -8.172 -2.193 -18.859 1 98.81 205 LEU B CA 1
ATOM 3305 C C . LEU B 1 205 ? -9.094 -3.219 -18.219 1 98.81 205 LEU B C 1
ATOM 3307 O O . LEU B 1 205 ? -9.594 -4.121 -18.891 1 98.81 205 LEU B O 1
ATOM 3311 N N . LEU B 1 206 ? -9.297 -3.084 -16.906 1 98.75 206 LEU B N 1
ATOM 3312 C CA . LEU B 1 206 ? -10.18 -3.998 -16.188 1 98.75 206 LEU B CA 1
ATOM 3313 C C . LEU B 1 206 ? -11.586 -3.971 -16.766 1 98.75 206 LEU B C 1
ATOM 3315 O O . LEU B 1 206 ? -12.203 -5.02 -16.969 1 98.75 206 LEU B O 1
ATOM 3319 N N . TYR B 1 207 ? -12.039 -2.814 -17.078 1 98.31 207 TYR B N 1
ATOM 3320 C CA . TYR B 1 207 ? -13.359 -2.666 -17.688 1 98.31 207 TYR B CA 1
ATOM 3321 C C . TYR B 1 207 ? -13.406 -3.311 -19.062 1 98.31 207 TYR B C 1
ATOM 3323 O O . TYR B 1 207 ? -14.383 -3.971 -19.422 1 98.31 207 TYR B O 1
ATOM 3331 N N . GLU B 1 208 ? -12.383 -3.121 -19.797 1 98.31 208 GLU B N 1
ATOM 3332 C CA . GLU B 1 208 ? -12.305 -3.73 -21.109 1 98.31 208 GLU B CA 1
ATOM 3333 C C . GLU B 1 208 ? -12.359 -5.254 -21.016 1 98.31 208 GLU B C 1
ATOM 3335 O O . GLU B 1 208 ? -13.07 -5.902 -21.797 1 98.31 208 GLU B O 1
ATOM 3340 N N . VAL B 1 209 ? -11.602 -5.785 -20.109 1 97.94 209 VAL B N 1
ATOM 3341 C CA . VAL B 1 209 ? -11.555 -7.23 -19.891 1 97.94 209 VAL B CA 1
ATOM 3342 C C . VAL B 1 209 ? -12.953 -7.754 -19.578 1 97.94 209 VAL B C 1
ATOM 3344 O O . VAL B 1 209 ? -13.336 -8.836 -20.031 1 97.94 209 VAL B O 1
ATOM 3347 N N . LEU B 1 210 ? -13.719 -6.988 -18.812 1 96.94 210 LEU B N 1
ATOM 3348 C CA . LEU B 1 210 ? -15.039 -7.418 -18.359 1 96.94 210 LEU B CA 1
ATOM 3349 C C . LEU B 1 210 ? -16.109 -7.105 -19.391 1 96.94 210 LEU B C 1
ATOM 3351 O O . LEU B 1 210 ? -17.234 -7.59 -19.297 1 96.94 210 LEU B O 1
ATOM 3355 N N . GLY B 1 211 ? -15.758 -6.281 -20.422 1 95.38 211 GLY B N 1
ATOM 3356 C CA . GLY B 1 211 ? -16.719 -5.891 -21.438 1 95.38 211 GLY B CA 1
ATOM 3357 C C . GLY B 1 211 ? -17.781 -4.926 -20.922 1 95.38 211 GLY B C 1
ATOM 3358 O O . GLY B 1 211 ? -18.938 -5.02 -21.312 1 95.38 211 GLY B O 1
ATOM 3359 N N . ILE B 1 212 ? -17.438 -4.164 -20.016 1 88.25 212 ILE B N 1
ATOM 3360 C CA . ILE B 1 212 ? -18.391 -3.209 -19.453 1 88.25 212 ILE B CA 1
ATOM 3361 C C . ILE B 1 212 ? -17.844 -1.793 -19.594 1 88.25 212 ILE B C 1
ATOM 3363 O O . ILE B 1 212 ? -16.625 -1.604 -19.719 1 88.25 212 ILE B O 1
#

pLDDT: mean 92.59, std 17.02, range [24.56, 98.94]

Solvent-accessible surface area (backbone atoms only — not comparable to full-atom values): 22308 Å² total; per-residue (Å²): 138,85,80,79,77,78,76,73,71,71,75,70,72,75,68,73,78,75,62,46,38,53,45,30,46,41,68,15,26,20,48,24,37,33,21,29,35,78,89,67,63,43,50,32,68,44,58,39,34,18,59,94,83,44,39,30,40,75,32,51,64,86,38,70,63,32,53,32,32,73,73,69,31,38,39,20,44,20,37,56,88,52,48,39,56,53,48,44,27,64,79,39,83,66,59,74,85,50,44,43,72,46,77,46,96,91,40,62,41,45,41,51,66,76,17,30,20,30,36,35,26,39,50,40,82,70,41,78,55,98,60,30,39,34,27,36,50,44,80,71,40,71,52,71,34,69,87,53,56,56,52,38,83,54,53,33,62,2,50,50,18,46,54,52,26,49,56,30,48,55,48,26,74,73,66,65,47,64,67,31,55,54,50,29,52,54,24,47,53,41,9,62,73,26,20,32,70,58,27,40,51,25,48,53,51,52,29,57,75,70,71,99,138,83,81,77,76,78,76,73,70,72,75,69,72,75,68,74,78,75,62,46,38,53,44,29,47,42,69,16,27,18,47,24,37,31,20,28,34,79,89,68,61,44,48,34,67,42,57,38,35,19,59,94,82,45,41,28,40,74,32,51,66,87,38,69,65,33,54,32,31,74,73,68,32,39,40,20,45,19,38,57,89,52,48,40,57,51,48,44,25,65,79,38,84,67,59,75,84,51,43,42,72,44,79,48,95,91,42,62,40,43,42,53,65,76,18,30,20,29,36,35,25,38,50,39,84,71,42,79,56,99,59,30,39,34,27,37,50,43,81,72,40,70,52,69,33,70,88,51,55,55,52,37,84,52,52,31,63,1,50,49,18,49,54,52,25,49,56,30,48,54,49,25,74,74,68,65,48,66,68,31,54,53,51,30,52,53,22,46,53,40,9,63,70,27,20,33,70,58,29,40,50,26,48,52,51,52,30,57,77,70,71,99

Organism: Methanosarcina acetivorans (strain ATCC 35395 / DSM 2834 / JCM 12185 / C2A) (NCBI:txid188937)

Secondary structure (DSSP, 8-state):
-------------------GGGGT--SEEEEEEEEE-SSS-EEEEEEEEEETTEEEEEEETTSHHHHHHHHH-EEEEEE---HHHHHHHHHSPPPGGGEEEEEETTEEEEEETT-SEEEEEEEEEEEE-SSEEEEEEEEEEEEE-GGGSSSPP---HHHHHHHHHHHHHHHHHHH--HHHHHHHHHHHHHHHHH--HHHHHHHHHHHHHHT-/-------------------GGGGT--SEEEEEEEEE-SSS-EEEEEEEEEETTEEEEEEETTSHHHHHHHHH-EEEEEE---HHHHHHHHHSPPPGGGEEEEEETTEEEEEETT-SEEEEEEEEEEEE-SSEEEEEEEEEEEEE-GGGSSSPP---HHHHHHHHHHHHHHHHHHH--HHHHHHHHHHHHHHHHH--HHHHHHHHHHHHHHT-

Nearest PDB structures (foldseek):
  2nr4-assembly1_A  TM=9.873E-01  e=1.624E-32  Methanosarcina mazei
  2nr4-assembly1_B  TM=9.707E-01  e=1.309E-27  Methanosarcina mazei
  1rz0-assembly1_B  TM=6.935E-01  e=5.550E-07  Parageobacillus thermoglucosidasius
  4f07-assembly1_A  TM=6.759E-01  e=1.659E-06  Pseudomonas sp. Y2
  4hx6-assembly3_E  TM=6.538E-01  e=2.213E-06  Streptomyces globisporus

InterPro domains:
  IPR007386 DUF447, N-terminal domain [PF04289] (30-145)
  IPR012349 FMN-binding split barrel [G3DSA:2.30.110.10] (19-152)
  IPR049288 DUF447, C-terminal domain [PF20766] (156-208)

Sequence (424 aa):
MTNFSSDCRGFEKSYHAIDLSSFGIREGISEVIVSTGFENPNAAPIGVITKGGKPFVRLFKGSHTWTNVAKERYLASNVVYDPLLFVRSTFFDLELSEFEYVPAGGLKFPILKEAVAWVVFECVNVKNTDQALIAELVPVEAGFNEEHRKDLPVPNRGFNAVLEATVHATRYQLTGEEKYLEWIRHYETLASKCGSDEEKKAMKLLYEVLGIMTNFSSDCRGFEKSYHAIDLSSFGIREGISEVIVSTGFENPNAAPIGVITKGGKPFVRLFKGSHTWTNVAKERYLASNVVYDPLLFVRSTFFDLELSEFEYVPAGGLKFPILKEAVAWVVFECVNVKNTDQALIAELVPVEAGFNEEHRKDLPVPNRGFNAVLEATVHATRYQLTGEEKYLEWIRHYETLASKCGSDEEKKAMKLLYEVLGI

Radius of gyration: 24.47 Å; Cα contacts (8 Å, |Δi|>4): 870; chains: 2; bounding box: 66×114×45 Å

Foldseek 3Di:
DPPPPPPPVPPPVPLVPPPVVVQQDDAAWGWFWKWFDQPQIATATFTFHDDPNWTKGKAWPPDPVQVRCVPPQKMKTFAALQLQVNLCSHQHGDDPVQWDWDDFPRGIGTDGPRGQKMWMWGWDPWDDDPTIIMTITDTTDMDGDPVNPPDDDDDWLLSVLSNLLSVLLVVCVVPVDCVSVVSNVVSLVSNVVTHDVSSNVNSVVSCVSSVD/DPPPPPPPVPPPVPLVQPPVVVQQDDAAWGWFWKWFDQPQIATATFTFHDDPRWTKGKAWPPDPVQVRCVPPQKMKTFAALQLQVNLCSHQHGDDPVQWDWDDFPRGIGTDGPRGQKMWMWGWPPWDDDPTIIMTITDTGDMDGDPVNPPDDDDDWLLSVLSVLLSVLLVVCVVPVDCVSVVSNVVSLVSNVVTHDVSSNVNSVVSCVSSVD